Protein AF-A0A7W1JC29-F1 (afdb_monomer_lite)

Secondary structure (DSSP, 8-state):
--TTS----SS-GGG--HHHHTT----THHHHHHHHHHHHHHHHSS-S---SSHHHHHHHHHHSPPPPGGGT-TT--HHHHHHHHHHT-SSGGGS-SSHHHHHHHHHHHHTT--HHHHHHH----PPP----PPPHHHHHHHHHHHHHHHHHHHHTT-----------------------PPP-----THHHHHHHHHHTS-SSHHHHHHHHHHHHH-GGG-SHHHHHHHHHHHHHHHHHHHHHHHHHHHHHHHHHHHHHHTT-HHHHHHHHHHHHHH-GGGTTSHHHHHHHHHHHHHHHHHHHHHHHHHHH--SHHHHHHHHHHHHHTT--HHHHHHHHHHHHHHHHHHHHHHHHHHHHHTHHHHHHHHHHHHHHHHTT-GGGHHHHHHHHHTT--SHHHHHHHHHHHHHHHHHHHHHHHHHHHHHHH--EEEEEETTEEEEEEEEEE-SSEEEEEEB-SS-B---EEEEGGGEE--HHHHHHHHTTTS-HHHHHHHHHHHHHHTT-TTHHHHHHHTTTSHHHHHHHHHHHHHTTS---SSEEEEETTEEEEEEEGGG--GGGGGGEESTTEEE-SSSEEEEE----SSPPPTTTPPPP-GGGS-EEEESS-BPSSEEEEEEEEE-TTEEEEEEEEEETTEEEEEEEEEBTTB--EEEEEE-TTSS-EEEEE--------SSSPEEEEEEE-TT-BEEEEETTB-----TTTSBPPTTS-BEEEEEEE-SSSPPEEEEEEEEEEEEE--

Sequence (750 aa):
KDADGKNRVMGTPMYMSPEQARAQAVDHRSDQYSLGATLYHMLTGEAPFKGTDAKALMRAHVFDPIPDPRAIRPDVPEAWRQLAMKLLAKMPDDRFATAADMRAAVEGAATGISLQSLSKRVRTPMAKRPSGGVPTWAVLLVLVLVIAGSAAFLAMRGGKQKGSAEEATAGGTAGAVRTTPDPADVPSDDSAVVRAAIIALPKDDGQAIASLGRMANEASWSSPMAKAAIAKELKRRQDGLAAAQSNGMKAELALIDQHVADKDLVAARDGLTAFIGKHPDLGQSDVVKATNNRIEAALATMAKDFIDRAVAAPSGKELDGLAREAKAAALNPEALKVIDQQIAQRRAQLEKDASAQARAADRKVWDELAVALDEKRRALKFVEFRSVVDACLARMTADESKRLVEALGELGDLVSVGETAIKDYVARQQPIYDARLNEVPTKVKLIKFGLGTVSYIVMDKDSFSGTKSIERLKMSLPWRELIAASIVGQKADEAQRIKAACLWGWHAPEAREAIEVIAAQSIGKALKVLEVCLNAGLDLAGTVGRKGELVTVAYDYSTKDAHLISDWQGDGLSMGEHGLSWTTRKTCGPQPSRAGGGKRTEADLPEFVWKEALLPPFNAHAKVWLHPGTHLAMIGVAAGNRRVRLAMSNDRGNNHLGMVASTPDGASFEFSEADTHPFFSQTEALDIDLAVDPDGKVALMFNQVEPKMAMDLARLPPGIPVTLLIQAYQFDGSQTTFEIQSMELSGKGK

pLDDT: mean 78.41, std 17.91, range [24.92, 97.56]

Radius of gyration: 47.4 Å; chains: 1; bounding box: 115×64×146 Å

Structure (mmCIF, N/CA/C/O backbone):
data_AF-A0A7W1JC29-F1
#
_entry.id   AF-A0A7W1JC29-F1
#
loop_
_atom_site.group_PDB
_atom_site.id
_atom_site.type_symbol
_atom_site.label_atom_id
_atom_site.label_alt_id
_atom_site.label_comp_id
_atom_site.label_asym_id
_atom_site.label_entity_id
_atom_site.label_seq_id
_atom_site.pdbx_PDB_ins_code
_atom_site.Cartn_x
_atom_site.Cartn_y
_atom_site.Cartn_z
_atom_site.occupancy
_atom_site.B_iso_or_equiv
_atom_site.auth_seq_id
_atom_site.auth_comp_id
_atom_site.auth_asym_id
_atom_site.auth_atom_id
_atom_site.pdbx_PDB_model_num
ATOM 1 N N . LYS A 1 1 ? -16.670 -0.573 18.751 1.00 35.88 1 LYS A N 1
ATOM 2 C CA . LYS A 1 1 ? -18.089 -0.924 18.515 1.00 35.88 1 LYS A CA 1
ATOM 3 C C . LYS A 1 1 ? -18.533 -0.332 17.181 1.00 35.88 1 LYS A C 1
ATOM 5 O O . LYS A 1 1 ? -17.957 0.686 16.822 1.00 35.88 1 LYS A O 1
ATOM 10 N N . ASP A 1 2 ? -19.469 -0.942 16.455 1.00 38.00 2 ASP A N 1
ATOM 11 C CA . ASP A 1 2 ? -20.134 -0.310 15.300 1.00 38.00 2 ASP A CA 1
ATOM 12 C C . ASP A 1 2 ? -21.437 0.403 15.712 1.00 38.00 2 ASP A C 1
ATOM 14 O O . ASP A 1 2 ? -21.747 0.474 16.905 1.00 38.00 2 ASP A O 1
ATOM 18 N N . ALA A 1 3 ? -22.140 0.980 14.729 1.00 36.12 3 ALA A N 1
ATOM 19 C CA . ALA A 1 3 ? -23.286 1.882 14.896 1.00 36.12 3 ALA A CA 1
ATOM 20 C C . ALA A 1 3 ? -24.460 1.295 15.711 1.00 36.12 3 ALA A C 1
ATOM 22 O O . ALA A 1 3 ? -25.244 2.061 16.259 1.00 36.12 3 ALA A O 1
ATOM 23 N N . ASP A 1 4 ? -24.514 -0.031 15.886 1.00 43.06 4 ASP A N 1
ATOM 24 C CA . ASP A 1 4 ? -25.525 -0.738 16.689 1.00 43.06 4 ASP A CA 1
ATOM 25 C C . ASP A 1 4 ? -25.020 -1.147 18.092 1.00 43.06 4 ASP A C 1
ATOM 27 O O . ASP A 1 4 ? -25.633 -1.959 18.788 1.00 43.06 4 ASP A O 1
ATOM 31 N N . GLY A 1 5 ? -23.856 -0.654 18.527 1.00 37.38 5 GLY A N 1
ATOM 32 C CA . GLY A 1 5 ? -23.322 -0.909 19.869 1.00 37.38 5 GLY A CA 1
ATOM 33 C C . GLY A 1 5 ? -22.636 -2.271 20.066 1.00 37.38 5 GLY A C 1
ATOM 34 O O . GLY A 1 5 ? -22.272 -2.609 21.201 1.00 37.38 5 GLY A O 1
ATOM 35 N N . LYS A 1 6 ? -22.375 -3.048 19.002 1.00 35.12 6 LYS A N 1
ATOM 36 C CA . LYS A 1 6 ? -21.665 -4.341 19.091 1.00 35.12 6 LYS A CA 1
ATOM 37 C C . LYS A 1 6 ? -20.149 -4.161 19.062 1.00 35.12 6 LYS A C 1
ATOM 39 O O . LYS A 1 6 ? -19.603 -3.408 18.262 1.00 35.12 6 LYS A O 1
ATOM 44 N N . ASN A 1 7 ? -19.428 -4.868 19.937 1.00 38.44 7 ASN A N 1
ATOM 45 C CA . ASN A 1 7 ? -17.963 -4.822 20.017 1.00 38.44 7 ASN A CA 1
ATOM 46 C C . ASN A 1 7 ? -17.336 -5.583 18.834 1.00 38.44 7 ASN A C 1
ATOM 48 O O . ASN A 1 7 ? -17.048 -6.772 18.937 1.00 38.44 7 ASN A O 1
ATOM 52 N N . ARG A 1 8 ? -17.133 -4.911 17.696 1.00 39.22 8 ARG A N 1
ATOM 53 C CA . ARG A 1 8 ? -16.296 -5.456 16.622 1.00 39.22 8 ARG A CA 1
ATOM 54 C C . ARG A 1 8 ? -14.825 -5.306 16.998 1.00 39.22 8 ARG A C 1
ATOM 56 O O . ARG A 1 8 ? -14.311 -4.196 17.109 1.00 39.22 8 ARG A O 1
ATOM 63 N N . VAL A 1 9 ? -14.195 -6.452 17.231 1.00 42.53 9 VAL A N 1
ATOM 64 C CA . VAL A 1 9 ? -12.745 -6.642 17.278 1.00 42.53 9 VAL A CA 1
ATOM 65 C C . VAL A 1 9 ? -12.188 -6.206 15.921 1.00 42.53 9 VAL A C 1
ATOM 67 O O . VAL A 1 9 ? -12.663 -6.673 14.887 1.00 42.53 9 VAL A O 1
ATOM 70 N N . MET A 1 10 ? -11.251 -5.259 15.903 1.00 40.38 10 MET A N 1
ATOM 71 C CA . MET A 1 10 ? -10.598 -4.834 14.664 1.00 40.38 10 MET A CA 1
ATOM 72 C C . MET A 1 10 ? -9.466 -5.828 14.374 1.00 40.38 10 MET A C 1
ATOM 74 O O . MET A 1 10 ? -8.464 -5.858 15.081 1.00 40.38 10 MET A O 1
ATOM 78 N N . GLY A 1 11 ? -9.712 -6.700 13.396 1.00 50.97 11 GLY A N 1
ATOM 79 C CA . GLY A 1 11 ? -8.941 -7.903 13.073 1.00 50.97 11 GLY A CA 1
ATOM 80 C C . GLY A 1 11 ? -9.883 -9.105 12.977 1.00 50.97 11 GLY A C 1
ATOM 81 O O . GLY A 1 11 ? -10.860 -9.179 13.718 1.00 50.97 11 GLY A O 1
ATOM 82 N N . THR A 1 12 ? -9.637 -10.039 12.060 1.00 65.12 12 THR A N 1
ATOM 83 C CA . THR A 1 12 ? -10.396 -11.297 12.010 1.00 65.12 12 THR A CA 1
ATOM 84 C C . THR A 1 12 ? -10.021 -12.107 13.259 1.00 65.12 12 THR A C 1
ATOM 86 O O . THR A 1 12 ? -8.883 -12.574 13.322 1.00 65.12 12 THR A O 1
ATOM 89 N N . PRO A 1 13 ? -10.911 -12.289 14.264 1.00 80.69 13 PRO A N 1
ATOM 90 C CA . PRO A 1 13 ? -10.537 -12.831 15.581 1.00 80.69 13 PRO A CA 1
ATOM 91 C C . PRO A 1 13 ? -9.902 -14.223 15.536 1.00 80.69 13 PRO A C 1
ATOM 93 O O . PRO A 1 13 ? -9.278 -14.622 16.506 1.00 80.69 13 PRO A O 1
ATOM 96 N N . MET A 1 14 ? -10.052 -14.928 14.411 1.00 86.62 14 MET A N 1
ATOM 97 C CA . MET A 1 14 ? -9.466 -16.239 14.118 1.00 86.62 14 MET A CA 1
ATOM 98 C C . MET A 1 14 ? -7.931 -16.246 14.004 1.00 86.62 14 MET A C 1
ATOM 100 O O . 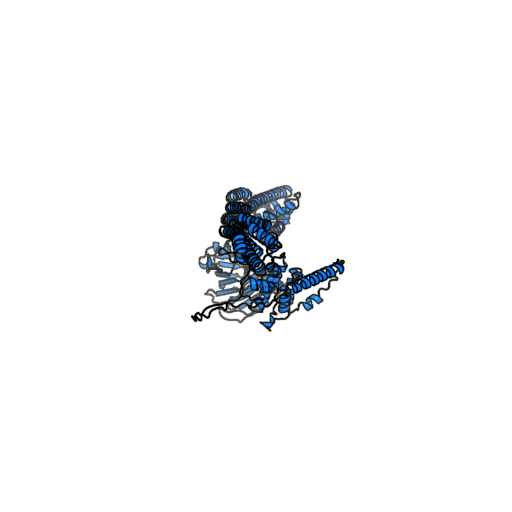MET A 1 14 ? -7.334 -17.319 14.029 1.00 86.62 14 MET A O 1
ATOM 104 N N . TYR A 1 15 ? -7.295 -15.080 13.839 1.00 93.50 15 TYR A N 1
ATOM 105 C CA . TYR A 1 15 ? -5.838 -14.963 13.665 1.00 93.50 15 TYR A CA 1
ATOM 106 C C . TYR A 1 15 ? -5.193 -14.002 14.669 1.00 93.50 15 TYR A C 1
ATOM 108 O O . TYR A 1 15 ? -4.023 -13.666 14.535 1.00 93.50 15 TYR A O 1
ATOM 116 N N . MET A 1 16 ? -5.952 -13.534 15.661 1.00 91.06 16 MET A N 1
ATOM 117 C CA . MET A 1 16 ? -5.487 -12.536 16.624 1.00 91.06 16 MET A CA 1
ATOM 118 C C . MET A 1 16 ? -4.454 -13.127 17.590 1.00 91.06 16 MET A C 1
ATOM 120 O O . MET A 1 16 ? -4.637 -14.231 18.103 1.00 91.06 16 MET A O 1
ATOM 124 N N . SER A 1 17 ? -3.397 -12.369 17.894 1.00 95.81 17 SER A N 1
ATOM 125 C CA . SER A 1 17 ? -2.397 -12.798 18.874 1.00 95.81 17 SER A CA 1
ATOM 126 C C . SER A 1 17 ? -2.908 -12.716 20.325 1.00 95.81 17 SER A C 1
ATOM 128 O O . SER A 1 17 ? -3.797 -11.915 20.635 1.00 95.81 17 SER A O 1
ATOM 130 N N . PRO A 1 18 ? -2.364 -13.520 21.259 1.00 95.69 18 PRO A N 1
ATOM 131 C CA . PRO A 1 18 ? -2.740 -13.483 22.674 1.00 95.69 18 PRO A CA 1
ATOM 132 C C . PRO A 1 18 ? -2.543 -12.103 23.311 1.00 95.69 18 PRO A C 1
ATOM 134 O O . PRO A 1 18 ? -3.371 -11.663 24.107 1.00 95.69 18 PRO A O 1
ATOM 137 N N . GLU A 1 19 ? -1.459 -11.413 22.964 1.00 94.19 19 GLU A N 1
ATOM 138 C CA . GLU A 1 19 ? -1.145 -10.068 23.441 1.00 94.19 19 GLU A CA 1
ATOM 139 C C . GLU A 1 19 ? -2.132 -9.019 22.906 1.00 94.19 19 GLU A C 1
ATOM 141 O O . GLU A 1 19 ? -2.592 -8.179 23.681 1.00 94.19 19 GLU A O 1
ATOM 146 N N . GLN A 1 20 ? -2.565 -9.122 21.641 1.00 91.94 20 GLN A N 1
ATOM 147 C CA . GLN A 1 20 ? -3.649 -8.295 21.097 1.00 91.94 20 GLN A CA 1
ATOM 148 C C . GLN A 1 20 ? -4.980 -8.584 21.805 1.00 91.94 20 GLN A C 1
ATOM 150 O O . GLN A 1 20 ? -5.689 -7.656 22.197 1.00 91.94 20 GLN A O 1
ATOM 155 N N . ALA A 1 21 ? -5.301 -9.860 22.037 1.00 89.12 21 ALA A N 1
ATOM 156 C CA . ALA A 1 21 ? -6.526 -10.270 22.720 1.00 89.12 21 ALA A CA 1
ATOM 157 C C . ALA A 1 21 ? -6.574 -9.833 24.199 1.00 89.12 21 ALA A C 1
ATOM 159 O O . ALA A 1 21 ? -7.658 -9.598 24.734 1.00 89.12 21 ALA A O 1
ATOM 160 N N . ARG A 1 22 ? -5.412 -9.691 24.853 1.00 88.06 22 ARG A N 1
ATOM 161 C CA . ARG A 1 22 ? -5.266 -9.149 26.217 1.00 88.06 22 ARG A CA 1
ATOM 162 C C . ARG A 1 22 ? -5.107 -7.624 26.268 1.00 88.06 22 ARG A C 1
ATOM 164 O O . ARG A 1 22 ? -5.009 -7.089 27.369 1.00 88.06 22 ARG A O 1
ATOM 171 N N . ALA A 1 23 ? -5.050 -6.941 25.122 1.00 84.00 23 ALA A N 1
ATOM 172 C CA . ALA A 1 23 ? -4.698 -5.522 25.023 1.00 84.00 23 ALA A CA 1
ATOM 173 C C . ALA A 1 23 ? -3.359 -5.171 25.718 1.00 84.00 23 ALA A C 1
ATOM 175 O O . ALA A 1 23 ? -3.234 -4.142 26.382 1.00 84.00 23 ALA A O 1
ATOM 176 N N . GLN A 1 24 ? -2.362 -6.050 25.588 1.00 85.38 24 GLN A N 1
ATOM 177 C CA . GLN A 1 24 ? -0.987 -5.832 26.050 1.00 85.38 24 GLN A CA 1
ATOM 178 C C . GLN A 1 24 ? -0.165 -5.072 24.995 1.00 85.38 24 GLN A C 1
ATOM 180 O O . GLN A 1 24 ? -0.639 -4.819 23.888 1.00 85.38 24 GLN A O 1
ATOM 185 N N . ALA A 1 25 ? 1.074 -4.697 25.333 1.00 80.06 25 ALA A N 1
ATOM 186 C CA . ALA A 1 25 ? 1.999 -4.114 24.365 1.00 80.06 25 ALA A CA 1
ATOM 187 C C . ALA A 1 25 ? 2.235 -5.090 23.199 1.00 80.06 25 ALA A C 1
ATOM 189 O O . ALA A 1 25 ? 2.543 -6.261 23.415 1.00 80.06 25 ALA A O 1
ATOM 190 N N . VAL A 1 26 ? 2.066 -4.592 21.975 1.00 90.94 26 VAL A N 1
ATOM 191 C CA . VAL A 1 26 ? 2.190 -5.361 20.734 1.00 90.94 26 VAL A CA 1
ATOM 192 C C . VAL A 1 26 ? 3.497 -4.969 20.054 1.00 90.94 26 VAL A C 1
ATOM 194 O O . VAL A 1 26 ? 3.741 -3.783 19.836 1.00 90.94 26 VAL A O 1
ATOM 197 N N . ASP A 1 27 ? 4.320 -5.955 19.707 1.00 90.88 27 ASP A N 1
ATOM 198 C CA . ASP A 1 27 ? 5.522 -5.783 18.890 1.00 90.88 27 ASP A CA 1
ATOM 199 C C . ASP A 1 27 ? 5.436 -6.619 17.596 1.00 90.88 27 ASP A C 1
ATOM 201 O O . ASP A 1 27 ? 4.403 -7.222 17.281 1.00 90.88 27 ASP A O 1
ATOM 205 N N . HIS A 1 28 ? 6.530 -6.672 16.832 1.00 92.62 28 HIS A N 1
ATOM 206 C CA . HIS A 1 28 ? 6.622 -7.412 15.566 1.00 92.62 28 HIS A CA 1
ATOM 207 C C . HIS A 1 28 ? 6.360 -8.919 15.704 1.00 92.62 28 HIS A C 1
ATOM 209 O O . HIS A 1 28 ? 6.091 -9.594 14.710 1.00 92.62 28 HIS A O 1
ATOM 215 N N . ARG A 1 29 ? 6.432 -9.491 16.911 1.00 96.00 29 ARG A N 1
ATOM 216 C CA . ARG A 1 29 ? 6.165 -10.917 17.135 1.00 96.00 29 ARG A CA 1
ATOM 217 C C . ARG A 1 29 ? 4.674 -11.231 17.125 1.00 96.00 29 ARG A C 1
ATOM 219 O O . ARG A 1 29 ? 4.321 -12.401 16.965 1.00 96.00 29 ARG A O 1
ATOM 226 N N . SER A 1 30 ? 3.802 -10.230 17.228 1.00 95.75 30 SER A N 1
ATOM 227 C CA . SER A 1 30 ? 2.362 -10.406 17.012 1.00 95.75 30 SER A CA 1
ATOM 228 C C . SER A 1 30 ? 2.052 -10.801 15.568 1.00 95.75 30 SER A C 1
ATOM 230 O O . SER A 1 30 ? 1.191 -11.650 15.335 1.00 95.75 30 SER A O 1
ATOM 232 N N . ASP A 1 31 ? 2.797 -10.267 14.597 1.00 94.69 31 ASP A N 1
ATOM 233 C CA . ASP A 1 31 ? 2.660 -10.664 13.192 1.00 94.69 31 ASP A CA 1
ATOM 234 C C . ASP A 1 31 ? 3.125 -12.109 12.968 1.00 94.69 31 ASP A C 1
ATOM 236 O O . ASP A 1 31 ? 2.512 -12.839 12.190 1.00 94.69 31 ASP A O 1
ATOM 240 N N . GLN A 1 32 ? 4.139 -12.571 13.715 1.00 97.06 32 GLN A N 1
ATOM 241 C CA . GLN A 1 32 ? 4.559 -13.979 13.687 1.00 97.06 32 GLN A CA 1
ATOM 242 C C . GLN A 1 32 ? 3.436 -14.914 14.152 1.00 97.06 32 GLN A C 1
ATOM 244 O O . GLN A 1 32 ? 3.237 -15.967 13.553 1.00 97.06 32 GLN A O 1
ATOM 249 N N . TYR A 1 33 ? 2.679 -14.529 15.185 1.00 97.44 33 TYR A N 1
ATOM 250 C CA . TYR A 1 33 ? 1.544 -15.325 15.654 1.00 97.44 33 TYR A CA 1
ATOM 251 C C . TYR A 1 33 ? 0.426 -15.387 14.620 1.00 97.44 33 TYR A C 1
ATOM 253 O O . TYR A 1 33 ? -0.058 -16.475 14.305 1.00 97.44 33 TYR A O 1
ATOM 261 N N . SER A 1 34 ? 0.041 -14.233 14.067 1.00 96.06 34 SER A N 1
ATOM 262 C CA . SER A 1 34 ? -0.984 -14.151 13.024 1.00 96.06 34 SER A CA 1
ATOM 263 C C . SER A 1 34 ? -0.599 -15.003 11.814 1.00 96.06 34 SER A C 1
ATOM 265 O O . SER A 1 34 ? -1.421 -15.756 11.294 1.00 96.06 34 SER A O 1
ATOM 267 N N . LEU A 1 35 ? 0.677 -14.969 11.417 1.00 95.44 35 LEU A N 1
ATOM 268 C CA . LEU A 1 35 ? 1.211 -15.829 10.366 1.00 95.44 35 LEU A CA 1
ATOM 269 C C . LEU A 1 35 ? 1.184 -17.313 10.758 1.00 95.44 35 LEU A C 1
ATOM 271 O O . LEU A 1 35 ? 0.860 -18.149 9.922 1.00 95.44 35 LEU A O 1
ATOM 275 N N . GLY A 1 36 ? 1.469 -17.653 12.017 1.00 96.88 36 GLY A N 1
ATOM 276 C CA . GLY A 1 36 ? 1.332 -19.012 12.546 1.00 96.88 36 GLY A CA 1
ATOM 277 C C . GLY A 1 36 ? -0.101 -19.540 12.478 1.00 96.88 36 GLY A C 1
ATOM 278 O O . GLY A 1 36 ? -0.314 -20.684 12.081 1.00 96.88 36 GLY A O 1
ATOM 279 N N . ALA A 1 37 ? -1.086 -18.701 12.803 1.00 96.69 37 ALA A N 1
ATOM 280 C CA . ALA A 1 37 ? -2.503 -19.037 12.687 1.00 96.69 37 ALA A CA 1
ATOM 281 C C . ALA A 1 37 ? -2.926 -19.221 11.222 1.00 96.69 37 ALA A C 1
ATOM 283 O O . ALA A 1 37 ? -3.639 -20.173 10.905 1.00 96.69 37 ALA A O 1
ATOM 284 N N . THR A 1 38 ? -2.435 -18.369 10.319 1.00 96.06 38 THR A N 1
ATOM 285 C CA . THR A 1 38 ? -2.634 -18.518 8.870 1.00 96.06 38 THR A CA 1
ATOM 286 C C . THR A 1 38 ? -1.984 -19.796 8.344 1.00 96.06 38 THR A C 1
ATOM 288 O O . THR A 1 38 ? -2.624 -20.544 7.613 1.00 96.06 38 THR A O 1
ATOM 291 N N . LEU A 1 39 ? -0.748 -20.101 8.751 1.00 96.00 39 LEU A N 1
ATOM 292 C CA . LEU A 1 39 ? -0.050 -21.331 8.375 1.00 96.00 39 LEU A CA 1
ATOM 293 C C . LEU A 1 39 ? -0.808 -22.569 8.860 1.00 96.00 39 LEU A C 1
ATOM 295 O O . LEU A 1 39 ? -1.012 -23.495 8.082 1.00 96.00 39 LEU A O 1
ATOM 299 N N . TYR A 1 40 ? -1.278 -22.576 10.109 1.00 97.12 40 TYR A N 1
ATOM 300 C CA . TYR A 1 40 ? -2.123 -23.652 10.625 1.00 97.12 40 TYR A CA 1
ATOM 301 C C . TYR A 1 40 ? -3.381 -23.844 9.766 1.00 97.12 40 TYR A C 1
ATOM 303 O O . TYR A 1 40 ? -3.729 -24.974 9.421 1.00 97.12 40 TYR A O 1
ATOM 311 N N . HIS A 1 41 ? -4.028 -22.745 9.370 1.00 95.81 41 HIS A N 1
ATOM 312 C CA . HIS A 1 41 ? -5.210 -22.785 8.512 1.00 95.81 41 HIS A CA 1
ATOM 313 C C . HIS A 1 41 ? -4.887 -23.337 7.123 1.00 95.81 41 HIS A C 1
ATOM 315 O O . HIS A 1 41 ? -5.586 -24.221 6.645 1.00 95.81 41 HIS A O 1
ATOM 321 N N . MET A 1 42 ? -3.790 -22.912 6.499 1.00 95.12 42 MET A N 1
ATOM 322 C CA . MET A 1 42 ? -3.366 -23.463 5.208 1.00 95.12 42 MET A CA 1
ATOM 323 C C . MET A 1 42 ? -3.049 -24.963 5.289 1.00 95.12 42 MET A C 1
ATOM 325 O O . MET A 1 42 ? -3.348 -25.705 4.357 1.00 95.12 42 MET A O 1
ATOM 329 N N . LEU A 1 43 ? -2.466 -25.422 6.401 1.00 94.25 43 LEU A N 1
ATOM 330 C CA . LEU A 1 43 ? -2.130 -26.833 6.600 1.00 94.25 43 LEU A CA 1
ATOM 331 C C . LEU A 1 43 ? -3.367 -27.702 6.841 1.00 94.25 43 LEU A C 1
ATOM 333 O O . LEU A 1 43 ? -3.429 -28.820 6.338 1.00 94.25 43 LEU A O 1
ATOM 337 N N . THR A 1 44 ? -4.335 -27.217 7.617 1.00 95.06 44 THR A N 1
ATOM 338 C CA . THR A 1 44 ? -5.462 -28.036 8.097 1.00 95.06 44 THR A CA 1
ATOM 339 C C . THR A 1 44 ? -6.788 -27.762 7.391 1.00 95.06 44 THR A C 1
ATOM 341 O O . THR A 1 44 ? -7.713 -28.558 7.518 1.00 95.06 44 THR A O 1
ATOM 344 N N . GLY A 1 45 ? -6.893 -26.658 6.649 1.00 93.44 45 GLY A N 1
ATOM 345 C CA . GLY A 1 45 ? -8.143 -26.159 6.075 1.00 93.44 45 GLY A CA 1
ATOM 346 C C . GLY A 1 45 ? -9.039 -25.418 7.074 1.00 93.44 45 GLY A C 1
ATOM 347 O O . GLY A 1 45 ? -10.101 -24.944 6.682 1.00 93.44 45 GLY A O 1
ATOM 348 N N . GLU A 1 46 ? -8.631 -25.290 8.342 1.00 93.44 46 GLU A N 1
ATOM 349 C CA . GLU A 1 46 ? -9.415 -24.629 9.388 1.00 93.44 46 GLU A CA 1
ATOM 350 C C . GLU A 1 46 ? -8.536 -23.779 10.322 1.00 93.44 46 GLU A C 1
ATOM 352 O O . GLU A 1 46 ? -7.383 -24.103 10.594 1.00 93.44 46 GLU A O 1
ATOM 357 N N . ALA A 1 47 ? -9.073 -22.684 10.867 1.00 93.44 47 ALA A N 1
ATOM 358 C CA . ALA A 1 47 ? -8.354 -21.861 11.844 1.00 93.44 47 ALA A CA 1
ATOM 359 C C . ALA A 1 47 ? -7.997 -22.657 13.123 1.00 93.44 47 ALA A C 1
ATOM 361 O O . ALA A 1 47 ? -8.747 -23.558 13.513 1.00 93.44 47 ALA A O 1
ATOM 362 N N . PRO A 1 48 ? -6.904 -22.303 13.833 1.00 94.56 48 PRO A N 1
ATOM 363 C CA . PRO A 1 48 ? -6.451 -23.052 15.009 1.00 94.56 48 PRO A CA 1
ATOM 364 C C . PRO A 1 48 ? -7.461 -23.058 16.155 1.00 94.56 48 PRO A C 1
ATOM 366 O O . PRO A 1 48 ? -7.472 -23.990 16.946 1.00 94.56 48 PRO A O 1
ATOM 369 N N . PHE A 1 49 ? -8.323 -22.047 16.261 1.00 94.50 49 PHE A N 1
ATOM 370 C CA . PHE A 1 49 ? -9.380 -22.016 17.264 1.00 94.50 49 PHE A CA 1
ATOM 371 C C . PHE A 1 49 ? -10.724 -21.744 16.604 1.00 94.50 49 PHE A C 1
ATOM 373 O O . PHE A 1 49 ? -10.837 -20.923 15.693 1.00 94.50 49 PHE A O 1
ATOM 380 N N . LYS A 1 50 ? -11.755 -22.423 17.107 1.00 85.25 50 LYS A N 1
ATOM 381 C CA . LYS A 1 50 ? -13.154 -22.204 16.741 1.00 85.25 50 LYS A CA 1
ATOM 382 C C . LYS A 1 50 ? -13.882 -21.616 17.944 1.00 85.25 50 LYS A C 1
ATOM 384 O O . LYS A 1 50 ? -13.613 -21.989 19.083 1.00 85.25 50 LYS A O 1
ATOM 389 N N . GLY A 1 51 ? -14.813 -20.705 17.698 1.00 78.31 51 GLY A N 1
ATOM 390 C CA . GLY A 1 51 ? -15.627 -20.099 18.744 1.00 78.31 51 GLY A CA 1
ATOM 391 C C . GLY A 1 51 ? -16.952 -19.615 18.182 1.00 78.31 51 GLY A C 1
ATOM 392 O O . GLY A 1 51 ? -17.039 -19.238 17.017 1.00 78.31 51 GLY A O 1
ATOM 393 N N . THR A 1 52 ? -17.987 -19.642 19.017 1.00 73.00 52 THR A N 1
ATOM 394 C CA . THR A 1 52 ? -19.344 -19.201 18.660 1.00 73.00 52 THR A CA 1
ATOM 395 C C . THR A 1 52 ? -19.449 -17.685 18.511 1.00 73.00 52 THR A C 1
ATOM 397 O O . THR A 1 52 ? -20.368 -17.191 17.867 1.00 73.00 52 THR A O 1
ATOM 400 N N . ASP A 1 53 ? -18.509 -16.941 19.099 1.00 79.88 53 ASP A N 1
ATOM 401 C CA . ASP A 1 53 ? -18.384 -15.496 18.959 1.00 79.88 53 ASP A CA 1
ATOM 402 C C . ASP A 1 53 ? -16.918 -15.034 19.085 1.00 79.88 53 ASP A C 1
ATOM 404 O O . ASP A 1 53 ? -16.005 -15.802 19.410 1.00 79.88 53 ASP A O 1
ATOM 408 N N . ALA A 1 54 ? -16.684 -13.745 18.826 1.00 79.12 54 ALA A N 1
ATOM 409 C CA . ALA A 1 54 ? -15.351 -13.151 18.867 1.00 79.12 54 ALA A CA 1
ATOM 410 C C . ALA A 1 54 ? -14.693 -13.218 20.259 1.00 79.12 54 ALA A C 1
ATOM 412 O O . ALA A 1 54 ? -13.476 -13.360 20.341 1.00 79.12 54 ALA A O 1
ATOM 413 N N . LYS A 1 55 ? -15.466 -13.149 21.354 1.00 81.44 55 LYS A N 1
ATOM 414 C CA . LYS A 1 55 ? -14.913 -13.222 22.718 1.00 81.44 55 LYS A CA 1
ATOM 415 C C . LYS A 1 55 ? -14.434 -14.636 23.033 1.00 81.44 55 LYS A C 1
ATOM 417 O O . LYS A 1 55 ? -13.375 -14.792 23.638 1.00 81.44 55 LYS A O 1
ATOM 422 N N . ALA A 1 56 ? -15.182 -15.650 22.601 1.00 83.75 56 ALA A N 1
ATOM 423 C CA . ALA A 1 56 ? -14.792 -17.048 22.724 1.00 83.75 56 ALA A CA 1
ATOM 424 C C . ALA A 1 56 ? -13.484 -17.327 21.965 1.00 83.75 56 ALA A C 1
ATOM 426 O O . ALA A 1 56 ? -12.582 -17.947 22.527 1.00 83.75 56 ALA A O 1
ATOM 427 N N . LEU A 1 57 ? -13.340 -16.795 20.744 1.00 89.94 57 LEU A N 1
ATOM 428 C CA . LEU A 1 57 ? -12.099 -16.890 19.962 1.00 89.94 57 LEU A CA 1
ATOM 429 C C . LEU A 1 57 ? -10.922 -16.179 20.640 1.00 89.94 57 LEU A C 1
ATOM 431 O O . LEU A 1 57 ? -9.855 -16.769 20.784 1.00 89.94 57 LEU A O 1
ATOM 435 N N . MET A 1 58 ? -11.117 -14.949 21.128 1.00 90.12 58 MET A N 1
ATOM 436 C CA . MET A 1 58 ? -10.081 -14.227 21.876 1.00 90.12 58 MET A CA 1
ATOM 437 C C . MET A 1 58 ? -9.634 -15.017 23.113 1.00 90.12 58 MET A C 1
ATOM 439 O O . MET A 1 58 ? -8.439 -15.188 23.338 1.00 90.12 58 MET A O 1
ATOM 443 N N . ARG A 1 59 ? -10.578 -15.567 23.891 1.00 92.38 59 ARG A N 1
ATOM 444 C CA . ARG A 1 59 ? -10.273 -16.436 25.039 1.00 92.38 59 ARG A CA 1
ATOM 445 C C . ARG A 1 59 ? -9.458 -17.660 24.610 1.00 92.38 59 ARG A C 1
ATOM 447 O O . ARG A 1 59 ? -8.490 -17.998 25.286 1.00 92.38 59 ARG A O 1
ATOM 454 N N . ALA A 1 60 ? -9.819 -18.299 23.499 1.00 92.19 60 ALA A N 1
ATOM 455 C CA . ALA A 1 60 ? -9.129 -19.483 22.995 1.00 92.19 60 ALA A CA 1
ATOM 456 C C . ALA A 1 60 ? -7.683 -19.175 22.569 1.00 92.19 60 ALA A C 1
ATOM 458 O O . ALA A 1 60 ? -6.741 -19.848 22.997 1.00 92.19 60 ALA A O 1
ATOM 459 N N . HIS A 1 61 ? -7.472 -18.076 21.840 1.00 94.56 61 HIS A N 1
ATOM 460 C CA . HIS A 1 61 ? -6.128 -17.596 21.515 1.00 94.56 61 HIS A CA 1
ATOM 461 C C . HIS A 1 61 ? -5.288 -17.341 22.769 1.00 94.56 61 HIS A C 1
ATOM 463 O O . HIS A 1 61 ? -4.096 -17.641 22.775 1.00 94.56 61 HIS A O 1
ATOM 469 N N . VAL A 1 62 ? -5.902 -16.894 23.862 1.00 94.88 62 VAL A N 1
ATOM 470 C CA . VAL A 1 62 ? -5.214 -16.559 25.111 1.00 94.88 62 VAL A CA 1
ATOM 471 C C . VAL A 1 62 ? -4.922 -17.772 26.006 1.00 94.88 62 VAL A C 1
ATOM 473 O O . VAL A 1 62 ? -3.844 -17.825 26.603 1.00 94.88 62 VAL A O 1
ATOM 476 N N . PHE A 1 63 ? -5.854 -18.722 26.118 1.00 90.38 63 PHE A N 1
ATOM 477 C CA . PHE A 1 63 ? -5.826 -19.757 27.161 1.00 90.38 63 PHE A CA 1
ATOM 478 C C . PHE A 1 63 ? -5.857 -21.194 26.645 1.00 90.38 63 PHE A C 1
ATOM 480 O O . PHE A 1 63 ? -5.318 -22.073 27.314 1.00 90.38 63 PHE A O 1
ATOM 487 N N . ASP A 1 64 ? -6.465 -21.451 25.487 1.00 92.25 64 ASP A N 1
ATOM 488 C CA . ASP A 1 64 ? -6.625 -22.824 25.012 1.00 92.25 64 ASP A CA 1
ATOM 489 C C . ASP A 1 64 ? -5.298 -23.347 24.439 1.00 92.25 64 ASP A C 1
ATOM 491 O O . ASP A 1 64 ? -4.535 -22.575 23.835 1.00 92.25 64 ASP A O 1
ATOM 495 N N . PRO A 1 65 ? -4.986 -24.642 24.626 1.00 91.38 65 PRO A N 1
ATOM 496 C CA . PRO A 1 65 ? -3.774 -25.238 24.078 1.00 91.38 65 PRO A CA 1
ATOM 497 C C . PRO A 1 65 ? -3.774 -25.129 22.553 1.00 91.38 65 PRO A C 1
ATOM 499 O O . PRO A 1 65 ? -4.822 -25.230 21.923 1.00 91.38 65 PRO A O 1
ATOM 502 N N . ILE A 1 66 ? -2.599 -24.921 21.958 1.00 94.19 66 ILE A N 1
ATOM 503 C CA . ILE A 1 66 ? -2.447 -24.870 20.499 1.00 94.19 66 ILE A CA 1
ATOM 504 C C . ILE A 1 66 ? -2.769 -26.266 19.949 1.00 94.19 66 ILE A C 1
ATOM 506 O O . ILE A 1 66 ? -2.078 -27.214 20.337 1.00 94.19 66 ILE A O 1
ATOM 510 N N . PRO A 1 67 ? -3.786 -26.426 19.086 1.00 92.88 67 PRO A N 1
ATOM 511 C CA . PRO A 1 67 ? -4.071 -27.729 18.503 1.00 92.88 67 PRO A CA 1
ATOM 512 C C . PRO A 1 67 ? -2.925 -28.177 17.599 1.00 92.88 67 PRO A C 1
ATOM 514 O O . PRO A 1 67 ? -2.258 -27.355 16.974 1.00 92.88 67 PRO A O 1
ATOM 517 N N . ASP A 1 68 ? -2.678 -29.483 17.540 1.00 95.06 68 ASP A N 1
ATOM 518 C CA . ASP A 1 68 ? -1.687 -30.034 16.617 1.00 95.06 68 ASP A CA 1
ATOM 519 C C . ASP A 1 68 ? -2.317 -30.149 15.219 1.00 95.06 68 ASP A C 1
ATOM 521 O O . ASP A 1 68 ? -3.346 -30.820 15.088 1.00 95.06 68 ASP A O 1
ATOM 525 N N . PRO A 1 69 ? -1.728 -29.565 14.155 1.00 94.44 69 PRO A N 1
ATOM 526 C CA . PRO A 1 69 ? -2.303 -29.658 12.816 1.00 94.44 69 PRO A CA 1
ATOM 527 C C . PRO A 1 69 ? -2.412 -31.106 12.313 1.00 94.44 69 PRO A C 1
ATOM 529 O O . PRO A 1 69 ? -3.294 -31.406 11.509 1.00 94.44 69 PRO A O 1
ATOM 532 N N . ARG A 1 70 ? -1.594 -32.037 12.830 1.00 95.31 70 ARG A N 1
ATOM 533 C CA . ARG A 1 70 ? -1.700 -33.469 12.508 1.00 95.31 70 ARG A CA 1
ATOM 534 C C . ARG A 1 70 ? -2.923 -34.161 13.092 1.00 95.31 70 ARG A C 1
ATOM 536 O O . ARG A 1 70 ? -3.264 -35.242 12.623 1.00 95.31 70 ARG A O 1
ATOM 543 N N . ALA A 1 71 ? -3.585 -33.559 14.079 1.00 93.50 71 ALA A N 1
ATOM 544 C CA . ALA A 1 71 ? -4.856 -34.072 14.577 1.00 93.50 71 ALA A CA 1
ATOM 545 C C . ALA A 1 71 ? -5.978 -33.927 13.532 1.00 93.50 71 ALA A C 1
ATOM 547 O O . ALA A 1 71 ? -6.914 -34.719 13.540 1.00 93.50 71 ALA A O 1
ATOM 548 N N . ILE A 1 72 ? -5.869 -32.940 12.631 1.00 92.69 72 ILE A N 1
ATOM 549 C CA . ILE A 1 72 ? -6.816 -32.712 11.527 1.00 92.69 72 ILE A CA 1
ATOM 550 C C . ILE A 1 72 ? -6.290 -33.344 10.236 1.00 92.69 72 ILE A C 1
ATOM 552 O O . ILE A 1 72 ? -7.032 -34.013 9.521 1.00 92.69 72 ILE A O 1
ATOM 556 N N . ARG A 1 73 ? -4.999 -33.150 9.946 1.00 92.56 73 ARG A N 1
ATOM 557 C CA . ARG A 1 73 ? -4.359 -33.595 8.708 1.00 92.56 73 ARG A CA 1
ATOM 558 C C . ARG A 1 73 ? -3.071 -34.392 8.999 1.00 92.56 73 ARG A C 1
ATOM 560 O O . ARG A 1 73 ? -1.993 -33.801 9.103 1.00 92.56 73 ARG A O 1
ATOM 567 N N . PRO A 1 74 ? -3.151 -35.731 9.149 1.00 92.44 74 PRO A N 1
ATOM 568 C CA . PRO A 1 74 ? -2.016 -36.560 9.574 1.00 92.44 74 PRO A CA 1
ATOM 569 C C . PRO A 1 74 ? -0.786 -36.525 8.649 1.00 92.44 74 PRO A C 1
ATOM 571 O O . PRO A 1 74 ? 0.327 -36.751 9.122 1.00 92.44 74 PRO A O 1
ATOM 574 N N . ASP A 1 75 ? -0.959 -36.219 7.358 1.00 91.25 75 ASP A N 1
ATOM 575 C CA . ASP A 1 75 ? 0.107 -36.138 6.346 1.00 91.25 75 ASP A CA 1
ATOM 576 C C . ASP A 1 75 ? 0.933 -34.838 6.402 1.00 91.25 75 ASP A C 1
ATOM 578 O O . ASP A 1 75 ? 1.903 -34.704 5.656 1.00 91.25 75 ASP A O 1
ATOM 582 N N . VAL A 1 76 ? 0.619 -33.891 7.300 1.00 93.44 76 VAL A N 1
ATOM 583 C CA . VAL A 1 76 ? 1.418 -32.664 7.473 1.00 93.44 76 VAL A CA 1
ATOM 584 C C . VAL A 1 76 ? 2.878 -33.014 7.824 1.00 93.44 76 VAL A C 1
ATOM 586 O O . VAL A 1 76 ? 3.132 -33.671 8.846 1.00 93.44 76 VAL A O 1
ATOM 589 N N . PRO A 1 77 ? 3.879 -32.556 7.041 1.00 92.69 77 PRO A N 1
ATOM 590 C CA . PRO A 1 77 ? 5.282 -32.834 7.335 1.00 92.69 77 PRO A CA 1
ATOM 591 C C . PRO A 1 77 ? 5.733 -32.244 8.678 1.00 92.69 77 PRO A C 1
ATOM 593 O O . PRO A 1 77 ? 5.293 -31.171 9.094 1.00 92.69 77 PRO A O 1
ATOM 596 N N . GLU A 1 78 ? 6.652 -32.932 9.363 1.00 91.25 78 GLU A N 1
ATOM 597 C CA . GLU A 1 78 ? 7.025 -32.605 10.752 1.00 91.25 78 GLU A CA 1
ATOM 598 C C . GLU A 1 78 ? 7.625 -31.202 10.877 1.00 91.25 78 GLU A C 1
ATOM 600 O O . GLU A 1 78 ? 7.373 -30.503 11.856 1.00 91.25 78 GLU A O 1
ATOM 605 N N . ALA A 1 79 ? 8.386 -30.766 9.871 1.00 91.88 79 ALA A N 1
ATOM 606 C CA . ALA A 1 79 ? 8.992 -29.442 9.869 1.00 91.88 79 ALA A CA 1
ATOM 607 C C . ALA A 1 79 ? 7.934 -28.321 9.823 1.00 91.88 79 ALA A C 1
ATOM 609 O O . ALA A 1 79 ? 8.036 -27.355 10.579 1.00 91.88 79 ALA A O 1
ATOM 610 N N . TRP A 1 80 ? 6.874 -28.491 9.025 1.00 94.25 80 TRP A N 1
ATOM 611 C CA . TRP A 1 80 ? 5.755 -27.546 8.948 1.00 94.25 80 TRP A CA 1
ATOM 612 C C . TRP A 1 80 ? 4.909 -27.542 10.224 1.00 94.25 80 TRP A C 1
ATOM 614 O O . TRP A 1 80 ? 4.542 -26.470 10.707 1.00 94.25 80 TRP A O 1
ATOM 624 N N . ARG A 1 81 ? 4.680 -28.717 10.831 1.00 94.81 81 ARG A N 1
ATOM 625 C CA . ARG A 1 81 ? 4.034 -28.835 12.150 1.00 94.81 81 ARG A CA 1
ATOM 626 C C . ARG A 1 81 ? 4.799 -28.042 13.211 1.00 94.81 81 ARG A C 1
ATOM 628 O O . ARG A 1 81 ? 4.217 -27.217 13.908 1.00 94.81 81 ARG A O 1
ATOM 635 N N . GLN A 1 82 ? 6.110 -28.260 13.320 1.00 94.56 82 GLN A N 1
ATOM 636 C CA . GLN A 1 82 ? 6.952 -27.582 14.311 1.00 94.56 82 GLN A CA 1
ATOM 637 C C . GLN A 1 82 ? 6.997 -26.066 14.102 1.00 94.56 82 GLN A C 1
ATOM 639 O O . GLN A 1 82 ? 6.964 -25.315 15.078 1.00 94.56 82 GLN A O 1
ATOM 644 N N . LEU A 1 83 ? 7.048 -25.617 12.846 1.00 95.25 83 LEU A N 1
ATOM 645 C CA . LEU A 1 83 ? 7.014 -24.198 12.510 1.00 95.25 83 LEU A CA 1
ATOM 646 C C . LEU A 1 83 ? 5.696 -23.545 12.944 1.00 95.25 83 LEU A C 1
ATOM 648 O O . LEU A 1 83 ? 5.732 -22.532 13.642 1.00 95.25 83 LEU A O 1
ATOM 652 N N . ALA A 1 84 ? 4.550 -24.147 12.605 1.00 96.19 84 ALA A N 1
ATOM 653 C CA . ALA A 1 84 ? 3.236 -23.642 13.006 1.00 96.19 84 ALA A CA 1
ATOM 654 C C . ALA A 1 84 ? 3.098 -23.572 14.535 1.00 96.19 84 ALA A C 1
ATOM 656 O O . ALA A 1 84 ? 2.708 -22.537 15.074 1.00 96.19 84 ALA A O 1
ATOM 657 N N . MET A 1 85 ? 3.506 -24.632 15.241 1.00 96.06 85 MET A N 1
ATOM 658 C CA . MET A 1 85 ? 3.467 -24.683 16.707 1.00 96.06 85 MET A CA 1
ATOM 659 C C . MET A 1 85 ? 4.348 -23.608 17.357 1.00 96.06 85 MET A C 1
ATOM 661 O O . MET A 1 85 ? 3.945 -23.013 18.355 1.00 96.06 85 MET A O 1
ATOM 665 N N . LYS A 1 86 ? 5.532 -23.326 16.794 1.00 96.88 86 LYS A N 1
ATOM 666 C CA . LYS A 1 86 ? 6.434 -22.290 17.316 1.00 96.88 86 LYS A CA 1
ATOM 667 C C . LYS A 1 86 ? 5.898 -20.877 17.082 1.00 96.88 86 LYS A C 1
ATOM 669 O O . LYS A 1 86 ? 5.971 -20.045 17.980 1.00 96.88 86 LYS A O 1
ATOM 674 N N . LEU A 1 87 ? 5.344 -20.602 15.903 1.00 97.12 87 LEU A N 1
ATOM 675 C CA . LEU A 1 87 ? 4.734 -19.304 15.600 1.00 97.12 87 LEU A CA 1
ATOM 676 C C . LEU A 1 87 ? 3.495 -19.038 16.468 1.00 97.12 87 LEU A C 1
ATOM 678 O O . LEU A 1 87 ? 3.301 -17.921 16.939 1.00 97.12 87 LEU A O 1
ATOM 682 N N . LEU A 1 88 ? 2.706 -20.078 16.755 1.00 97.56 88 LEU A N 1
ATOM 683 C CA . LEU A 1 88 ? 1.515 -20.012 17.608 1.00 97.56 88 LEU A CA 1
ATOM 684 C C . LEU A 1 88 ? 1.808 -20.006 19.117 1.00 97.56 88 LEU A C 1
ATOM 686 O O . LEU A 1 88 ? 0.868 -20.071 19.918 1.00 97.56 88 LEU A O 1
ATOM 690 N N . ALA A 1 89 ? 3.074 -19.917 19.537 1.00 97.25 89 ALA A N 1
ATOM 691 C CA . ALA A 1 89 ? 3.420 -19.885 20.953 1.00 97.25 89 ALA A CA 1
ATOM 692 C C . ALA A 1 89 ? 2.724 -18.716 21.676 1.00 97.25 89 ALA A C 1
ATOM 694 O O . ALA A 1 89 ? 2.618 -17.594 21.164 1.00 97.25 89 ALA A O 1
ATOM 695 N N . LYS A 1 90 ? 2.207 -18.991 22.880 1.00 95.25 90 LYS A N 1
ATOM 696 C CA . LYS A 1 90 ? 1.351 -18.045 23.613 1.00 95.25 90 LYS A CA 1
ATOM 697 C C . LYS A 1 90 ? 2.130 -16.852 24.165 1.00 95.25 90 LYS A C 1
ATOM 699 O O . LYS A 1 90 ? 1.576 -15.759 24.235 1.00 95.25 90 LYS A O 1
ATOM 704 N N . MET A 1 91 ? 3.390 -17.065 24.537 1.00 95.19 91 MET A N 1
ATOM 705 C CA . MET A 1 91 ? 4.305 -16.006 24.952 1.00 95.19 91 MET A CA 1
ATOM 706 C C . MET A 1 91 ? 5.109 -15.532 23.732 1.00 95.19 91 MET A C 1
ATOM 708 O O . MET A 1 91 ? 5.658 -16.375 23.020 1.00 95.19 91 MET A O 1
ATOM 712 N N . PRO A 1 92 ? 5.226 -14.215 23.481 1.00 92.81 92 PRO A N 1
ATOM 713 C CA . PRO A 1 92 ? 6.030 -13.699 22.373 1.00 92.81 92 PRO A CA 1
ATOM 714 C C . PRO A 1 92 ? 7.496 -14.159 22.408 1.00 92.81 92 PRO A C 1
ATOM 716 O O . PRO A 1 92 ? 8.079 -14.401 21.357 1.00 92.81 92 PRO A O 1
ATOM 719 N N . ASP A 1 93 ? 8.089 -14.322 23.595 1.00 91.88 93 ASP A N 1
ATOM 720 C CA . ASP A 1 93 ? 9.484 -14.769 23.768 1.00 91.88 93 ASP A CA 1
ATOM 721 C C . ASP A 1 93 ? 9.752 -16.213 23.329 1.00 91.88 93 ASP A C 1
ATOM 723 O O . ASP A 1 93 ? 10.889 -16.549 23.002 1.00 91.88 93 ASP A O 1
ATOM 727 N N . ASP A 1 94 ? 8.714 -17.045 23.238 1.00 93.69 94 ASP A N 1
ATOM 728 C CA . ASP A 1 94 ? 8.835 -18.433 22.781 1.00 93.69 94 ASP A CA 1
ATOM 729 C C . ASP A 1 94 ? 8.826 -18.552 21.241 1.00 93.69 94 ASP A C 1
ATOM 731 O O . ASP A 1 94 ? 9.068 -19.632 20.683 1.00 93.69 94 ASP A O 1
ATOM 735 N N . ARG A 1 95 ? 8.561 -17.441 20.536 1.00 96.62 95 ARG A N 1
ATOM 736 C CA . ARG A 1 95 ? 8.551 -17.354 19.066 1.00 96.62 95 ARG A CA 1
ATOM 737 C C . ARG A 1 95 ? 9.962 -17.063 18.532 1.00 96.62 95 ARG A C 1
ATOM 739 O O . ARG A 1 95 ? 10.969 -17.383 19.166 1.00 96.62 95 ARG A O 1
ATOM 746 N N . PHE A 1 96 ? 10.077 -16.527 17.319 1.00 94.31 96 PHE A N 1
ATOM 747 C CA . PHE A 1 96 ? 11.372 -16.131 16.769 1.00 94.31 96 PHE A CA 1
ATOM 748 C C . PHE A 1 96 ? 11.738 -14.725 17.239 1.00 94.31 96 PHE A C 1
ATOM 750 O O . PHE A 1 96 ? 10.912 -13.810 17.229 1.00 94.31 96 PHE A O 1
ATOM 757 N N . ALA A 1 97 ? 12.999 -14.527 17.626 1.00 91.00 97 ALA A N 1
ATOM 758 C CA . ALA A 1 97 ? 13.462 -13.221 18.076 1.00 91.00 97 ALA A CA 1
ATOM 759 C C . ALA A 1 97 ? 13.322 -12.171 16.961 1.00 91.00 97 ALA A C 1
ATOM 761 O O . ALA A 1 97 ? 12.835 -11.064 17.217 1.00 91.00 97 ALA A O 1
ATOM 762 N N . THR A 1 98 ? 13.677 -12.547 15.727 1.00 90.25 98 THR A N 1
ATOM 763 C CA . THR A 1 98 ? 13.624 -11.688 14.539 1.00 90.25 98 THR A CA 1
ATOM 764 C C . THR A 1 98 ? 12.906 -12.356 13.361 1.00 90.25 98 THR A C 1
ATOM 766 O O . THR A 1 98 ? 12.784 -13.580 13.288 1.00 90.25 98 THR A O 1
ATOM 769 N N . ALA A 1 99 ? 12.460 -11.548 12.393 1.00 86.50 99 ALA A N 1
ATOM 770 C CA . ALA A 1 99 ? 11.892 -12.054 11.141 1.00 86.50 99 ALA A CA 1
ATOM 771 C C . ALA A 1 99 ? 12.920 -12.827 10.289 1.00 86.50 99 ALA A C 1
ATOM 773 O O . ALA A 1 99 ? 12.543 -13.741 9.558 1.00 86.50 99 ALA A O 1
ATOM 774 N N . ALA A 1 100 ? 14.214 -12.506 10.408 1.00 85.25 100 ALA A N 1
ATOM 775 C CA . ALA A 1 100 ? 15.286 -13.235 9.731 1.00 85.25 100 ALA A CA 1
ATOM 776 C C . ALA A 1 100 ? 15.416 -14.674 10.263 1.00 85.25 100 ALA A C 1
ATOM 778 O O . ALA A 1 100 ? 15.504 -15.612 9.470 1.00 85.25 100 ALA A O 1
ATOM 779 N N . ASP A 1 101 ? 15.330 -14.863 11.586 1.00 89.00 101 ASP A N 1
ATOM 780 C CA . ASP A 1 101 ? 15.352 -16.199 12.204 1.00 89.00 101 ASP A CA 1
ATOM 781 C C . ASP A 1 101 ? 14.141 -17.037 11.770 1.00 89.00 101 ASP A C 1
ATOM 783 O O . ASP A 1 101 ? 14.262 -18.231 11.490 1.00 89.00 101 ASP A O 1
ATOM 787 N N . MET A 1 102 ? 12.969 -16.398 11.680 1.00 94.31 102 MET A N 1
ATOM 788 C CA . MET A 1 102 ? 11.750 -17.028 11.174 1.00 94.31 102 MET A CA 1
ATOM 789 C C . MET A 1 102 ? 11.898 -17.442 9.705 1.00 94.31 102 MET A C 1
ATOM 791 O O . MET A 1 102 ? 11.528 -18.557 9.346 1.00 94.31 102 MET A O 1
ATOM 795 N N . ARG A 1 103 ? 12.463 -16.579 8.853 1.00 90.56 103 ARG A N 1
ATOM 796 C CA . ARG A 1 103 ? 12.689 -16.882 7.434 1.00 90.56 103 ARG A CA 1
ATOM 797 C C . ARG A 1 103 ? 13.602 -18.096 7.251 1.00 90.56 103 ARG A C 1
ATOM 799 O O . ARG A 1 103 ? 13.246 -19.001 6.504 1.00 90.56 103 ARG A O 1
ATOM 806 N N . ALA A 1 104 ? 14.718 -18.159 7.976 1.00 85.94 104 ALA A N 1
ATOM 807 C CA . ALA A 1 104 ? 15.622 -19.311 7.924 1.00 85.94 104 ALA A CA 1
ATOM 808 C C . ALA A 1 104 ? 14.919 -20.618 8.345 1.00 85.94 104 ALA A C 1
ATOM 810 O O . ALA A 1 104 ? 15.149 -21.680 7.768 1.00 85.94 104 ALA A O 1
ATOM 811 N N . ALA A 1 105 ? 14.019 -20.543 9.330 1.00 88.00 105 ALA A N 1
ATOM 812 C CA . ALA A 1 105 ? 13.190 -21.669 9.746 1.00 88.00 105 ALA A CA 1
ATOM 813 C C . ALA A 1 105 ? 12.162 -22.101 8.678 1.00 88.00 105 ALA A C 1
ATOM 815 O O . ALA A 1 105 ? 11.938 -23.301 8.520 1.00 88.00 105 ALA A O 1
ATOM 816 N N . VAL A 1 106 ? 11.572 -21.161 7.930 1.00 91.00 106 VAL A N 1
ATOM 817 C CA . VAL A 1 106 ? 10.666 -21.444 6.797 1.00 91.00 106 VAL A CA 1
ATOM 818 C C . VAL A 1 106 ? 11.417 -22.126 5.650 1.00 91.00 106 VAL A C 1
ATOM 820 O O . VAL A 1 106 ? 10.969 -23.155 5.152 1.00 91.00 106 VAL A O 1
ATOM 823 N N . GLU A 1 107 ? 12.582 -21.600 5.264 1.00 87.75 107 GLU A N 1
ATOM 824 C CA . GLU A 1 107 ? 13.440 -22.183 4.219 1.00 87.75 107 GLU A CA 1
ATOM 825 C C . GLU A 1 107 ? 13.909 -23.602 4.607 1.00 87.75 107 GLU A C 1
ATOM 827 O O . GLU A 1 107 ? 13.902 -24.526 3.788 1.00 87.75 107 GLU A O 1
ATOM 832 N N . GLY A 1 108 ? 14.230 -23.813 5.889 1.00 81.62 108 GLY A N 1
ATOM 833 C CA . GLY A 1 108 ? 14.501 -25.143 6.437 1.00 81.62 108 GLY A CA 1
ATOM 834 C C . GLY A 1 108 ? 13.293 -26.081 6.341 1.00 81.62 108 GLY A C 1
ATOM 835 O O . GLY A 1 108 ? 13.426 -27.213 5.878 1.00 81.62 108 GLY A O 1
ATOM 836 N N . ALA A 1 109 ? 12.096 -25.614 6.701 1.00 85.25 109 ALA A N 1
ATOM 837 C CA . ALA A 1 109 ? 10.886 -26.427 6.605 1.00 85.25 109 ALA A CA 1
ATOM 838 C C . ALA A 1 109 ? 10.541 -26.818 5.156 1.00 85.25 109 ALA A C 1
ATOM 840 O O . ALA A 1 109 ? 10.166 -27.967 4.915 1.00 85.25 109 ALA A O 1
ATOM 841 N N . ALA A 1 110 ? 10.746 -25.913 4.192 1.00 83.75 110 ALA A N 1
ATOM 842 C CA . ALA A 1 110 ? 10.534 -26.168 2.764 1.00 83.75 110 ALA A CA 1
ATOM 843 C C . ALA A 1 110 ? 11.482 -27.235 2.188 1.00 83.75 110 ALA A C 1
ATOM 845 O O . ALA A 1 110 ? 11.110 -27.965 1.275 1.00 83.75 110 ALA A O 1
ATOM 846 N N . THR A 1 111 ? 12.682 -27.370 2.756 1.00 84.06 111 THR A N 1
ATOM 847 C CA . THR A 1 111 ? 13.678 -28.385 2.368 1.00 84.06 111 THR A CA 1
ATOM 848 C C . THR A 1 111 ? 13.590 -29.675 3.198 1.00 84.06 111 THR A C 1
ATOM 850 O O . THR A 1 111 ? 14.433 -30.560 3.063 1.00 84.06 111 THR A O 1
ATOM 853 N N . GLY A 1 112 ? 12.570 -29.814 4.058 1.00 74.50 112 GLY A N 1
ATOM 854 C CA . GLY A 1 112 ? 12.357 -30.996 4.907 1.00 74.50 112 GLY A CA 1
ATOM 855 C C . GLY A 1 112 ? 13.224 -31.043 6.173 1.00 74.50 112 GLY A C 1
ATOM 856 O O . GLY A 1 112 ? 13.247 -32.052 6.880 1.00 74.50 112 GLY A O 1
ATOM 857 N N . ILE A 1 113 ? 13.925 -29.956 6.494 1.00 72.12 113 ILE A N 1
ATOM 858 C CA . ILE A 1 113 ? 14.830 -29.838 7.638 1.00 72.12 113 ILE A CA 1
ATOM 859 C C . ILE A 1 113 ? 14.027 -29.401 8.879 1.00 72.12 113 ILE A C 1
ATOM 861 O O . ILE A 1 113 ? 13.506 -28.291 8.953 1.00 72.12 113 ILE A O 1
ATOM 865 N N . SER A 1 114 ? 13.925 -30.270 9.893 1.00 70.88 114 SER A N 1
ATOM 866 C CA . SER A 1 114 ? 13.227 -29.966 11.160 1.00 70.88 114 SER A CA 1
ATOM 867 C C . SER A 1 114 ? 13.951 -28.883 11.979 1.00 70.88 114 SER A C 1
ATOM 869 O O . SER A 1 114 ? 15.184 -28.844 12.023 1.00 70.88 114 SER A O 1
ATOM 871 N N . LEU A 1 115 ? 13.201 -28.060 12.727 1.00 62.03 115 LEU A N 1
ATOM 872 C CA . LEU A 1 115 ? 13.742 -27.000 13.596 1.00 62.03 115 LEU A CA 1
ATOM 873 C C . LEU A 1 115 ? 14.755 -27.512 14.636 1.00 62.03 115 LEU A C 1
ATOM 875 O O . LEU A 1 115 ? 15.673 -26.785 15.018 1.00 62.03 115 LEU A O 1
ATOM 879 N N . GLN A 1 116 ? 14.640 -28.774 15.063 1.00 58.47 116 GLN A N 1
ATOM 880 C CA . GLN A 1 116 ? 15.599 -29.401 15.984 1.00 58.47 116 GLN A CA 1
ATOM 881 C C . GLN A 1 116 ? 16.991 -29.601 15.361 1.00 58.47 116 GLN A C 1
ATOM 883 O O . GLN A 1 116 ? 17.991 -29.692 16.073 1.00 58.47 116 GLN A O 1
ATOM 888 N N . SER A 1 117 ? 17.076 -29.670 14.032 1.00 50.97 117 SER A N 1
ATOM 889 C CA . SER A 1 117 ? 18.344 -29.806 13.312 1.00 50.97 117 SER A CA 1
ATOM 890 C C . SER A 1 117 ? 19.011 -28.452 13.030 1.00 50.97 117 SER A C 1
ATOM 892 O O . SER A 1 117 ? 20.241 -28.369 13.021 1.00 50.97 117 SER A O 1
ATOM 894 N N . LEU A 1 118 ? 18.224 -27.371 12.928 1.00 50.62 118 LEU A N 1
ATOM 895 C CA . LEU A 1 118 ? 18.719 -25.993 12.817 1.00 50.62 118 LEU A CA 1
ATOM 896 C C . LEU A 1 118 ? 19.324 -25.490 14.140 1.00 50.62 118 LEU A C 1
ATOM 898 O O . LEU A 1 118 ? 20.388 -24.869 14.132 1.00 50.62 118 LEU A O 1
ATOM 902 N N . SER A 1 119 ? 18.729 -25.844 15.287 1.00 47.16 119 SER A N 1
ATOM 903 C CA . SER A 1 119 ? 19.266 -25.485 16.613 1.00 47.16 119 SER A CA 1
ATOM 904 C C . SER A 1 119 ? 20.603 -26.166 16.948 1.00 47.16 119 SER A C 1
ATOM 906 O O . SER A 1 119 ? 21.369 -25.654 17.763 1.00 47.16 119 SER A O 1
ATOM 908 N N . LYS A 1 120 ? 20.933 -27.291 16.293 1.00 39.59 120 LYS A N 1
ATOM 909 C CA . LYS A 1 120 ? 22.250 -27.944 16.405 1.00 39.59 120 LYS A CA 1
ATOM 910 C C . LYS A 1 120 ? 23.342 -27.265 15.573 1.00 39.59 120 LYS A C 1
ATOM 912 O O . LYS A 1 120 ? 24.508 -27.377 15.939 1.00 39.59 120 LYS A O 1
ATOM 917 N N . ARG A 1 121 ? 22.989 -26.579 14.479 1.00 39.78 121 ARG A N 1
ATOM 918 C CA . ARG A 1 121 ? 23.951 -25.908 13.582 1.00 39.78 121 ARG A CA 1
ATOM 919 C C . ARG A 1 121 ? 24.308 -24.492 14.023 1.00 39.78 121 ARG A C 1
ATOM 921 O O . ARG A 1 121 ? 25.405 -24.035 13.724 1.00 39.78 121 ARG A O 1
ATOM 928 N N . VAL A 1 122 ? 23.436 -23.832 14.782 1.00 38.34 122 VAL A N 1
ATOM 929 C CA . VAL A 1 122 ? 23.671 -22.483 15.314 1.00 38.34 122 VAL A CA 1
ATOM 930 C C . VAL A 1 122 ? 23.998 -22.566 16.808 1.00 38.34 122 VAL A C 1
ATOM 932 O O . VAL A 1 122 ? 23.208 -22.196 17.669 1.00 38.34 122 VAL A O 1
ATOM 935 N N . ARG A 1 123 ? 25.183 -23.089 17.135 1.00 31.08 123 ARG A N 1
ATOM 936 C CA . ARG A 1 123 ? 25.833 -22.820 18.427 1.00 31.08 123 ARG A CA 1
ATOM 937 C C . ARG A 1 123 ? 26.986 -21.854 18.194 1.00 31.08 123 ARG A C 1
ATOM 939 O O . ARG A 1 123 ? 28.139 -22.259 18.101 1.00 31.08 123 ARG A O 1
ATOM 946 N N . THR A 1 124 ? 26.674 -20.569 18.112 1.00 36.25 124 THR A N 1
ATOM 947 C CA . THR A 1 124 ? 27.648 -19.518 18.419 1.00 36.25 124 THR A CA 1
ATOM 948 C C . THR A 1 124 ? 27.831 -19.454 19.942 1.00 36.25 124 THR A C 1
ATOM 950 O O . THR A 1 124 ? 26.850 -19.576 20.682 1.00 36.25 124 THR A O 1
ATOM 953 N N . PRO A 1 125 ? 29.065 -19.304 20.456 1.00 32.81 125 PRO A N 1
ATOM 954 C CA . PRO A 1 125 ? 29.304 -19.234 21.890 1.00 32.81 125 PRO A CA 1
ATOM 955 C C . PRO A 1 125 ? 28.761 -17.904 22.422 1.00 32.81 125 PRO A C 1
ATOM 957 O O . PRO A 1 125 ? 29.303 -16.835 22.154 1.00 32.81 125 PRO A O 1
ATOM 960 N N . MET A 1 126 ? 27.654 -17.966 23.159 1.00 34.50 126 MET A N 1
ATOM 961 C CA . MET A 1 126 ? 27.034 -16.794 23.767 1.00 34.50 126 MET A CA 1
ATOM 962 C C . MET A 1 126 ? 27.867 -16.342 24.975 1.00 34.50 126 MET A C 1
ATOM 964 O O . MET A 1 126 ? 28.064 -17.096 25.931 1.00 34.50 126 MET A O 1
ATOM 968 N N . ALA A 1 127 ? 28.370 -15.108 24.924 1.00 35.28 127 ALA A N 1
ATOM 969 C CA . ALA A 1 127 ? 29.063 -14.463 26.031 1.00 35.28 127 ALA A CA 1
ATOM 970 C C . ALA A 1 127 ? 28.124 -14.325 27.245 1.00 35.28 127 ALA A C 1
ATOM 972 O O . ALA A 1 127 ? 27.008 -13.816 27.133 1.00 35.28 127 ALA A O 1
ATOM 973 N N . LYS A 1 128 ? 28.586 -14.778 28.417 1.00 37.19 128 LYS A N 1
ATOM 974 C CA . LYS A 1 128 ? 27.879 -14.639 29.699 1.00 37.19 128 LYS A CA 1
ATOM 975 C C . LYS A 1 128 ? 27.677 -13.157 30.037 1.00 37.19 128 LYS A C 1
ATOM 977 O O . LYS A 1 128 ? 28.649 -12.422 30.186 1.00 37.19 128 LYS A O 1
ATOM 982 N N . ARG A 1 129 ? 26.426 -12.746 30.258 1.00 31.27 129 ARG A N 1
ATOM 983 C CA . ARG A 1 129 ? 26.073 -11.557 31.053 1.00 31.27 129 ARG A CA 1
ATOM 984 C C . ARG A 1 129 ? 25.334 -11.992 32.328 1.00 31.27 129 ARG A C 1
ATOM 986 O O . ARG A 1 129 ? 24.686 -13.038 32.308 1.00 31.27 129 ARG A O 1
ATOM 993 N N . PRO A 1 130 ? 25.486 -11.253 33.442 1.00 38.88 130 PRO A N 1
ATOM 994 C CA . PRO A 1 130 ? 25.114 -11.725 34.771 1.00 38.88 130 PRO A CA 1
ATOM 995 C C . PRO A 1 130 ? 23.599 -11.660 34.996 1.00 38.88 130 PRO A C 1
ATOM 997 O O . PRO A 1 130 ? 22.933 -10.703 34.606 1.00 38.88 130 PRO A O 1
ATOM 1000 N N . SER A 1 131 ? 23.065 -12.693 35.644 1.00 36.25 131 SER A N 1
ATOM 1001 C CA . SER A 1 131 ? 21.664 -12.839 36.031 1.00 36.25 131 SER A CA 1
ATOM 1002 C C . SER A 1 131 ? 21.332 -11.985 37.261 1.00 36.25 131 SER A C 1
ATOM 1004 O O . SER A 1 131 ? 21.738 -12.319 38.374 1.00 36.25 131 SER A O 1
ATOM 1006 N N . GLY A 1 132 ? 20.555 -10.918 37.077 1.00 39.25 132 GLY A N 1
ATOM 1007 C CA . GLY A 1 132 ? 19.830 -10.251 38.161 1.00 39.25 132 GLY A CA 1
ATOM 1008 C C . GLY A 1 132 ? 18.533 -11.003 38.458 1.00 39.25 132 GLY A C 1
ATOM 1009 O O . GLY A 1 132 ? 17.490 -10.671 37.905 1.00 39.25 132 GLY A O 1
ATOM 1010 N N . GLY A 1 133 ? 18.610 -12.055 39.273 1.00 37.81 133 GLY A N 1
ATOM 1011 C CA . GLY A 1 133 ? 17.437 -12.771 39.774 1.00 37.81 133 GLY A CA 1
ATOM 1012 C C . GLY A 1 133 ? 16.848 -12.068 40.996 1.00 37.81 133 GLY A C 1
ATOM 1013 O O . GLY A 1 133 ? 17.580 -11.701 41.914 1.00 37.81 133 GLY A O 1
ATOM 1014 N N . VAL A 1 134 ? 15.526 -11.891 41.010 1.00 42.50 134 VAL A N 1
ATOM 1015 C CA . VAL A 1 134 ? 14.770 -11.435 42.185 1.00 42.50 134 VAL A CA 1
ATOM 1016 C C . VAL A 1 134 ? 15.022 -12.420 43.339 1.00 42.50 134 VAL A C 1
ATOM 1018 O O . VAL A 1 134 ? 14.900 -13.630 43.133 1.00 42.50 134 VAL A O 1
ATOM 1021 N N . PRO A 1 135 ? 15.402 -11.952 44.541 1.00 47.38 135 PRO A N 1
ATOM 1022 C CA . PRO A 1 135 ? 15.796 -12.834 45.630 1.00 47.38 135 PRO A CA 1
ATOM 1023 C C . PRO A 1 135 ? 14.612 -13.673 46.134 1.00 47.38 135 PRO A C 1
ATOM 1025 O O . PRO A 1 135 ? 13.483 -13.198 46.254 1.00 47.38 135 PRO A O 1
ATOM 1028 N N . THR A 1 136 ? 14.889 -14.935 46.460 1.00 46.59 136 THR A N 1
ATOM 1029 C CA . THR A 1 136 ? 13.928 -15.987 46.846 1.00 46.59 136 THR A CA 1
ATOM 1030 C C . THR A 1 136 ? 12.990 -15.615 48.000 1.00 46.59 136 THR A C 1
ATOM 1032 O O . THR A 1 136 ? 11.886 -16.154 48.082 1.00 46.59 136 THR A O 1
ATOM 1035 N N . TRP A 1 137 ? 13.361 -14.653 48.852 1.00 55.50 137 TRP A N 1
ATOM 1036 C CA . TRP A 1 137 ? 12.485 -14.149 49.916 1.00 55.50 137 TRP A CA 1
ATOM 1037 C C . TRP A 1 137 ? 11.261 -13.386 49.378 1.00 55.50 137 TRP A C 1
ATOM 1039 O O . TRP A 1 137 ? 10.196 -13.450 49.989 1.00 55.50 137 TRP A O 1
ATOM 1049 N N . ALA A 1 138 ? 11.363 -12.739 48.210 1.00 48.81 138 ALA A N 1
ATOM 1050 C CA . ALA A 1 138 ? 10.248 -12.020 47.589 1.00 48.81 138 ALA A CA 1
ATOM 1051 C C . ALA A 1 138 ? 9.186 -12.976 47.011 1.00 48.81 138 ALA A C 1
ATOM 1053 O O . ALA A 1 138 ? 7.995 -12.679 47.050 1.00 48.81 138 ALA A O 1
ATOM 1054 N N . VAL A 1 139 ? 9.603 -14.160 46.544 1.00 57.75 139 VAL A N 1
ATOM 1055 C CA . VAL A 1 139 ? 8.693 -15.218 46.067 1.00 57.75 139 VAL A CA 1
ATOM 1056 C C . VAL A 1 139 ? 7.943 -15.864 47.239 1.00 57.75 139 VAL A C 1
ATOM 1058 O O . VAL A 1 139 ? 6.749 -16.138 47.136 1.00 57.75 139 VAL A O 1
ATOM 1061 N N . LEU A 1 140 ? 8.610 -16.042 48.384 1.00 61.28 140 LEU A N 1
ATOM 1062 C CA . LEU A 1 140 ? 7.990 -16.588 49.597 1.00 61.28 140 LEU A CA 1
ATOM 1063 C C . LEU A 1 140 ? 6.945 -15.638 50.206 1.00 61.28 140 LEU A C 1
ATOM 1065 O O . LEU A 1 140 ? 5.905 -16.099 50.671 1.00 61.28 140 LEU A O 1
ATOM 1069 N N . LEU A 1 141 ? 7.168 -14.322 50.143 1.00 57.97 141 LEU A N 1
ATOM 1070 C CA . LEU A 1 141 ? 6.234 -13.312 50.661 1.00 57.97 141 LEU A CA 1
ATOM 1071 C C . LEU A 1 141 ? 4.910 -13.286 49.875 1.00 57.97 141 LEU A C 1
ATOM 1073 O O . LEU A 1 141 ? 3.834 -13.209 50.468 1.00 57.97 141 LEU A O 1
ATOM 1077 N N . VAL A 1 142 ? 4.978 -13.440 48.548 1.00 62.91 142 VAL A N 1
ATOM 1078 C CA . VAL A 1 142 ? 3.789 -13.554 47.686 1.00 62.91 142 VAL A CA 1
ATOM 1079 C C . VAL A 1 142 ? 3.024 -14.849 47.975 1.00 62.91 142 VAL A C 1
ATOM 1081 O O . VAL A 1 142 ? 1.797 -14.830 48.047 1.00 62.91 142 VAL A O 1
ATOM 1084 N N . LEU A 1 143 ? 3.723 -15.963 48.219 1.00 64.31 143 LEU A N 1
ATOM 1085 C CA . LEU A 1 143 ? 3.078 -17.243 48.525 1.00 64.31 143 LEU A CA 1
ATOM 1086 C C . LEU A 1 143 ? 2.328 -17.211 49.869 1.00 64.31 143 LEU A C 1
ATOM 1088 O O . LEU A 1 143 ? 1.212 -17.721 49.965 1.00 64.31 143 LEU A O 1
ATOM 1092 N N . VAL A 1 144 ? 2.903 -16.566 50.890 1.00 70.12 144 VAL A N 1
ATOM 1093 C CA . VAL A 1 144 ? 2.269 -16.405 52.212 1.00 70.12 144 VAL A CA 1
ATOM 1094 C C . VAL A 1 144 ? 1.020 -15.522 52.128 1.00 70.12 144 VAL A C 1
ATOM 1096 O O . VAL A 1 144 ? 0.002 -15.855 52.733 1.00 70.12 144 VAL A O 1
ATOM 1099 N N . LEU A 1 145 ? 1.050 -14.448 51.331 1.00 63.44 145 LEU A N 1
ATOM 1100 C CA . LEU A 1 145 ? -0.111 -13.573 51.126 1.00 63.44 145 LEU A CA 1
ATOM 1101 C C . LEU A 1 145 ? -1.253 -14.275 50.370 1.00 63.44 145 LEU A C 1
ATOM 1103 O O . LEU A 1 145 ? -2.421 -14.064 50.694 1.00 63.44 145 LEU A O 1
ATOM 1107 N N . VAL A 1 146 ? -0.933 -15.161 49.420 1.00 67.00 146 VAL A N 1
ATOM 1108 C CA . VAL A 1 146 ? -1.933 -15.968 48.696 1.00 67.00 146 VAL A CA 1
ATOM 1109 C C . VAL A 1 146 ? -2.564 -17.026 49.609 1.00 67.00 146 VAL A C 1
ATOM 1111 O O . VAL A 1 146 ? -3.784 -17.199 49.597 1.00 67.00 146 VAL A O 1
ATOM 1114 N N . ILE A 1 147 ? -1.770 -17.685 50.459 1.00 68.69 147 ILE A N 1
ATOM 1115 C CA . ILE A 1 147 ? -2.279 -18.680 51.416 1.00 68.69 147 ILE A CA 1
ATOM 1116 C C . ILE A 1 147 ? -3.152 -18.001 52.486 1.00 68.69 147 ILE A C 1
ATOM 1118 O O . ILE A 1 147 ? -4.265 -18.464 52.743 1.00 68.69 147 ILE A O 1
ATOM 1122 N N . ALA A 1 148 ? -2.724 -16.856 53.027 1.00 53.78 148 ALA A N 1
ATOM 1123 C CA . ALA A 1 148 ? -3.507 -16.078 53.991 1.00 53.78 148 ALA A CA 1
ATOM 1124 C C . ALA A 1 148 ? -4.829 -15.553 53.392 1.00 53.78 148 ALA A C 1
ATOM 1126 O O . ALA A 1 148 ? -5.872 -15.617 54.046 1.00 53.78 148 ALA A O 1
ATOM 1127 N N . GLY A 1 149 ? -4.819 -15.116 52.126 1.00 45.59 149 GLY A N 1
ATOM 1128 C CA . GLY A 1 149 ? -6.026 -14.698 51.405 1.00 45.59 149 GLY A CA 1
ATOM 1129 C C . GLY A 1 149 ? -7.002 -15.849 51.127 1.00 45.59 149 GLY A C 1
ATOM 1130 O O . GLY A 1 149 ? -8.215 -15.677 51.243 1.00 45.59 149 GLY A O 1
ATOM 1131 N N . SER A 1 150 ? -6.491 -17.048 50.830 1.00 45.75 150 SER A N 1
ATOM 1132 C CA . SER A 1 150 ? -7.324 -18.234 50.581 1.00 45.75 150 SER A CA 1
ATOM 1133 C C . SER A 1 150 ? -7.982 -18.802 51.850 1.00 45.75 150 SER A C 1
ATOM 1135 O O . SER A 1 150 ? -9.129 -19.249 51.795 1.00 45.75 150 SER A O 1
ATOM 1137 N N . ALA A 1 151 ? -7.323 -18.693 53.011 1.00 44.22 151 ALA A N 1
ATOM 1138 C CA . ALA A 1 151 ? -7.899 -19.069 54.303 1.00 44.22 151 ALA A CA 1
ATOM 1139 C C . ALA A 1 151 ? -9.017 -18.104 54.750 1.00 44.22 151 ALA A C 1
ATOM 1141 O O . ALA A 1 151 ? -10.050 -18.548 55.254 1.00 44.22 151 ALA A O 1
ATOM 1142 N N . ALA A 1 152 ? -8.864 -16.799 54.491 1.00 46.16 152 ALA A N 1
ATOM 1143 C CA . ALA A 1 152 ? -9.901 -15.799 54.766 1.00 46.16 152 ALA A CA 1
ATOM 1144 C C . ALA A 1 152 ? -11.139 -15.966 53.860 1.00 46.16 152 ALA A C 1
ATOM 1146 O O . ALA A 1 152 ? -12.269 -15.773 54.308 1.00 46.16 152 ALA A O 1
ATOM 1147 N N . PHE A 1 153 ? -10.946 -16.394 52.607 1.00 42.41 153 PHE A N 1
ATOM 1148 C CA . PHE A 1 153 ? -12.035 -16.614 51.649 1.00 42.41 153 PHE A CA 1
ATOM 1149 C C . PHE A 1 153 ? -12.853 -17.889 51.932 1.00 42.41 153 PHE A C 1
ATOM 1151 O O . PHE A 1 153 ? -14.064 -17.901 51.707 1.00 42.41 153 PHE A O 1
ATOM 1158 N N . LEU A 1 154 ? -12.236 -18.949 52.475 1.00 47.22 154 LEU A N 1
ATOM 1159 C CA . LEU A 1 154 ? -12.966 -20.161 52.880 1.00 47.22 154 LEU A CA 1
ATOM 1160 C C . LEU A 1 154 ? -13.696 -20.012 54.226 1.00 47.22 154 LEU A C 1
ATOM 1162 O O . LEU A 1 154 ? -14.745 -20.629 54.413 1.00 47.22 154 LEU A O 1
ATOM 1166 N N . ALA A 1 155 ? -13.202 -19.166 55.137 1.00 44.62 155 ALA A N 1
ATOM 1167 C CA . ALA A 1 155 ? -13.858 -18.900 56.421 1.00 44.62 155 ALA A CA 1
ATOM 1168 C C . ALA A 1 155 ? -15.159 -18.080 56.282 1.00 44.62 155 ALA A C 1
ATOM 1170 O O . ALA A 1 155 ? -16.041 -18.174 57.132 1.00 44.62 155 ALA A O 1
ATOM 1171 N N . MET A 1 156 ? -15.328 -17.329 55.187 1.00 45.25 156 MET A N 1
ATOM 1172 C CA . MET A 1 156 ? -16.511 -16.488 54.944 1.00 45.25 156 MET A CA 1
ATOM 1173 C C . MET A 1 156 ? -17.675 -17.205 54.234 1.00 45.25 156 MET A C 1
ATOM 1175 O O . MET A 1 156 ? -18.673 -16.566 53.905 1.00 45.25 156 MET A O 1
ATOM 1179 N N . ARG A 1 157 ? -17.597 -18.527 53.997 1.00 39.09 157 ARG A N 1
ATOM 1180 C CA . ARG A 1 157 ? -18.622 -19.267 53.225 1.00 39.09 157 ARG A CA 1
ATOM 1181 C C . ARG A 1 157 ? -19.333 -20.414 53.955 1.00 39.09 157 ARG A C 1
ATOM 1183 O O . ARG A 1 157 ? -20.075 -21.162 53.321 1.00 39.09 157 ARG A O 1
ATOM 1190 N N . GLY A 1 158 ? -19.169 -20.536 55.273 1.00 36.31 158 GLY A N 1
ATOM 1191 C CA . GLY A 1 158 ? -19.797 -21.584 56.087 1.00 36.31 158 GLY A CA 1
ATOM 1192 C C . GLY A 1 158 ? -20.768 -21.044 57.137 1.00 36.31 158 GLY A C 1
ATOM 1193 O O . GLY A 1 158 ? -20.414 -20.966 58.305 1.00 36.31 158 GLY A O 1
ATOM 1194 N N . GLY A 1 159 ? -21.998 -20.706 56.743 1.00 28.73 159 GLY A N 1
ATOM 1195 C CA . GLY A 1 159 ? -23.048 -20.275 57.674 1.00 28.73 159 GLY A CA 1
ATOM 1196 C C . GLY A 1 159 ? -24.451 -20.515 57.119 1.00 28.73 159 GLY A C 1
ATOM 1197 O O . GLY A 1 159 ? -25.115 -19.583 56.687 1.00 28.73 159 GLY A O 1
ATOM 1198 N N . LYS A 1 160 ? -24.895 -21.779 57.093 1.00 27.80 160 LYS A N 1
ATOM 1199 C CA . LYS A 1 160 ? -26.280 -22.175 56.782 1.00 27.80 160 LYS A CA 1
ATOM 1200 C C . LYS A 1 160 ? -27.010 -22.476 58.097 1.00 27.80 160 LYS A C 1
ATOM 1202 O O . LYS A 1 160 ? -26.844 -23.558 58.654 1.00 27.80 160 LYS A O 1
ATOM 1207 N N . GLN A 1 161 ? -27.822 -21.534 58.575 1.00 25.94 161 GLN A N 1
ATOM 1208 C CA . GLN A 1 161 ? -28.898 -21.804 59.533 1.00 25.94 161 GLN A CA 1
ATOM 1209 C C . GLN A 1 161 ? -30.127 -22.313 58.768 1.00 25.94 161 GLN A C 1
ATOM 1211 O O . GLN A 1 161 ? -30.567 -21.705 57.794 1.00 25.94 161 GLN A O 1
ATOM 1216 N N . LYS A 1 162 ? -30.663 -23.453 59.212 1.00 25.75 162 LYS A N 1
ATOM 1217 C CA . LYS A 1 162 ? -31.982 -23.976 58.843 1.00 25.75 162 LYS A CA 1
ATOM 1218 C C . LYS A 1 162 ? -33.007 -23.309 59.763 1.00 25.75 162 LYS A C 1
ATOM 1220 O O . LYS A 1 162 ? -32.966 -23.533 60.967 1.00 25.75 162 LYS A O 1
ATOM 1225 N N . GLY A 1 163 ? -33.917 -22.531 59.190 1.00 24.92 163 GLY A N 1
ATOM 1226 C CA . GLY A 1 163 ? -35.121 -22.028 59.842 1.00 24.92 163 GLY A CA 1
ATOM 1227 C C . GLY A 1 163 ? -36.281 -22.177 58.871 1.00 24.92 163 GLY A C 1
ATOM 1228 O O . GLY A 1 163 ? -36.288 -21.554 57.817 1.00 24.92 163 GLY A O 1
ATOM 1229 N N . SER A 1 164 ? -37.183 -23.090 59.216 1.00 24.98 164 SER A N 1
ATOM 1230 C CA . SER A 1 164 ? -38.438 -23.406 58.543 1.00 24.98 164 SER A CA 1
ATOM 1231 C C . SER A 1 164 ? -39.338 -22.177 58.415 1.00 24.98 164 SER A C 1
ATOM 1233 O O . SER A 1 164 ? -39.478 -21.425 59.377 1.00 24.98 164 SER A O 1
ATOM 1235 N N . ALA A 1 165 ? -40.016 -22.042 57.280 1.00 26.42 165 ALA A N 1
ATOM 1236 C CA . ALA A 1 165 ? -41.242 -21.269 57.157 1.00 26.42 165 ALA A CA 1
ATOM 1237 C C . ALA A 1 165 ? -42.169 -21.996 56.182 1.00 26.42 165 ALA A C 1
ATOM 1239 O O . ALA A 1 165 ? -41.751 -22.308 55.071 1.00 26.42 165 ALA A O 1
ATOM 1240 N N . GLU A 1 166 ? -43.410 -22.230 56.601 1.00 25.70 166 GLU A N 1
ATOM 1241 C CA . GLU A 1 166 ? -44.542 -22.197 55.680 1.00 25.70 166 GLU A CA 1
ATOM 1242 C C . GLU A 1 166 ? -45.801 -21.725 56.429 1.00 25.70 166 GLU A C 1
ATOM 1244 O O . GLU A 1 166 ? -46.274 -22.341 57.386 1.00 25.70 166 GLU A O 1
ATOM 1249 N N . GLU A 1 167 ? -46.240 -20.536 56.012 1.00 25.20 167 GLU A N 1
ATOM 1250 C CA . GLU A 1 167 ? -47.613 -20.016 55.910 1.00 25.20 167 GLU A CA 1
ATOM 1251 C C . GLU A 1 167 ? -48.567 -21.057 55.261 1.00 25.20 167 GLU A C 1
ATOM 1253 O O . GLU A 1 167 ? -48.098 -21.996 54.639 1.00 25.20 167 GLU A O 1
ATOM 1258 N N . ALA A 1 168 ? -49.901 -21.009 55.242 1.00 26.27 168 ALA A N 1
ATOM 1259 C CA . ALA A 1 168 ? -50.953 -20.124 55.725 1.00 26.27 168 ALA A CA 1
ATOM 1260 C C . ALA A 1 168 ? -52.326 -20.817 55.471 1.00 26.27 168 ALA A C 1
ATOM 1262 O O . ALA A 1 168 ? -52.458 -21.651 54.584 1.00 26.27 168 ALA A O 1
ATOM 1263 N N . THR A 1 169 ? -53.323 -20.372 56.251 1.00 25.55 169 THR A N 1
ATOM 1264 C CA . THR A 1 169 ? -54.750 -20.096 55.927 1.00 25.55 169 THR A CA 1
ATOM 1265 C C . THR A 1 169 ? -55.847 -21.157 55.665 1.00 25.55 169 THR A C 1
ATOM 1267 O O . THR A 1 169 ? -55.743 -22.074 54.864 1.00 25.55 169 THR A O 1
ATOM 1270 N N . ALA A 1 170 ? -57.001 -20.788 56.261 1.00 25.83 170 ALA A N 1
ATOM 1271 C CA . ALA A 1 170 ? -58.419 -20.971 55.895 1.00 25.83 170 ALA A CA 1
ATOM 1272 C C . ALA A 1 170 ? -59.220 -22.185 56.426 1.00 25.83 170 ALA A C 1
ATOM 1274 O O . ALA A 1 170 ? -58.876 -23.338 56.208 1.00 25.83 170 ALA A O 1
ATOM 1275 N N . GLY A 1 171 ? -60.387 -21.880 57.024 1.00 25.19 171 GLY A N 1
ATOM 1276 C CA . GLY A 1 171 ? -61.509 -22.814 57.209 1.00 25.19 171 GLY A CA 1
ATOM 1277 C C . GLY A 1 171 ? -62.254 -22.654 58.539 1.00 25.19 171 GLY A C 1
ATOM 1278 O O . GLY A 1 171 ? -61.820 -23.183 59.553 1.00 25.19 171 GLY A O 1
ATOM 1279 N N . GLY A 1 172 ? -63.375 -21.923 58.551 1.00 25.36 172 GLY A N 1
ATOM 1280 C CA . GLY A 1 172 ? -64.226 -21.749 59.735 1.00 25.36 172 GLY A CA 1
ATOM 1281 C C . GLY A 1 172 ? -65.183 -22.917 60.006 1.00 25.36 172 GLY A C 1
ATOM 1282 O O . GLY A 1 172 ? -65.397 -23.762 59.145 1.00 25.36 172 GLY A O 1
ATOM 1283 N N . THR A 1 173 ? -65.802 -22.930 61.191 1.00 26.19 173 THR A N 1
ATOM 1284 C CA . THR A 1 173 ? -67.238 -23.201 61.432 1.00 26.19 173 THR A CA 1
ATOM 1285 C C . THR A 1 173 ? -67.568 -23.093 62.925 1.00 26.19 173 THR A C 1
ATOM 1287 O O . THR A 1 173 ? -66.706 -23.173 63.795 1.00 26.19 173 THR A O 1
ATOM 1290 N N . ALA A 1 174 ? -68.843 -22.812 63.180 1.00 26.73 174 ALA A N 1
ATOM 1291 C CA . ALA A 1 174 ? -69.462 -22.489 64.454 1.00 26.73 174 ALA A CA 1
ATOM 1292 C C . ALA A 1 174 ? -69.546 -23.665 65.447 1.00 26.73 174 ALA A C 1
ATOM 1294 O O . ALA A 1 174 ? -69.610 -24.825 65.055 1.00 26.73 174 ALA A O 1
ATOM 1295 N N . GLY A 1 175 ? -69.674 -23.335 66.736 1.00 26.97 175 GLY A N 1
ATOM 1296 C CA . GLY A 1 175 ? -70.030 -24.283 67.792 1.00 26.97 175 GLY A CA 1
ATOM 1297 C C . GLY A 1 175 ? -70.060 -23.615 69.163 1.00 26.97 175 GLY A C 1
ATOM 1298 O O . GLY A 1 175 ? -69.052 -23.555 69.855 1.00 26.97 175 GLY A O 1
ATOM 1299 N N . ALA A 1 176 ? -71.217 -23.074 69.536 1.00 28.70 176 ALA A N 1
ATOM 1300 C CA . ALA A 1 176 ? -71.483 -22.524 70.857 1.00 28.70 176 ALA A CA 1
ATOM 1301 C C . ALA A 1 176 ? -71.676 -23.639 71.896 1.00 28.70 176 ALA A C 1
ATOM 1303 O O . ALA A 1 176 ? -72.485 -24.529 71.662 1.00 28.70 176 ALA A O 1
ATOM 1304 N N . VAL A 1 177 ? -71.052 -23.518 73.074 1.00 28.02 177 VAL A N 1
ATOM 1305 C CA . VAL A 1 177 ? -71.569 -24.074 74.338 1.00 28.02 177 VAL A CA 1
ATOM 1306 C C . VAL A 1 177 ? -71.235 -23.105 75.477 1.00 28.02 177 VAL A C 1
ATOM 1308 O O . VAL A 1 177 ? -70.078 -22.776 75.725 1.00 28.02 177 VAL A O 1
ATOM 1311 N N . ARG A 1 178 ? -72.284 -22.631 76.155 1.00 28.61 178 ARG A N 1
ATOM 1312 C CA . ARG A 1 178 ? -72.241 -22.012 77.486 1.00 28.61 178 ARG A CA 1
ATOM 1313 C C . ARG A 1 178 ? -72.224 -23.126 78.533 1.00 28.61 178 ARG A C 1
ATOM 1315 O O . ARG A 1 178 ? -73.074 -23.998 78.423 1.00 28.61 178 ARG A O 1
ATOM 1322 N N . THR A 1 179 ? -71.447 -22.974 79.605 1.00 29.23 179 THR A N 1
ATOM 1323 C CA . THR A 1 179 ? -71.944 -23.178 80.980 1.00 29.23 179 THR A CA 1
ATOM 1324 C C . THR A 1 179 ? -71.157 -22.320 81.976 1.00 29.23 179 THR A C 1
ATOM 1326 O O . THR A 1 179 ? -69.932 -22.304 81.992 1.00 29.23 179 THR A O 1
ATOM 1329 N N . THR A 1 180 ? -71.959 -21.582 82.734 1.00 29.14 180 THR A N 1
ATOM 1330 C CA . THR A 1 180 ? -71.809 -20.811 83.979 1.00 29.14 180 THR A CA 1
ATOM 1331 C C . THR A 1 180 ? -70.624 -21.076 84.932 1.00 29.14 180 THR A C 1
ATOM 1333 O O . THR A 1 180 ? -70.214 -22.224 85.082 1.00 29.14 180 THR A O 1
ATOM 1336 N N . PRO A 1 181 ? -70.167 -20.033 85.663 1.00 29.67 181 PRO A N 1
ATOM 1337 C CA . PRO A 1 181 ? -69.200 -20.116 86.760 1.00 29.67 181 PRO A CA 1
ATOM 1338 C C . PRO A 1 181 ? -69.865 -20.343 88.134 1.00 29.67 181 PRO A C 1
ATOM 1340 O O . PRO A 1 181 ? -70.988 -19.893 88.365 1.00 29.67 181 PRO A O 1
ATOM 1343 N N . ASP A 1 182 ? -69.140 -20.998 89.040 1.00 28.53 182 ASP A N 1
ATOM 1344 C CA . ASP A 1 182 ? -69.464 -21.147 90.468 1.00 28.53 182 ASP A CA 1
ATOM 1345 C C . ASP A 1 182 ? -68.864 -19.962 91.267 1.00 28.53 182 ASP A C 1
ATOM 1347 O O . ASP A 1 182 ? -67.707 -19.609 91.004 1.00 28.53 182 ASP A O 1
ATOM 1351 N N . PRO A 1 183 ? -69.605 -19.292 92.177 1.00 41.75 183 PRO A N 1
ATOM 1352 C CA . PRO A 1 183 ? -69.121 -18.132 92.912 1.00 41.75 183 PRO A CA 1
ATOM 1353 C C . PRO A 1 183 ? -68.714 -18.490 94.347 1.00 41.75 183 PRO A C 1
ATOM 1355 O O . PRO A 1 183 ? -69.505 -19.043 95.105 1.00 41.75 183 PRO A O 1
ATOM 1358 N N . ALA A 1 184 ? -67.535 -18.045 94.772 1.00 30.48 184 ALA A N 1
ATOM 1359 C CA . ALA A 1 184 ? -67.271 -17.789 96.184 1.00 30.48 184 ALA A CA 1
ATOM 1360 C C . ALA A 1 184 ? -66.140 -16.767 96.352 1.00 30.48 184 ALA A C 1
ATOM 1362 O O . ALA A 1 184 ? -65.150 -16.792 95.625 1.00 30.48 184 ALA A O 1
ATOM 1363 N N . ASP A 1 185 ? -66.340 -15.908 97.349 1.00 29.19 185 ASP A N 1
ATOM 1364 C CA . ASP A 1 185 ? -65.391 -15.012 98.013 1.00 29.19 185 ASP A CA 1
ATOM 1365 C C . ASP A 1 185 ? -65.104 -13.633 97.387 1.00 29.19 185 ASP A C 1
ATOM 1367 O O . ASP A 1 185 ? -64.172 -13.397 96.623 1.00 29.19 185 ASP A O 1
ATOM 1371 N N . VAL A 1 186 ? -65.905 -12.664 97.844 1.00 33.22 186 VAL A N 1
ATOM 1372 C CA . VAL A 1 186 ? -65.508 -11.259 98.043 1.00 33.22 186 VAL A CA 1
ATOM 1373 C C . VAL A 1 186 ? -64.676 -11.222 99.335 1.00 33.22 186 VAL A C 1
ATOM 1375 O O . VAL A 1 186 ? -65.169 -11.725 100.348 1.00 33.22 186 VAL A O 1
ATOM 1378 N N . PRO A 1 187 ? -63.444 -10.664 99.346 1.00 39.69 187 PRO A N 1
ATOM 1379 C CA . PRO A 1 187 ? -63.313 -9.223 99.607 1.00 39.69 187 PRO A CA 1
ATOM 1380 C C . PRO A 1 187 ? -62.088 -8.515 98.981 1.00 39.69 187 PRO A C 1
ATOM 1382 O O . PRO A 1 187 ? -60.956 -8.923 99.197 1.00 39.69 187 PRO A O 1
ATOM 1385 N N . SER A 1 188 ? -62.322 -7.386 98.296 1.00 39.84 188 SER A N 1
ATOM 1386 C CA . SER A 1 188 ? -61.659 -6.070 98.486 1.00 39.84 188 SER A CA 1
ATOM 1387 C C . SER A 1 188 ? -61.763 -5.195 97.222 1.00 39.84 188 SER A C 1
ATOM 1389 O O . SER A 1 188 ? -61.818 -5.668 96.089 1.00 39.84 188 SER A O 1
ATOM 1391 N N . ASP A 1 189 ? -61.808 -3.884 97.435 1.00 53.25 189 ASP A N 1
ATOM 1392 C CA . ASP A 1 189 ? -62.097 -2.798 96.487 1.00 53.25 189 ASP A CA 1
ATOM 1393 C C . ASP A 1 189 ? -60.971 -2.511 95.452 1.00 53.25 189 ASP A C 1
ATOM 1395 O O . ASP A 1 189 ? -60.936 -1.471 94.797 1.00 53.25 189 ASP A O 1
ATOM 1399 N N . ASP A 1 190 ? -60.022 -3.433 95.253 1.00 53.38 190 ASP A N 1
ATOM 1400 C CA . ASP A 1 190 ? -58.796 -3.161 94.481 1.00 53.38 190 ASP A CA 1
ATOM 1401 C C . ASP A 1 190 ? -59.034 -3.089 92.958 1.00 53.38 190 ASP A C 1
ATOM 1403 O O . ASP A 1 190 ? -58.333 -2.375 92.236 1.00 53.38 190 ASP A O 1
ATOM 1407 N N . SER A 1 191 ? -60.040 -3.797 92.422 1.00 55.69 191 SER A N 1
ATOM 1408 C CA . SER A 1 191 ? -60.261 -3.857 90.962 1.00 55.69 191 SER A CA 1
ATOM 1409 C C . SER A 1 191 ? -60.811 -2.554 90.367 1.00 55.69 191 SER A C 1
ATOM 1411 O O . SER A 1 191 ? -60.608 -2.295 89.176 1.00 55.69 191 SER A O 1
ATOM 1413 N N . ALA A 1 192 ? -61.519 -1.750 91.168 1.00 60.97 192 ALA A N 1
ATOM 1414 C CA . ALA A 1 192 ? -62.045 -0.451 90.755 1.00 60.97 192 ALA A CA 1
ATOM 1415 C C . ALA A 1 192 ? -60.935 0.609 90.765 1.00 60.97 192 ALA A C 1
ATOM 1417 O O . ALA A 1 192 ? -60.790 1.360 89.799 1.00 60.97 192 ALA A O 1
ATOM 1418 N N . VAL A 1 193 ? -60.087 0.589 91.798 1.00 65.12 193 VAL A N 1
ATOM 1419 C CA . VAL A 1 193 ? -58.942 1.496 91.956 1.00 65.12 193 VAL A CA 1
ATOM 1420 C C . VAL A 1 193 ? -57.894 1.272 90.859 1.00 65.12 193 VAL A C 1
ATOM 1422 O O . VAL A 1 193 ? -57.451 2.234 90.232 1.00 65.12 193 VAL A O 1
ATOM 1425 N N . VAL A 1 194 ? -57.561 0.015 90.533 1.00 67.12 194 VAL A N 1
ATOM 1426 C CA . VAL A 1 194 ? -56.632 -0.316 89.429 1.00 67.12 194 VAL A CA 1
ATOM 1427 C C . VAL A 1 194 ? -57.179 0.147 88.075 1.00 67.12 194 VAL A C 1
ATOM 1429 O O . VAL A 1 194 ? -56.435 0.687 87.256 1.00 67.12 194 VAL A O 1
ATOM 1432 N N . ARG A 1 195 ? -58.486 -0.016 87.825 1.00 67.31 195 ARG A N 1
ATOM 1433 C CA . ARG A 1 195 ? -59.117 0.448 86.578 1.00 67.31 195 ARG A CA 1
ATOM 1434 C C . ARG A 1 195 ? -59.143 1.971 86.476 1.00 67.31 195 ARG A C 1
ATOM 1436 O O . ARG A 1 195 ? -58.812 2.495 85.417 1.00 67.31 195 ARG A O 1
ATOM 1443 N N . ALA A 1 196 ? -59.487 2.671 87.557 1.00 72.38 196 ALA A N 1
ATOM 1444 C CA . ALA A 1 196 ? -59.465 4.131 87.602 1.00 72.38 196 ALA A CA 1
ATOM 1445 C C . ALA A 1 196 ? -58.047 4.683 87.373 1.00 72.38 196 ALA A C 1
ATOM 1447 O O . ALA A 1 196 ? -57.873 5.620 86.595 1.00 72.38 196 ALA A O 1
ATOM 1448 N N . ALA A 1 197 ? -57.027 4.052 87.965 1.00 73.69 197 ALA A N 1
ATOM 1449 C CA . ALA A 1 197 ? -55.630 4.435 87.779 1.00 73.69 197 ALA A CA 1
ATOM 1450 C C . ALA A 1 197 ? -55.126 4.188 86.345 1.00 73.69 197 ALA A C 1
ATOM 1452 O O . ALA A 1 197 ? -54.437 5.042 85.794 1.00 73.69 197 ALA A O 1
ATOM 1453 N N . ILE A 1 198 ? -55.515 3.077 85.702 1.00 75.12 198 ILE A N 1
ATOM 1454 C CA . ILE A 1 198 ? -55.190 2.809 84.287 1.00 75.12 198 ILE A CA 1
ATOM 1455 C C . ILE A 1 198 ? -55.881 3.818 83.350 1.00 75.12 198 ILE A C 1
ATOM 1457 O O . ILE A 1 198 ? -55.279 4.255 82.370 1.00 75.12 198 ILE A O 1
ATOM 1461 N N . ILE A 1 199 ? -57.122 4.223 83.644 1.00 78.00 199 ILE A N 1
ATOM 1462 C CA . ILE A 1 199 ? -57.854 5.237 82.859 1.00 78.00 199 ILE A CA 1
ATOM 1463 C C . ILE A 1 199 ? -57.217 6.629 83.003 1.00 78.00 199 ILE A C 1
ATOM 1465 O O . ILE A 1 199 ? -57.195 7.389 82.037 1.00 78.00 199 ILE A O 1
ATOM 1469 N N . ALA A 1 200 ? -56.678 6.954 84.181 1.00 80.94 200 ALA A N 1
ATOM 1470 C CA . ALA A 1 200 ? -56.036 8.237 84.471 1.00 80.94 200 ALA A CA 1
ATOM 1471 C C . ALA A 1 200 ? -54.600 8.367 83.921 1.00 80.94 200 ALA A C 1
ATOM 1473 O O . ALA A 1 200 ? -53.962 9.403 84.125 1.00 80.94 200 ALA A O 1
ATOM 1474 N N . LEU A 1 201 ? -54.072 7.344 83.237 1.00 83.38 201 LEU A N 1
ATOM 1475 C CA . LEU A 1 201 ? -52.729 7.396 82.665 1.00 83.38 201 LEU A CA 1
ATOM 1476 C C . LEU A 1 201 ? -52.594 8.509 81.613 1.00 83.38 201 LEU A C 1
ATOM 1478 O O . LEU A 1 201 ? -53.541 8.783 80.866 1.00 83.38 201 LEU A O 1
ATOM 1482 N N . PRO A 1 202 ? -51.394 9.106 81.490 1.00 81.44 202 PRO A N 1
ATOM 1483 C CA . PRO A 1 202 ? -51.080 10.017 80.400 1.00 81.44 202 PRO A CA 1
ATOM 1484 C C . PRO A 1 202 ? -51.438 9.421 79.032 1.00 81.44 202 PRO A C 1
ATOM 1486 O O . PRO A 1 202 ? -51.299 8.221 78.794 1.00 81.44 202 PRO A O 1
ATOM 1489 N N . LYS A 1 203 ? -51.887 10.275 78.107 1.00 75.94 203 LYS A N 1
ATOM 1490 C CA . LYS A 1 203 ? -52.157 9.851 76.724 1.00 75.94 203 LYS A CA 1
ATOM 1491 C C . LYS A 1 203 ? -50.876 9.513 75.957 1.00 75.94 203 LYS A C 1
ATOM 1493 O O . LYS A 1 203 ? -50.938 8.683 75.059 1.00 75.94 203 LYS A O 1
ATOM 1498 N N . ASP A 1 204 ? -49.755 10.141 76.313 1.00 83.19 204 ASP A N 1
ATOM 1499 C CA . ASP A 1 204 ? -48.436 9.842 75.754 1.00 83.19 204 ASP A CA 1
ATOM 1500 C C . ASP A 1 204 ? -47.939 8.478 76.247 1.00 83.19 204 ASP A C 1
ATOM 1502 O O . ASP A 1 204 ? -47.825 8.253 77.454 1.00 83.19 204 ASP A O 1
ATOM 1506 N N . ASP A 1 205 ? -47.644 7.572 75.314 1.00 74.69 205 ASP A N 1
ATOM 1507 C CA . ASP A 1 205 ? -47.264 6.196 75.638 1.00 74.69 205 ASP A CA 1
ATOM 1508 C C . ASP A 1 205 ? -45.943 6.129 76.421 1.00 74.69 205 ASP A C 1
ATOM 1510 O O . ASP A 1 205 ? -45.821 5.297 77.316 1.00 74.69 205 ASP A O 1
ATOM 1514 N N . GLY A 1 206 ? -44.986 7.035 76.183 1.00 73.56 206 GLY A N 1
ATOM 1515 C CA . GLY A 1 206 ? -43.723 7.089 76.931 1.00 73.56 206 GLY A CA 1
ATOM 1516 C C . GLY A 1 206 ? -43.924 7.485 78.397 1.00 73.56 206 GLY A C 1
ATOM 1517 O O . GLY A 1 206 ? -43.422 6.824 79.311 1.00 73.56 206 GLY A O 1
ATOM 1518 N N . GLN A 1 207 ? -44.723 8.523 78.644 1.00 77.56 207 GLN A N 1
ATOM 1519 C CA . GLN A 1 207 ? -45.084 8.962 79.995 1.00 77.56 207 GLN A CA 1
ATOM 1520 C C . GLN A 1 207 ? -46.000 7.959 80.711 1.00 77.56 207 GLN A C 1
ATOM 1522 O O . GLN A 1 207 ? -45.876 7.765 81.926 1.00 77.56 207 GLN A O 1
ATOM 1527 N N . ALA A 1 208 ? -46.899 7.296 79.978 1.00 77.69 208 ALA A N 1
ATOM 1528 C CA . ALA A 1 208 ? -47.750 6.234 80.503 1.00 77.69 208 ALA A CA 1
ATOM 1529 C C . ALA A 1 208 ? -46.933 5.004 80.923 1.00 77.69 208 ALA A C 1
ATOM 1531 O O . ALA A 1 208 ? -47.131 4.506 82.028 1.00 77.69 208 ALA A O 1
ATOM 1532 N N . ILE A 1 209 ? -45.971 4.562 80.104 1.00 82.50 209 ILE A N 1
ATOM 1533 C CA . ILE A 1 209 ? -45.035 3.468 80.421 1.00 82.50 209 ILE A CA 1
ATOM 1534 C C . ILE A 1 209 ? -44.209 3.805 81.666 1.00 82.50 209 ILE A C 1
ATOM 1536 O O . ILE A 1 209 ? -44.101 2.978 82.570 1.00 82.50 209 ILE A O 1
ATOM 1540 N N . ALA A 1 210 ? -43.671 5.026 81.761 1.00 79.69 210 ALA A N 1
ATOM 1541 C CA . ALA A 1 210 ? -42.919 5.467 82.937 1.00 79.69 210 ALA A CA 1
ATOM 1542 C C . ALA A 1 210 ? -43.785 5.479 84.210 1.00 79.69 210 ALA A C 1
ATOM 1544 O O . ALA A 1 210 ? -43.326 5.099 85.288 1.00 79.69 210 ALA A O 1
ATOM 1545 N N . SER A 1 211 ? -45.052 5.885 84.090 1.00 80.38 211 SER A N 1
ATOM 1546 C CA . SER A 1 211 ? -45.999 5.922 85.211 1.00 80.38 211 SER A CA 1
ATOM 1547 C C . SER A 1 211 ? -46.429 4.517 85.641 1.00 80.38 211 SER A C 1
ATOM 1549 O O . SER A 1 211 ? -46.398 4.218 86.830 1.00 80.38 211 SER A O 1
ATOM 1551 N N . LEU A 1 212 ? -46.708 3.625 84.688 1.00 82.62 212 LEU A N 1
ATOM 1552 C CA . LEU A 1 212 ? -46.977 2.203 84.926 1.00 82.62 212 LEU A CA 1
ATOM 1553 C C . LEU A 1 212 ? -45.775 1.480 85.553 1.00 82.62 212 LEU A C 1
ATOM 1555 O O . LEU A 1 212 ? -45.957 0.648 86.437 1.00 82.62 212 LEU A O 1
ATOM 1559 N N . GLY A 1 213 ? -44.549 1.820 85.145 1.00 80.56 213 GLY A N 1
ATOM 1560 C CA . GLY A 1 213 ? -43.320 1.287 85.736 1.00 80.56 213 GLY A CA 1
ATOM 1561 C C . GLY A 1 213 ? -43.105 1.729 87.187 1.00 80.56 213 GLY A C 1
ATOM 1562 O O . GLY A 1 213 ? -42.654 0.932 88.006 1.00 80.56 213 GLY A O 1
ATOM 1563 N N . ARG A 1 214 ? -43.479 2.970 87.537 1.00 81.81 214 ARG A N 1
ATOM 1564 C CA . ARG A 1 214 ? -43.504 3.432 88.938 1.00 81.81 214 ARG A CA 1
ATOM 1565 C C . ARG A 1 214 ? -44.568 2.697 89.751 1.00 81.81 214 ARG A C 1
ATOM 1567 O O . ARG A 1 214 ? -44.240 2.144 90.794 1.00 81.81 214 ARG A O 1
ATOM 1574 N N . MET A 1 215 ? -45.794 2.602 89.228 1.00 78.81 215 MET A N 1
ATOM 1575 C CA . MET A 1 215 ? -46.897 1.880 89.878 1.00 78.81 215 MET A CA 1
ATOM 1576 C C . MET A 1 215 ? -46.563 0.403 90.124 1.00 78.81 215 MET A C 1
ATOM 1578 O O . MET A 1 215 ? -46.891 -0.135 91.175 1.00 78.81 215 MET A O 1
ATOM 1582 N N . ALA A 1 216 ? -45.859 -0.256 89.197 1.00 77.00 216 ALA A N 1
ATOM 1583 C CA . ALA A 1 216 ? -45.432 -1.647 89.357 1.00 77.00 216 ALA A CA 1
ATOM 1584 C C . ALA A 1 216 ? -44.475 -1.870 90.549 1.00 77.00 216 ALA A C 1
ATOM 1586 O O . ALA A 1 216 ? -44.400 -2.987 91.064 1.00 77.00 216 ALA A O 1
ATOM 1587 N N . ASN A 1 217 ? -43.767 -0.823 90.987 1.00 76.00 217 ASN A N 1
ATOM 1588 C CA . ASN A 1 217 ? -42.777 -0.866 92.065 1.00 76.00 217 ASN A CA 1
ATOM 1589 C C . ASN A 1 217 ? -43.297 -0.315 93.407 1.00 76.00 217 ASN A C 1
ATOM 1591 O O . ASN A 1 217 ? -42.607 -0.415 94.420 1.00 76.00 217 ASN A O 1
ATOM 1595 N N . GLU A 1 218 ? -44.497 0.263 93.440 1.00 77.75 218 GLU A N 1
ATOM 1596 C CA . GLU A 1 218 ? -45.111 0.801 94.655 1.00 77.75 218 GLU A CA 1
ATOM 1597 C C . GLU A 1 218 ? -45.792 -0.305 95.487 1.00 77.75 218 GLU A C 1
ATOM 1599 O O . GLU A 1 218 ? -46.528 -1.150 94.972 1.00 77.75 218 GLU A O 1
ATOM 1604 N N . ALA A 1 219 ? -45.587 -0.284 96.810 1.00 65.06 219 ALA A N 1
ATOM 1605 C CA . ALA A 1 219 ? -46.122 -1.297 97.732 1.00 65.06 219 ALA A CA 1
ATOM 1606 C C . ALA A 1 219 ? -47.664 -1.312 97.816 1.00 65.06 219 ALA A C 1
ATOM 1608 O O . ALA A 1 219 ? -48.256 -2.332 98.178 1.00 65.06 219 ALA A O 1
ATOM 1609 N N . SER A 1 220 ? -48.309 -0.201 97.448 1.00 68.12 220 SER A N 1
ATOM 1610 C CA . SER A 1 220 ? -49.766 -0.026 97.390 1.00 68.12 220 SER A CA 1
ATOM 1611 C C . SER A 1 220 ? -50.454 -0.926 96.355 1.00 68.12 220 SER A C 1
ATOM 1613 O O . SER A 1 220 ? -51.642 -1.191 96.494 1.00 68.12 220 SER A O 1
ATOM 1615 N N . TRP A 1 221 ? -49.726 -1.461 95.367 1.00 69.88 221 TRP A N 1
ATOM 1616 C CA . TRP A 1 221 ? -50.266 -2.323 94.303 1.00 69.88 221 TRP A CA 1
ATOM 1617 C C . TRP A 1 221 ? -49.876 -3.799 94.484 1.00 69.88 221 TRP A C 1
ATOM 1619 O O . TRP A 1 221 ? -49.575 -4.511 93.524 1.00 69.88 221 TRP A O 1
ATOM 1629 N N . SER A 1 222 ? -49.829 -4.278 95.730 1.00 61.75 222 SER A N 1
ATOM 1630 C CA . SER A 1 222 ? -49.284 -5.601 96.072 1.00 61.75 222 SER A CA 1
ATOM 1631 C C . SER A 1 222 ? -50.173 -6.794 95.687 1.00 61.75 222 SER A C 1
ATOM 1633 O O . SER A 1 222 ? -49.654 -7.909 95.579 1.00 61.75 222 SER A O 1
ATOM 1635 N N . SER A 1 223 ? -51.464 -6.568 95.413 1.00 77.06 223 SER A N 1
ATOM 1636 C CA . SER A 1 223 ? -52.412 -7.612 95.004 1.00 77.06 223 SER A CA 1
ATOM 1637 C C . SER A 1 223 ? -51.982 -8.304 93.695 1.00 77.06 223 SER A C 1
ATOM 1639 O O . SER A 1 223 ? -51.637 -7.619 92.722 1.00 77.06 223 SER A O 1
ATOM 1641 N N . PRO A 1 224 ? -52.041 -9.652 93.606 1.00 73.56 224 PRO A N 1
ATOM 1642 C CA . PRO A 1 224 ? -51.697 -10.396 92.390 1.00 73.56 224 PRO A CA 1
ATOM 1643 C C . PRO A 1 224 ? -52.458 -9.913 91.148 1.00 73.56 224 PRO A C 1
ATOM 1645 O O . PRO A 1 224 ? -51.902 -9.860 90.049 1.00 73.56 224 PRO A O 1
ATOM 1648 N N . MET A 1 225 ? -53.717 -9.506 91.327 1.00 71.44 225 MET A N 1
ATOM 1649 C CA . MET A 1 225 ? -54.578 -9.037 90.242 1.00 71.44 225 MET A CA 1
ATOM 1650 C C . MET A 1 225 ? -54.174 -7.640 89.746 1.00 71.44 225 MET A C 1
ATOM 1652 O O . MET A 1 225 ? -54.164 -7.393 88.538 1.00 71.44 225 MET A O 1
ATOM 1656 N N . ALA A 1 226 ? -53.780 -6.747 90.662 1.00 74.12 226 ALA A N 1
ATOM 1657 C CA . ALA A 1 226 ? -53.283 -5.410 90.338 1.00 74.12 226 ALA A CA 1
ATOM 1658 C C . ALA A 1 226 ? -51.961 -5.480 89.557 1.00 74.12 226 ALA A C 1
ATOM 1660 O O . ALA A 1 226 ? -51.834 -4.866 88.496 1.00 74.12 226 ALA A O 1
ATOM 1661 N N . LYS A 1 227 ? -51.015 -6.313 90.014 1.00 77.88 227 LYS A N 1
ATOM 1662 C CA . LYS A 1 227 ? -49.734 -6.540 89.324 1.00 77.88 227 LYS A CA 1
ATOM 1663 C C . LYS A 1 227 ? -49.920 -7.099 87.916 1.00 77.88 227 LYS A C 1
ATOM 1665 O O . LYS A 1 227 ? -49.271 -6.630 86.983 1.00 77.88 227 LYS A O 1
ATOM 1670 N N . ALA A 1 228 ? -50.828 -8.061 87.740 1.00 79.06 228 ALA A N 1
ATOM 1671 C CA . ALA A 1 228 ? -51.116 -8.644 86.431 1.00 79.06 228 ALA A CA 1
ATOM 1672 C C . ALA A 1 228 ? -51.727 -7.622 85.452 1.00 79.06 228 ALA A C 1
ATOM 1674 O O . ALA A 1 228 ? -51.351 -7.593 84.279 1.00 79.06 228 ALA A O 1
ATOM 1675 N N . ALA A 1 229 ? -52.637 -6.761 85.920 1.00 80.38 229 ALA A N 1
ATOM 1676 C CA . ALA A 1 229 ? -53.253 -5.721 85.095 1.00 80.38 229 ALA A CA 1
ATOM 1677 C C . ALA A 1 229 ? -52.249 -4.630 84.679 1.00 80.38 229 ALA A C 1
ATOM 1679 O O . ALA A 1 229 ? -52.199 -4.269 83.502 1.00 80.38 229 ALA A O 1
ATOM 1680 N N . ILE A 1 230 ? -51.411 -4.165 85.614 1.00 82.81 230 ILE A N 1
ATOM 1681 C CA . ILE A 1 230 ? -50.345 -3.185 85.349 1.00 82.81 230 ILE A CA 1
ATOM 1682 C C . ILE A 1 230 ? -49.326 -3.761 84.357 1.00 82.81 230 ILE A C 1
ATOM 1684 O O . ILE A 1 230 ? -49.002 -3.102 83.373 1.00 82.81 230 ILE A O 1
ATOM 1688 N N . ALA A 1 231 ? -48.876 -5.007 84.546 1.00 81.94 231 ALA A N 1
ATOM 1689 C CA . ALA A 1 231 ? -47.934 -5.660 83.635 1.00 81.94 231 ALA A CA 1
ATOM 1690 C C . ALA A 1 231 ? -48.514 -5.852 82.221 1.00 81.94 231 ALA A C 1
ATOM 1692 O O . ALA A 1 231 ? -47.811 -5.656 81.229 1.00 81.94 231 ALA A O 1
ATOM 1693 N N . LYS A 1 232 ? -49.804 -6.201 82.114 1.00 84.81 232 LYS A N 1
ATOM 1694 C CA . LYS A 1 232 ? -50.490 -6.360 80.824 1.00 84.81 232 LYS A CA 1
ATOM 1695 C C . LYS A 1 232 ? -50.611 -5.034 80.070 1.00 84.81 232 LYS A C 1
ATOM 1697 O O . LYS A 1 232 ? -50.342 -5.003 78.872 1.00 84.81 232 LYS A O 1
ATOM 1702 N N . GLU A 1 233 ? -50.999 -3.954 80.748 1.00 83.06 233 GLU A N 1
ATOM 1703 C CA . GLU A 1 233 ? -51.117 -2.630 80.123 1.00 83.06 233 GLU A CA 1
ATOM 1704 C C . GLU A 1 233 ? -49.743 -2.027 79.800 1.00 83.06 233 GLU A C 1
ATOM 1706 O O . GLU A 1 233 ? -49.569 -1.466 78.721 1.00 83.06 233 GLU A O 1
ATOM 1711 N N . LEU A 1 234 ? -48.743 -2.213 80.670 1.00 84.31 234 LEU A N 1
ATOM 1712 C CA . LEU A 1 234 ? -47.355 -1.818 80.411 1.00 84.31 234 LEU A CA 1
ATOM 1713 C C . LEU A 1 234 ? -46.831 -2.483 79.139 1.00 84.31 234 LEU A C 1
ATOM 1715 O O . LEU A 1 234 ? -46.330 -1.793 78.255 1.00 84.31 234 LEU A O 1
ATOM 1719 N N . LYS A 1 235 ? -47.029 -3.800 79.012 1.00 84.31 235 LYS A N 1
ATOM 1720 C CA . LYS A 1 235 ? -46.663 -4.542 77.806 1.00 84.31 235 LYS A CA 1
ATOM 1721 C C . LYS A 1 235 ? -47.420 -4.029 76.577 1.00 84.31 235 LYS A C 1
ATOM 1723 O O . LYS A 1 235 ? -46.797 -3.750 75.563 1.00 84.31 235 LYS A O 1
ATOM 1728 N N . ARG A 1 236 ? -48.737 -3.803 76.676 1.00 84.25 236 ARG A N 1
ATOM 1729 C CA . ARG A 1 236 ? -49.551 -3.260 75.570 1.00 84.25 236 ARG A CA 1
ATOM 1730 C C . ARG A 1 236 ? -49.041 -1.902 75.077 1.00 84.25 236 ARG A C 1
ATOM 1732 O O . ARG A 1 236 ? -49.017 -1.658 73.874 1.00 84.25 236 ARG A O 1
ATOM 1739 N N . ARG A 1 237 ? -48.658 -1.014 75.997 1.00 80.81 237 ARG A N 1
ATOM 1740 C CA . ARG A 1 237 ? -48.138 0.326 75.684 1.00 80.81 237 ARG A CA 1
ATOM 1741 C C . ARG A 1 237 ? -46.719 0.268 75.124 1.00 80.81 237 ARG A C 1
ATOM 1743 O O . ARG A 1 237 ? -46.431 0.975 74.167 1.00 80.81 237 ARG A O 1
ATOM 1750 N N . GLN A 1 238 ? -45.862 -0.601 75.663 1.00 79.50 238 GLN A N 1
ATOM 1751 C CA . GLN A 1 238 ? -44.525 -0.866 75.121 1.00 79.50 238 GLN A CA 1
ATOM 1752 C C . GLN A 1 238 ? -44.598 -1.417 73.690 1.00 79.50 238 GLN A C 1
ATOM 1754 O O . GLN A 1 238 ? -43.915 -0.903 72.807 1.00 79.50 238 GLN A O 1
ATOM 1759 N N . ASP A 1 239 ? -45.481 -2.388 73.444 1.00 75.69 239 ASP A N 1
ATOM 1760 C CA . ASP A 1 239 ? -45.723 -2.956 72.115 1.00 75.69 239 ASP A CA 1
ATOM 1761 C C . ASP A 1 239 ? -46.289 -1.892 71.149 1.00 75.69 239 ASP A C 1
ATOM 1763 O O . ASP A 1 239 ? -45.872 -1.808 69.993 1.00 75.69 239 ASP A O 1
ATOM 1767 N N . GLY A 1 240 ? -47.198 -1.030 71.628 1.00 72.38 240 GLY A N 1
ATOM 1768 C CA . GLY A 1 240 ? -47.759 0.089 70.861 1.00 72.38 240 GLY A CA 1
ATOM 1769 C C . GLY A 1 240 ? -46.722 1.148 70.469 1.00 72.38 240 GLY A C 1
ATOM 1770 O O . GLY A 1 240 ? -46.664 1.551 69.306 1.00 72.38 240 GLY A O 1
ATOM 1771 N N . LEU A 1 241 ? -45.856 1.545 71.406 1.00 76.44 241 LEU A N 1
ATOM 1772 C CA . LEU A 1 241 ? -44.773 2.501 71.160 1.00 76.44 241 LEU A CA 1
ATOM 1773 C C . LEU A 1 241 ? -43.726 1.928 70.191 1.00 76.44 241 LEU A C 1
ATOM 1775 O O . LEU A 1 241 ? -43.300 2.625 69.270 1.00 76.44 241 LEU A O 1
ATOM 1779 N N . ALA A 1 242 ? -43.366 0.649 70.340 1.00 74.19 242 ALA A N 1
ATOM 1780 C CA . ALA A 1 242 ? -42.464 -0.044 69.421 1.00 74.19 242 ALA A CA 1
ATOM 1781 C C . ALA A 1 242 ? -43.048 -0.131 67.996 1.00 74.19 242 ALA A C 1
ATOM 1783 O O . ALA A 1 242 ? -42.336 0.097 67.015 1.00 74.19 242 ALA A O 1
ATOM 1784 N N . ALA A 1 243 ? -44.353 -0.392 67.862 1.00 70.50 243 ALA A N 1
ATOM 1785 C CA . ALA A 1 243 ? -45.039 -0.390 66.570 1.00 70.50 243 ALA A CA 1
ATOM 1786 C C . ALA A 1 243 ? -45.089 1.013 65.932 1.00 70.50 243 ALA A C 1
ATOM 1788 O O . ALA A 1 243 ?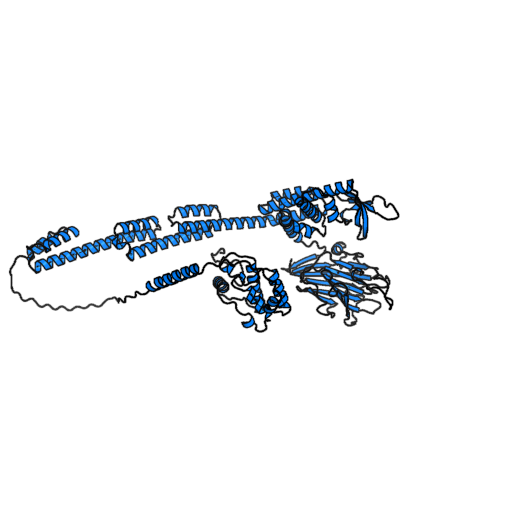 -44.861 1.149 64.729 1.00 70.50 243 ALA A O 1
ATOM 1789 N N . ALA A 1 244 ? -45.333 2.064 66.723 1.00 66.62 244 ALA A N 1
ATOM 1790 C CA . ALA A 1 244 ? -45.324 3.448 66.249 1.00 66.62 244 ALA A CA 1
ATOM 1791 C C . ALA A 1 244 ? -43.927 3.887 65.772 1.00 66.62 244 ALA A C 1
ATOM 1793 O O . ALA A 1 244 ? -43.800 4.462 64.690 1.00 66.62 244 ALA A O 1
ATOM 1794 N N . GLN A 1 245 ? -42.874 3.547 66.523 1.00 74.31 245 GLN A N 1
ATOM 1795 C CA . GLN A 1 245 ? -41.482 3.784 66.126 1.00 74.31 245 GLN A CA 1
ATOM 1796 C C . GLN A 1 245 ? -41.110 3.005 64.855 1.00 74.31 245 GLN A C 1
ATOM 1798 O O . GLN A 1 245 ? -40.506 3.569 63.944 1.00 74.31 245 GLN A O 1
ATOM 1803 N N . SER A 1 246 ? -41.528 1.738 64.743 1.00 75.94 246 SER A N 1
ATOM 1804 C CA . SER A 1 246 ? -41.336 0.924 63.533 1.00 75.94 246 SER A CA 1
ATOM 1805 C C . SER A 1 246 ? -42.016 1.537 62.304 1.00 75.94 246 SER A C 1
ATOM 1807 O O . SER A 1 246 ? -41.415 1.596 61.230 1.00 75.94 246 SER A O 1
ATOM 1809 N N . ASN A 1 247 ? -43.242 2.046 62.451 1.00 76.12 247 ASN A N 1
ATOM 1810 C CA . ASN A 1 247 ? -43.959 2.717 61.366 1.00 76.12 247 ASN A CA 1
ATOM 1811 C C . ASN A 1 247 ? -43.308 4.052 60.971 1.00 76.12 247 ASN A C 1
ATOM 1813 O O . ASN A 1 247 ? -43.222 4.345 59.780 1.00 76.12 247 ASN A O 1
ATOM 1817 N N . GLY A 1 248 ? -42.802 4.825 61.937 1.00 79.25 248 GLY A N 1
ATOM 1818 C CA . GLY A 1 248 ? -42.039 6.049 61.670 1.00 79.25 248 GLY A CA 1
ATOM 1819 C C . GLY A 1 248 ? -40.761 5.778 60.870 1.00 79.25 248 GLY A C 1
ATOM 1820 O O . GLY A 1 248 ? -40.530 6.416 59.846 1.00 79.25 248 GLY A O 1
ATOM 1821 N N . MET A 1 249 ? -39.984 4.763 61.263 1.00 82.19 249 MET A N 1
ATOM 1822 C CA . MET A 1 249 ? -38.775 4.353 60.533 1.00 82.19 249 MET A CA 1
ATOM 1823 C C . MET A 1 249 ? -39.082 3.868 59.107 1.00 82.19 249 MET A C 1
ATOM 1825 O O . MET A 1 249 ? -38.349 4.191 58.172 1.00 82.19 249 MET A O 1
ATOM 1829 N N . LYS A 1 250 ? -40.184 3.129 58.910 1.00 81.31 250 LYS A N 1
ATOM 1830 C CA . LYS A 1 250 ? -40.635 2.711 57.569 1.00 81.31 250 LYS A CA 1
ATOM 1831 C C . LYS A 1 250 ? -40.994 3.900 56.676 1.00 81.31 250 LYS A C 1
ATOM 1833 O O . LYS A 1 250 ? -40.706 3.851 55.486 1.00 81.31 250 LYS A O 1
ATOM 1838 N N . ALA A 1 251 ? -41.601 4.948 57.231 1.00 81.38 251 ALA A N 1
ATOM 1839 C CA . ALA A 1 251 ? -41.941 6.152 56.478 1.00 81.38 251 ALA A CA 1
ATOM 1840 C C . ALA A 1 251 ? -40.690 6.935 56.036 1.00 81.38 251 ALA A C 1
ATOM 1842 O O . ALA A 1 251 ? -40.634 7.382 54.892 1.00 81.38 251 ALA A O 1
ATOM 1843 N N . GLU A 1 252 ? -39.668 7.051 56.895 1.00 86.06 252 GLU A N 1
ATOM 1844 C CA . GLU A 1 252 ? -38.395 7.695 56.524 1.00 86.06 252 GLU A CA 1
ATOM 1845 C C . GLU A 1 252 ? -37.661 6.923 55.410 1.00 86.06 252 GLU A C 1
ATOM 1847 O O . GLU A 1 252 ? -37.199 7.526 54.443 1.00 86.06 252 GLU A O 1
ATOM 1852 N N . LEU A 1 253 ? -37.609 5.588 55.487 1.00 85.94 253 LEU A N 1
ATOM 1853 C CA . LEU A 1 253 ? -37.012 4.756 54.432 1.00 85.94 253 LEU A CA 1
ATOM 1854 C C . LEU A 1 253 ? -37.799 4.807 53.113 1.00 85.94 253 LEU A C 1
ATOM 1856 O O . LEU A 1 253 ? -37.193 4.823 52.044 1.00 85.94 253 LEU A O 1
ATOM 1860 N N . ALA A 1 254 ? -39.132 4.889 53.171 1.00 85.81 254 ALA A N 1
ATOM 1861 C CA . ALA A 1 254 ? -39.969 5.030 51.980 1.00 85.81 254 ALA A CA 1
ATOM 1862 C C . ALA A 1 254 ? -39.734 6.364 51.248 1.00 85.81 254 ALA A C 1
ATOM 1864 O O . ALA A 1 254 ? -39.741 6.392 50.020 1.00 85.81 254 ALA A O 1
ATOM 1865 N N . LEU A 1 255 ? -39.476 7.452 51.983 1.00 89.75 255 LEU A N 1
ATOM 1866 C CA . LEU A 1 255 ? -39.080 8.741 51.401 1.00 89.75 255 LEU A CA 1
ATOM 1867 C C . LEU A 1 255 ? -37.728 8.652 50.681 1.00 89.75 255 LEU A C 1
ATOM 1869 O O . LEU A 1 255 ? -37.576 9.188 49.586 1.00 89.75 255 LEU A O 1
ATOM 1873 N N . ILE A 1 256 ? -36.756 7.935 51.254 1.00 90.06 256 ILE A N 1
ATOM 1874 C CA . ILE A 1 256 ? -35.460 7.693 50.600 1.00 90.06 256 ILE A CA 1
ATOM 1875 C C . ILE A 1 256 ? -35.654 6.891 49.306 1.00 90.06 256 ILE A C 1
ATOM 1877 O O . ILE A 1 256 ? -35.108 7.260 48.268 1.00 90.06 256 ILE A O 1
ATOM 1881 N N . ASP A 1 257 ? -36.465 5.830 49.341 1.00 84.94 257 ASP A N 1
ATOM 1882 C CA . ASP A 1 257 ? -36.797 5.039 48.150 1.00 84.94 257 ASP A CA 1
ATOM 1883 C C . ASP A 1 257 ? -37.526 5.878 47.082 1.00 84.94 257 ASP A C 1
ATOM 1885 O O . ASP A 1 257 ? -37.292 5.695 45.886 1.00 84.94 257 ASP A O 1
ATOM 1889 N N . GLN A 1 258 ? -38.362 6.836 47.492 1.00 89.38 258 GLN A N 1
ATOM 1890 C CA . GLN A 1 258 ? -39.007 7.773 46.575 1.00 89.38 258 GLN A CA 1
ATOM 1891 C C . GLN A 1 258 ? -37.985 8.687 45.885 1.00 89.38 258 GLN A C 1
ATOM 1893 O O . GLN A 1 258 ? -38.032 8.828 44.667 1.00 89.38 258 GLN A O 1
ATOM 1898 N N . HIS A 1 259 ? -36.999 9.223 46.611 1.00 87.31 259 HIS A N 1
ATOM 1899 C CA . HIS A 1 259 ? -35.910 9.993 45.998 1.00 87.31 259 HIS A CA 1
ATOM 1900 C C . HIS A 1 259 ? -35.093 9.165 44.991 1.00 87.31 259 HIS A C 1
ATOM 1902 O O . HIS A 1 259 ? -34.711 9.678 43.937 1.00 87.31 259 HIS A O 1
ATOM 1908 N N . VAL A 1 260 ? -34.870 7.871 45.260 1.00 86.06 260 VAL A N 1
ATOM 1909 C CA . VAL A 1 260 ? -34.246 6.952 44.288 1.00 86.06 260 VAL A CA 1
ATOM 1910 C C . VAL A 1 260 ? -35.112 6.797 43.035 1.00 86.06 260 VAL A C 1
ATOM 1912 O O . VAL A 1 260 ? -34.581 6.825 41.923 1.00 86.06 260 VAL A O 1
ATOM 1915 N N . ALA A 1 261 ? -36.431 6.661 43.192 1.00 84.38 261 ALA A N 1
ATOM 1916 C CA . ALA A 1 261 ? -37.370 6.555 42.075 1.00 84.38 261 ALA A CA 1
ATOM 1917 C C . ALA A 1 261 ? -37.431 7.843 41.231 1.00 84.38 261 ALA A C 1
ATOM 1919 O O . ALA A 1 261 ? -37.434 7.772 40.000 1.00 84.38 261 ALA A O 1
ATOM 1920 N N . ASP A 1 262 ? -37.383 9.004 41.886 1.00 84.94 262 ASP A N 1
ATOM 1921 C CA . ASP A 1 262 ? -37.395 10.330 41.257 1.00 84.94 262 ASP A CA 1
ATOM 1922 C C . ASP A 1 262 ? -36.029 10.725 40.658 1.00 84.94 262 ASP A C 1
ATOM 1924 O O . ASP A 1 262 ? -35.898 11.778 40.034 1.00 84.94 262 ASP A O 1
ATOM 1928 N N . LYS A 1 263 ? -35.011 9.861 40.800 1.00 80.06 263 LYS A N 1
ATOM 1929 C CA . LYS A 1 263 ? -33.612 10.080 40.386 1.00 80.06 263 LYS A CA 1
ATOM 1930 C C . LYS A 1 263 ? -32.915 11.248 41.096 1.00 80.06 263 LYS A C 1
ATOM 1932 O O . LYS A 1 263 ? -31.851 11.682 40.652 1.00 80.06 263 LYS A O 1
ATOM 1937 N N . ASP A 1 264 ? -33.447 11.706 42.224 1.00 84.56 264 ASP A N 1
ATOM 1938 C CA . ASP A 1 264 ? -32.772 12.656 43.111 1.00 84.56 264 ASP A CA 1
ATOM 1939 C C . ASP A 1 264 ? -31.824 11.905 44.059 1.00 84.56 264 ASP A C 1
ATOM 1941 O O . ASP A 1 264 ? -32.077 11.689 45.247 1.00 84.56 264 ASP A O 1
ATOM 1945 N N . LEU A 1 265 ? -30.713 11.431 43.493 1.00 84.12 265 LEU A N 1
ATOM 1946 C CA . LEU A 1 265 ? -29.770 10.558 44.196 1.00 84.12 265 LEU A CA 1
ATOM 1947 C C . LEU A 1 265 ? -28.968 11.295 45.282 1.00 84.12 265 LEU A C 1
ATOM 1949 O O . LEU A 1 265 ? -28.454 10.650 46.198 1.00 84.12 265 LEU A O 1
ATOM 1953 N N . VAL A 1 266 ? -28.902 12.631 45.221 1.00 81.62 266 VAL A N 1
ATOM 1954 C CA . VAL A 1 266 ? -28.328 13.468 46.286 1.00 81.62 266 VAL A CA 1
ATOM 1955 C C . VAL A 1 266 ? -29.226 13.415 47.510 1.00 81.62 266 VAL A C 1
ATOM 1957 O O . VAL A 1 266 ? -28.766 13.022 48.583 1.00 81.62 266 VAL A O 1
ATOM 1960 N N . ALA A 1 267 ? -30.516 13.719 47.333 1.00 84.50 267 ALA A N 1
ATOM 1961 C CA . ALA A 1 267 ? -31.487 13.661 48.418 1.00 84.50 267 ALA A CA 1
ATOM 1962 C C . ALA A 1 267 ? -31.606 12.245 49.003 1.00 84.50 267 ALA A C 1
ATOM 1964 O O . ALA A 1 267 ? -31.694 12.091 50.220 1.00 84.50 267 ALA A O 1
ATOM 1965 N N . ALA A 1 268 ? -31.521 11.201 48.169 1.00 84.88 268 ALA A N 1
ATOM 1966 C CA . ALA A 1 268 ? -31.524 9.815 48.638 1.00 84.88 268 ALA A CA 1
ATOM 1967 C C . ALA A 1 268 ? -30.307 9.486 49.526 1.00 84.88 268 ALA A C 1
ATOM 1969 O O . ALA A 1 268 ? -30.459 8.878 50.590 1.00 84.88 268 ALA A O 1
ATOM 1970 N N . ARG A 1 269 ? -29.095 9.897 49.124 1.00 86.50 269 ARG A N 1
ATOM 1971 C CA . ARG A 1 269 ? -27.865 9.638 49.893 1.00 86.50 269 ARG A CA 1
ATOM 1972 C C . ARG A 1 269 ? -27.831 10.434 51.195 1.00 86.50 269 ARG A C 1
ATOM 1974 O O . ARG A 1 269 ? -27.484 9.888 52.247 1.00 86.50 269 ARG A O 1
ATOM 1981 N N . ASP A 1 270 ? -28.191 11.710 51.132 1.00 87.06 270 ASP A N 1
ATOM 1982 C CA . ASP A 1 270 ? -28.221 12.587 52.300 1.00 87.06 270 ASP A CA 1
ATOM 1983 C C . ASP A 1 270 ? -29.323 12.147 53.277 1.00 87.06 270 ASP A C 1
ATOM 1985 O O . ASP A 1 270 ? -29.085 12.086 54.485 1.00 87.06 270 ASP A O 1
ATOM 1989 N N . GLY A 1 271 ? -30.479 11.715 52.760 1.00 87.88 271 GLY A N 1
ATOM 1990 C CA . GLY A 1 271 ? -31.559 11.107 53.536 1.00 87.88 271 GLY A CA 1
ATOM 1991 C C . GLY A 1 271 ? -31.130 9.820 54.244 1.00 87.88 271 GLY A C 1
ATOM 1992 O O . GLY A 1 271 ? -31.360 9.681 55.446 1.00 87.88 271 GLY A O 1
ATOM 1993 N N . LEU A 1 272 ? -30.433 8.910 53.552 1.00 88.69 272 LEU A N 1
ATOM 1994 C CA . LEU A 1 272 ? -29.898 7.688 54.167 1.00 88.69 272 LEU A CA 1
ATOM 1995 C C . LEU A 1 272 ? -28.836 7.993 55.235 1.00 88.69 272 LEU A C 1
ATOM 1997 O O . LEU A 1 272 ? -28.822 7.367 56.295 1.00 88.69 272 LEU A O 1
ATOM 2001 N N . THR A 1 273 ? -27.979 8.987 54.993 1.00 88.62 273 THR A N 1
ATOM 2002 C CA . THR A 1 273 ? -26.972 9.443 55.967 1.00 88.62 273 THR A CA 1
ATOM 2003 C C . THR A 1 273 ? -27.639 10.009 57.223 1.00 88.62 273 THR A C 1
ATOM 2005 O O . THR A 1 273 ? -27.253 9.665 58.342 1.00 88.62 273 THR A O 1
ATOM 2008 N N . ALA A 1 274 ? -28.678 10.832 57.052 1.00 89.19 274 ALA A N 1
ATOM 2009 C CA . ALA A 1 274 ? -29.459 11.383 58.154 1.00 89.19 274 ALA A CA 1
ATOM 2010 C C . ALA A 1 274 ? -30.206 10.291 58.940 1.00 89.19 274 ALA A C 1
ATOM 2012 O O . ALA A 1 274 ? -30.226 10.338 60.170 1.00 89.19 274 ALA A O 1
ATOM 2013 N N . PHE A 1 275 ? -30.761 9.286 58.254 1.00 89.31 275 PHE A N 1
ATOM 2014 C CA . PHE A 1 275 ? -31.415 8.131 58.877 1.00 89.31 275 PHE A CA 1
ATOM 2015 C C . PHE A 1 275 ? -30.446 7.340 59.767 1.00 89.31 275 PHE A C 1
ATOM 2017 O O . PHE A 1 275 ? -30.752 7.077 60.928 1.00 89.31 275 PHE A O 1
ATOM 2024 N N . ILE A 1 276 ? -29.242 7.029 59.267 1.00 87.06 276 ILE A N 1
ATOM 2025 C CA . ILE A 1 276 ? -28.197 6.342 60.049 1.00 87.06 276 ILE A CA 1
ATOM 2026 C C . ILE A 1 276 ? -27.756 7.198 61.248 1.00 87.06 276 ILE A C 1
ATOM 2028 O O . ILE A 1 276 ? -27.525 6.666 62.330 1.00 87.06 276 ILE A O 1
ATOM 2032 N N . GLY A 1 277 ? -27.674 8.522 61.083 1.00 85.44 277 GLY A N 1
ATOM 2033 C CA . GLY A 1 277 ? -27.349 9.444 62.175 1.00 85.44 277 GLY A CA 1
ATOM 2034 C C . GLY A 1 277 ? -28.403 9.474 63.290 1.00 85.44 277 GLY A C 1
ATOM 2035 O O . GLY A 1 277 ? -28.044 9.543 64.464 1.00 85.44 277 GLY A O 1
ATOM 2036 N N . LYS A 1 278 ? -29.694 9.388 62.938 1.00 84.88 278 LYS A N 1
ATOM 2037 C CA . LYS A 1 278 ? -30.808 9.288 63.900 1.00 84.88 278 LYS A CA 1
ATOM 2038 C C . LYS A 1 278 ? -30.927 7.900 64.543 1.00 84.88 278 LYS A C 1
ATOM 2040 O O . LYS A 1 278 ? -31.377 7.812 65.683 1.00 84.88 278 LYS A O 1
ATOM 2045 N N . HIS A 1 279 ? -30.522 6.844 63.831 1.00 83.69 279 HIS A N 1
ATOM 2046 C CA . HIS A 1 279 ? -30.633 5.439 64.249 1.00 83.69 279 HIS A CA 1
ATOM 2047 C C . HIS A 1 279 ? -29.290 4.685 64.109 1.00 83.69 279 HIS A C 1
ATOM 2049 O O . HIS A 1 279 ? -29.129 3.854 63.206 1.00 83.69 279 HIS A O 1
ATOM 2055 N N . PRO A 1 280 ? -28.298 4.955 64.983 1.00 79.31 280 PRO A N 1
ATOM 2056 C CA . PRO A 1 280 ? -26.939 4.419 64.840 1.00 79.31 280 PRO A CA 1
ATOM 2057 C C . PRO A 1 280 ? -26.867 2.889 64.955 1.00 79.31 280 PRO A C 1
ATOM 2059 O O . PRO A 1 280 ? -26.030 2.243 64.326 1.00 79.31 280 PRO A O 1
ATOM 2062 N N . ASP A 1 281 ? -27.767 2.308 65.746 1.00 77.50 281 ASP A N 1
ATOM 2063 C CA . ASP A 1 281 ? -27.936 0.874 65.984 1.00 77.50 281 ASP A CA 1
ATOM 2064 C C . ASP A 1 281 ? -28.367 0.102 64.726 1.00 77.50 281 ASP A C 1
ATOM 2066 O O . ASP A 1 281 ? -28.042 -1.077 64.573 1.00 77.50 281 ASP A O 1
ATOM 2070 N N . LEU A 1 282 ? -29.024 0.777 63.780 1.00 75.88 282 LEU A N 1
ATOM 2071 C CA . LEU A 1 282 ? -29.476 0.198 62.515 1.00 75.88 282 LEU A CA 1
ATOM 2072 C C . LEU A 1 282 ? -28.480 0.367 61.364 1.00 75.88 282 LEU A C 1
ATOM 2074 O O . LEU A 1 282 ? -28.729 -0.161 60.276 1.00 75.88 282 LEU A O 1
ATOM 2078 N N . GLY A 1 283 ? -27.342 1.035 61.579 1.00 70.75 283 GLY A N 1
ATOM 2079 C CA . GLY A 1 283 ? -26.377 1.365 60.523 1.00 70.75 283 GLY A CA 1
ATOM 2080 C C . GLY A 1 283 ? -25.829 0.163 59.737 1.00 70.75 283 GLY A C 1
ATOM 2081 O O . GLY A 1 283 ? -25.449 0.312 58.579 1.00 70.75 283 GLY A O 1
ATOM 2082 N N . GLN A 1 284 ? -25.828 -1.042 60.321 1.00 75.12 284 GLN A N 1
ATOM 2083 C CA . GLN A 1 284 ? -25.434 -2.288 59.637 1.00 75.12 284 GLN A CA 1
ATOM 2084 C C . GLN A 1 284 ? -26.592 -3.260 59.365 1.00 75.12 284 GLN A C 1
ATOM 2086 O O . GLN A 1 284 ? -26.350 -4.397 58.941 1.00 75.12 284 GLN A O 1
ATOM 2091 N N . SER A 1 285 ? -27.834 -2.834 59.596 1.00 81.44 285 SER A N 1
ATOM 2092 C CA . SER A 1 285 ? -29.018 -3.657 59.353 1.00 81.44 285 SER A CA 1
ATOM 2093 C C . SER A 1 285 ? -29.169 -4.014 57.871 1.00 81.44 285 SER A C 1
ATOM 2095 O O . SER A 1 285 ? -28.745 -3.271 56.979 1.00 81.44 285 SER A O 1
ATOM 2097 N N . ASP A 1 286 ? -29.817 -5.146 57.595 1.00 79.25 286 ASP A N 1
ATOM 2098 C CA . ASP A 1 286 ? -30.067 -5.600 56.222 1.00 79.25 286 ASP A CA 1
ATOM 2099 C C . ASP A 1 286 ? -30.923 -4.605 55.426 1.00 79.25 286 ASP A C 1
ATOM 2101 O O . ASP A 1 286 ? -30.764 -4.476 54.214 1.00 79.25 286 ASP A O 1
ATOM 2105 N N . VAL A 1 287 ? -31.778 -3.838 56.109 1.00 80.31 287 VAL A N 1
ATOM 2106 C CA . VAL A 1 287 ? -32.646 -2.821 55.501 1.00 80.31 287 VAL A CA 1
ATOM 2107 C C . VAL A 1 287 ? -31.842 -1.610 55.016 1.00 80.31 287 VAL A C 1
ATOM 2109 O O . VAL A 1 287 ? -32.017 -1.164 53.879 1.00 80.31 287 VAL A O 1
ATOM 2112 N N . VAL A 1 288 ? -30.909 -1.108 55.833 1.00 82.62 288 VAL A N 1
ATOM 2113 C CA . VAL A 1 288 ? -30.007 -0.007 55.448 1.00 82.62 288 VAL A CA 1
ATOM 2114 C C . VAL A 1 288 ? -29.081 -0.446 54.313 1.00 82.62 288 VAL A C 1
ATOM 2116 O O . VAL A 1 288 ? -28.933 0.274 53.326 1.00 82.62 288 VAL A O 1
ATOM 2119 N N . LYS A 1 289 ? -28.530 -1.666 54.387 1.00 82.94 289 LYS A N 1
ATOM 2120 C CA . LYS A 1 289 ? -27.714 -2.245 53.306 1.00 82.94 289 LYS A CA 1
ATOM 2121 C C . LYS A 1 289 ? -28.495 -2.376 51.999 1.00 82.94 289 LYS A C 1
ATOM 2123 O O . LYS A 1 289 ? -27.978 -2.018 50.944 1.00 82.94 289 LYS A O 1
ATOM 2128 N N . ALA A 1 290 ? -29.736 -2.862 52.052 1.00 82.88 290 ALA A N 1
ATOM 2129 C CA . ALA A 1 290 ? -30.586 -2.994 50.871 1.00 82.88 290 ALA A CA 1
ATOM 2130 C C . ALA A 1 290 ? -30.886 -1.634 50.223 1.00 82.88 290 ALA A C 1
ATOM 2132 O O . ALA A 1 290 ? -30.805 -1.517 49.003 1.00 82.88 290 ALA A O 1
ATOM 2133 N N . THR A 1 291 ? -31.174 -0.609 51.028 1.00 84.81 291 THR A N 1
ATOM 2134 C CA . THR A 1 291 ? -31.436 0.759 50.547 1.00 84.81 291 THR A CA 1
ATOM 2135 C C . THR A 1 291 ? -30.183 1.367 49.912 1.00 84.81 291 THR A C 1
ATOM 2137 O O . THR A 1 291 ? -30.239 1.857 48.786 1.00 84.81 291 THR A O 1
ATOM 2140 N N . ASN A 1 292 ? -29.022 1.230 50.564 1.00 86.25 292 ASN A N 1
ATOM 2141 C CA . ASN A 1 292 ? -27.742 1.670 50.007 1.00 86.25 292 ASN A CA 1
ATOM 2142 C C . ASN A 1 292 ? -27.435 0.990 48.663 1.00 86.25 292 ASN A C 1
ATOM 2144 O O . ASN A 1 292 ? -27.063 1.652 47.700 1.00 86.25 292 ASN A O 1
ATOM 2148 N N . ASN A 1 293 ? -27.665 -0.323 48.558 1.00 86.38 293 ASN A N 1
ATOM 2149 C CA . ASN A 1 293 ? -27.460 -1.064 47.311 1.00 86.38 293 ASN A CA 1
ATOM 2150 C C . ASN A 1 293 ? -28.363 -0.570 46.167 1.00 86.38 293 ASN A C 1
ATOM 2152 O O . ASN A 1 293 ? -27.940 -0.594 45.013 1.00 86.38 293 ASN A O 1
ATOM 2156 N N . ARG A 1 294 ? -29.591 -0.116 46.455 1.00 87.75 294 ARG A N 1
ATOM 2157 C CA . ARG A 1 294 ? -30.480 0.480 45.439 1.00 87.75 294 ARG A CA 1
ATOM 2158 C C . ARG A 1 294 ? -29.964 1.837 44.967 1.00 87.75 294 ARG A C 1
ATOM 2160 O O . ARG A 1 294 ? -29.969 2.080 43.763 1.00 87.75 294 ARG A O 1
ATOM 2167 N N . ILE A 1 295 ? -29.486 2.680 45.888 1.00 85.94 295 ILE A N 1
ATOM 2168 C CA . ILE A 1 295 ? -28.872 3.975 45.552 1.00 85.94 295 ILE A CA 1
ATOM 2169 C C . ILE A 1 295 ? -27.637 3.758 44.666 1.00 85.94 295 ILE A C 1
ATOM 2171 O O . ILE A 1 295 ? -27.537 4.356 43.596 1.00 85.94 295 ILE A O 1
ATOM 2175 N N . GLU A 1 296 ? -26.747 2.840 45.048 1.00 84.62 296 GLU A N 1
ATOM 2176 C CA . GLU A 1 296 ? -25.561 2.487 44.255 1.00 84.62 296 GLU A CA 1
ATOM 2177 C C . GLU A 1 296 ? -25.931 1.918 42.873 1.00 84.62 296 GLU A C 1
ATOM 2179 O O . GLU A 1 296 ? -25.331 2.286 41.863 1.00 84.62 296 GLU A O 1
ATOM 2184 N N . ALA A 1 297 ? -26.965 1.074 42.782 1.00 86.25 297 ALA A N 1
ATOM 2185 C CA . ALA A 1 297 ? -27.451 0.561 41.501 1.00 86.25 297 ALA A CA 1
ATOM 2186 C C . ALA A 1 297 ? -28.020 1.671 40.595 1.00 86.25 297 ALA A C 1
ATOM 2188 O O . ALA A 1 297 ? -27.798 1.659 39.378 1.00 86.25 297 ALA A O 1
ATOM 2189 N N . ALA A 1 298 ? -28.725 2.649 41.168 1.00 86.00 298 ALA A N 1
ATOM 2190 C CA . ALA A 1 298 ? -29.245 3.798 40.434 1.00 86.00 298 ALA A CA 1
ATOM 2191 C C . ALA A 1 298 ? -28.114 4.727 39.953 1.00 86.00 298 ALA A C 1
ATOM 2193 O O . ALA A 1 298 ? -28.103 5.115 38.782 1.00 86.00 298 ALA A O 1
ATOM 2194 N N . LEU A 1 299 ? -27.112 4.997 40.799 1.00 85.12 299 LEU A N 1
ATOM 2195 C CA . LEU A 1 299 ? -25.903 5.746 40.431 1.00 85.12 299 LEU A CA 1
ATOM 2196 C C . LEU A 1 299 ? -25.124 5.049 39.309 1.00 85.12 299 LEU A C 1
ATOM 2198 O O . LEU A 1 299 ? -24.729 5.696 38.339 1.00 85.12 299 LEU A O 1
ATOM 2202 N N . ALA A 1 300 ? -24.955 3.726 39.388 1.00 85.94 300 ALA A N 1
ATOM 2203 C CA . ALA A 1 300 ? -24.311 2.941 38.336 1.00 85.94 300 ALA A CA 1
ATOM 2204 C C . ALA A 1 300 ? -25.091 2.998 37.012 1.00 85.94 300 ALA A C 1
ATOM 2206 O O . ALA A 1 300 ? -24.495 3.087 35.937 1.00 85.94 300 ALA A O 1
ATOM 2207 N N . THR A 1 301 ? -26.425 2.992 37.079 1.00 89.12 301 THR A N 1
ATOM 2208 C CA . THR A 1 301 ? -27.293 3.129 35.899 1.00 89.12 301 THR A CA 1
ATOM 2209 C C . THR A 1 301 ? -27.149 4.511 35.261 1.00 89.12 301 THR A C 1
ATOM 2211 O O . THR A 1 301 ? -27.017 4.610 34.043 1.00 89.12 301 THR A O 1
ATOM 2214 N N . MET A 1 302 ? -27.102 5.573 36.068 1.00 88.56 302 MET A N 1
ATOM 2215 C CA . MET A 1 302 ? -26.879 6.938 35.589 1.00 88.56 302 MET A CA 1
ATOM 2216 C C . MET A 1 302 ? -25.482 7.113 34.979 1.00 88.56 302 MET A C 1
ATOM 2218 O O . MET A 1 302 ? -25.345 7.680 33.899 1.00 88.56 302 MET A O 1
ATOM 2222 N N . ALA A 1 303 ? -24.440 6.571 35.617 1.00 88.81 303 ALA A N 1
ATOM 2223 C CA . ALA A 1 303 ? -23.087 6.582 35.064 1.00 88.81 303 ALA A CA 1
ATOM 2224 C C . ALA A 1 303 ? -23.022 5.860 33.709 1.00 88.81 303 ALA A C 1
ATOM 2226 O O . ALA A 1 303 ? -22.374 6.335 32.775 1.00 88.81 303 ALA A O 1
ATOM 2227 N N . LYS A 1 304 ? -23.727 4.730 33.580 1.00 91.25 304 LYS A N 1
ATOM 2228 C CA . LYS A 1 304 ? -23.836 3.996 32.319 1.00 91.25 304 LYS A CA 1
ATOM 2229 C C . LYS A 1 304 ? -24.520 4.824 31.225 1.00 91.25 304 LYS A C 1
ATOM 2231 O O . LYS A 1 304 ? -24.024 4.821 30.105 1.00 91.25 304 LYS A O 1
ATOM 2236 N N . ASP A 1 305 ? -25.591 5.553 31.540 1.00 93.19 305 ASP A N 1
ATOM 2237 C CA . ASP A 1 305 ? -26.255 6.449 30.579 1.00 93.19 305 ASP A CA 1
ATOM 2238 C C . ASP A 1 305 ? -25.292 7.517 30.036 1.00 93.19 305 ASP A C 1
ATOM 2240 O O . ASP A 1 305 ? -25.172 7.689 28.823 1.00 93.19 305 ASP A O 1
ATOM 2244 N N . PHE A 1 306 ? -24.510 8.159 30.912 1.00 94.75 306 PHE A N 1
ATOM 2245 C CA . PHE A 1 306 ? -23.471 9.104 30.487 1.00 94.75 306 PHE A CA 1
ATOM 2246 C C . PHE A 1 306 ? -22.426 8.461 29.572 1.00 94.75 306 PHE A C 1
ATOM 2248 O O . PHE A 1 306 ? -22.036 9.065 28.574 1.00 94.75 306 PHE A O 1
ATOM 2255 N N . ILE A 1 307 ? -21.982 7.242 29.886 1.00 92.81 307 ILE A N 1
ATOM 2256 C CA . ILE A 1 307 ? -21.031 6.489 29.056 1.00 92.81 307 ILE A CA 1
ATOM 2257 C C . ILE A 1 307 ? -21.636 6.186 27.681 1.00 92.81 307 ILE A C 1
ATOM 2259 O O . ILE A 1 307 ? -20.978 6.412 26.664 1.00 92.81 307 ILE A O 1
ATOM 2263 N N . ASP A 1 308 ? -22.877 5.705 27.632 1.00 94.06 308 ASP A N 1
ATOM 2264 C CA . ASP A 1 308 ? -23.555 5.353 26.383 1.00 94.06 308 ASP A CA 1
ATOM 2265 C C . ASP A 1 308 ? -23.783 6.604 25.510 1.00 94.06 308 ASP A C 1
ATOM 2267 O O . ASP A 1 308 ? -23.483 6.588 24.311 1.00 94.06 308 ASP A O 1
ATOM 2271 N N . ARG A 1 309 ? -24.183 7.733 26.111 1.00 96.00 309 ARG A N 1
ATOM 2272 C CA . ARG A 1 309 ? -24.308 9.033 25.428 1.00 96.00 309 ARG A CA 1
ATOM 2273 C C . ARG A 1 309 ? -22.958 9.583 24.963 1.00 96.00 309 ARG A C 1
ATOM 2275 O O . ARG A 1 309 ? -22.857 10.074 23.841 1.00 96.00 309 ARG A O 1
ATOM 2282 N N . ALA A 1 310 ? -21.901 9.456 25.768 1.00 93.88 310 ALA A N 1
ATOM 2283 C CA . ALA A 1 310 ? -20.546 9.844 25.375 1.00 93.88 310 ALA A CA 1
ATOM 2284 C C . ALA A 1 310 ? -20.038 9.013 24.187 1.00 93.88 310 ALA A C 1
ATOM 2286 O O . ALA A 1 310 ? -19.398 9.555 23.292 1.00 93.88 310 ALA A O 1
ATOM 2287 N N . VAL A 1 311 ? -20.352 7.715 24.132 1.00 92.31 311 VAL A N 1
ATOM 2288 C CA . VAL A 1 311 ? -20.028 6.852 22.984 1.00 92.31 311 VAL A CA 1
ATOM 2289 C C . VAL A 1 311 ? -20.803 7.266 21.731 1.00 92.31 311 VAL A C 1
ATOM 2291 O O . VAL A 1 311 ? -20.233 7.251 20.639 1.00 92.31 311 VAL A O 1
ATOM 2294 N N . ALA A 1 312 ? -22.075 7.637 21.880 1.00 92.75 312 ALA A N 1
ATOM 2295 C CA . ALA A 1 312 ? -22.953 8.012 20.773 1.00 92.75 312 ALA A CA 1
ATOM 2296 C C . ALA A 1 312 ? -22.755 9.454 20.271 1.00 92.75 312 ALA A C 1
ATOM 2298 O O . ALA A 1 312 ? -23.222 9.780 19.180 1.00 92.75 312 ALA A O 1
ATOM 2299 N N . ALA A 1 313 ? -22.051 10.310 21.019 1.00 93.12 313 ALA A N 1
ATOM 2300 C CA . ALA A 1 313 ? -21.894 11.722 20.682 1.00 93.12 313 ALA A CA 1
ATOM 2301 C C . ALA A 1 313 ? -21.305 11.918 19.260 1.00 93.12 313 ALA A C 1
ATOM 2303 O O . ALA A 1 313 ? -20.263 11.325 18.936 1.00 93.12 313 ALA A O 1
ATOM 2304 N N . PRO A 1 314 ? -21.930 12.747 18.404 1.00 90.31 314 PRO A N 1
ATOM 2305 C CA . PRO A 1 314 ? -21.507 13.015 17.035 1.00 90.31 314 PRO A CA 1
ATOM 2306 C C . PRO A 1 314 ? -20.486 14.160 16.932 1.00 90.31 314 PRO A C 1
ATOM 2308 O O . PRO A 1 314 ? -19.858 14.314 15.889 1.00 90.31 314 PRO A O 1
ATOM 2311 N N . SER A 1 315 ? -20.307 14.980 17.979 1.00 91.62 315 SER A N 1
ATOM 2312 C CA . SER A 1 315 ? -19.434 16.159 17.930 1.00 91.62 315 SER A CA 1
ATOM 2313 C C . SER A 1 315 ? -18.729 16.467 19.254 1.00 91.62 315 SER A C 1
ATOM 2315 O O . SER A 1 315 ? -19.191 16.106 20.337 1.00 91.62 315 SER A O 1
ATOM 2317 N N . GLY A 1 316 ? -17.618 17.208 19.171 1.00 88.69 316 GLY A N 1
ATOM 2318 C CA . GLY A 1 316 ? -16.893 17.701 20.348 1.00 88.69 316 GLY A CA 1
ATOM 2319 C C . GLY A 1 316 ? -17.727 18.634 21.234 1.00 88.69 316 GLY A C 1
ATOM 2320 O O . GLY A 1 316 ? -17.628 18.551 22.455 1.00 88.69 316 GLY A O 1
ATOM 2321 N N . LYS A 1 317 ? -18.614 19.449 20.639 1.00 90.75 317 LYS A N 1
ATOM 2322 C CA . LYS A 1 317 ? -19.511 20.348 21.386 1.00 90.75 317 LYS A CA 1
ATOM 2323 C C . LYS A 1 317 ? -20.501 19.583 22.264 1.00 90.75 317 LYS A C 1
ATOM 2325 O O . LYS A 1 317 ? -20.767 20.001 23.388 1.00 90.75 317 LYS A O 1
ATOM 2330 N N . GLU A 1 318 ? -21.033 18.467 21.769 1.00 92.06 318 GLU A N 1
ATOM 2331 C CA . GLU A 1 318 ? -21.923 17.611 22.560 1.00 92.06 318 GLU A CA 1
ATOM 2332 C C . GLU A 1 318 ? -21.174 16.913 23.694 1.00 92.06 318 GLU A C 1
ATOM 2334 O O . GLU A 1 318 ? -21.684 16.854 24.810 1.00 92.06 318 GLU A O 1
ATOM 2339 N N . LEU A 1 319 ? -19.930 16.484 23.454 1.00 93.75 319 LEU A N 1
ATOM 2340 C CA . LEU A 1 319 ? -19.055 15.954 24.502 1.00 93.75 319 LEU A CA 1
ATOM 2341 C C . LEU A 1 319 ? -18.760 16.991 25.603 1.00 93.75 319 LEU A C 1
ATOM 2343 O O . LEU A 1 319 ? -18.773 16.643 26.781 1.00 93.75 319 LEU A O 1
ATOM 2347 N N . ASP A 1 320 ? -18.546 18.263 25.250 1.00 91.94 320 ASP A N 1
ATOM 2348 C CA . ASP A 1 320 ? -18.368 19.354 26.226 1.00 91.94 320 ASP A CA 1
ATOM 2349 C C . ASP A 1 320 ? -19.647 19.646 27.030 1.00 91.94 320 ASP A C 1
ATOM 2351 O O . ASP A 1 320 ? -19.587 20.095 28.179 1.00 91.94 320 ASP A O 1
ATOM 2355 N N . GLY A 1 321 ? -20.820 19.438 26.424 1.00 92.75 321 GLY A N 1
ATOM 2356 C CA . GLY A 1 321 ? -22.110 19.483 27.115 1.00 92.75 321 GLY A CA 1
ATOM 2357 C C . GLY A 1 321 ? -22.248 18.337 28.116 1.00 92.75 321 GLY A C 1
ATOM 2358 O O . GLY A 1 321 ? -22.476 18.580 29.300 1.00 92.75 321 GLY A O 1
ATOM 2359 N N . LEU A 1 322 ? -22.003 17.108 27.657 1.00 93.69 322 LEU A N 1
ATOM 2360 C CA . LEU A 1 322 ? -22.040 15.881 28.459 1.00 93.69 322 LEU A CA 1
ATOM 2361 C C . LEU A 1 322 ? -21.078 15.919 29.651 1.00 93.69 322 LEU A C 1
ATOM 2363 O O . LEU A 1 322 ? -21.464 15.543 30.753 1.00 93.69 322 LEU A O 1
ATOM 2367 N N . ALA A 1 323 ? -19.853 16.420 29.469 1.00 91.56 323 ALA A N 1
ATOM 2368 C CA . ALA A 1 323 ? -18.884 16.551 30.559 1.00 91.56 323 ALA A CA 1
ATOM 2369 C C . ALA A 1 323 ? -19.369 17.506 31.665 1.00 91.56 323 ALA A C 1
ATOM 2371 O O . ALA A 1 323 ? -19.133 17.269 32.850 1.00 91.56 323 ALA A O 1
ATOM 2372 N N . ARG A 1 324 ? -20.052 18.597 31.289 1.00 92.44 324 ARG A N 1
ATOM 2373 C CA . ARG A 1 324 ? -20.635 19.547 32.250 1.00 92.44 324 ARG A CA 1
ATOM 2374 C C . ARG A 1 324 ? -21.819 18.937 32.990 1.00 92.44 324 ARG A C 1
ATOM 2376 O O . ARG A 1 324 ? -21.908 19.087 34.204 1.00 92.44 324 ARG A O 1
ATOM 2383 N N . GLU A 1 325 ? -22.683 18.232 32.271 1.00 91.69 325 GLU A N 1
ATOM 2384 C CA . GLU A 1 325 ? -23.844 17.545 32.838 1.00 91.69 325 GLU A CA 1
ATOM 2385 C C . GLU A 1 325 ? -23.423 16.432 33.812 1.00 91.69 325 GLU A C 1
ATOM 2387 O O . GLU A 1 325 ? -23.912 16.387 34.937 1.00 91.69 325 GLU A O 1
ATOM 2392 N N . ALA A 1 326 ? -22.436 15.606 33.445 1.00 89.56 326 ALA A N 1
ATOM 2393 C CA . ALA A 1 326 ? -21.913 14.545 34.305 1.00 89.56 326 ALA A CA 1
ATOM 2394 C C . ALA A 1 326 ? -21.340 15.093 35.621 1.00 89.56 326 ALA A C 1
ATOM 2396 O O . ALA A 1 326 ? -21.633 14.563 36.692 1.00 89.56 326 ALA A O 1
ATOM 2397 N N . LYS A 1 327 ? -20.581 16.198 35.563 1.00 88.44 327 LYS A N 1
ATOM 2398 C CA . LYS A 1 327 ? -20.042 16.870 36.759 1.00 88.44 327 LYS A CA 1
ATOM 2399 C C . LYS A 1 327 ? -21.130 17.422 37.683 1.00 88.44 327 LYS A C 1
ATOM 2401 O O . LYS A 1 327 ? -20.892 17.523 38.882 1.00 88.44 327 LYS A O 1
ATOM 2406 N N . ALA A 1 328 ? -22.299 17.768 37.147 1.00 86.81 328 ALA A N 1
ATOM 2407 C CA . ALA A 1 328 ? -23.431 18.254 37.931 1.00 86.81 328 ALA A CA 1
ATOM 2408 C C . ALA A 1 328 ? -24.274 17.121 38.557 1.00 86.81 328 ALA A C 1
ATOM 2410 O O . ALA A 1 328 ? -24.993 17.370 39.518 1.00 86.81 328 ALA A O 1
ATOM 2411 N N . ALA A 1 329 ? -24.171 15.881 38.064 1.00 80.69 329 ALA A N 1
ATOM 2412 C CA . ALA A 1 329 ? -25.065 14.768 38.408 1.00 80.69 329 ALA A CA 1
ATOM 2413 C C . ALA A 1 329 ? -24.760 14.045 39.743 1.00 80.69 329 ALA A C 1
ATOM 2415 O O . ALA A 1 329 ? -25.263 12.952 39.972 1.00 80.69 329 ALA A O 1
ATOM 2416 N N . ALA A 1 330 ? -23.928 14.613 40.623 1.00 71.25 330 ALA A N 1
ATOM 2417 C CA . ALA A 1 330 ? -23.561 14.029 41.926 1.00 71.25 330 ALA A CA 1
ATOM 2418 C C . ALA A 1 330 ? -23.046 12.571 41.889 1.00 71.25 330 ALA A C 1
ATOM 2420 O O . ALA A 1 330 ? -23.208 11.800 42.837 1.00 71.25 330 ALA A O 1
ATOM 2421 N N . LEU A 1 331 ? -22.392 12.195 40.791 1.00 80.38 331 LEU A N 1
ATOM 2422 C CA . LEU A 1 331 ? -21.712 10.912 40.650 1.00 80.38 331 LEU A CA 1
ATOM 2423 C C . LEU A 1 331 ? -20.490 10.828 41.569 1.00 80.38 331 LEU A C 1
ATOM 2425 O O . LEU A 1 331 ? -19.852 11.832 41.893 1.00 80.38 331 LEU A O 1
ATOM 2429 N N . ASN A 1 332 ? -20.124 9.605 41.954 1.00 80.75 332 ASN A N 1
ATOM 2430 C CA . ASN A 1 332 ? -18.891 9.388 42.698 1.00 80.75 332 ASN A CA 1
ATOM 2431 C C . ASN A 1 332 ? -17.646 9.707 41.824 1.00 80.75 332 ASN A C 1
ATOM 2433 O O . ASN A 1 332 ? -17.715 9.668 40.588 1.00 80.75 332 ASN A O 1
ATOM 2437 N N . PRO A 1 333 ? -16.488 10.028 42.436 1.00 82.44 333 PRO A N 1
ATOM 2438 C CA . PRO A 1 333 ? -15.289 10.423 41.691 1.00 82.44 333 PRO A CA 1
ATOM 2439 C C . PRO A 1 333 ? -14.768 9.351 40.723 1.00 82.44 333 PRO A C 1
ATOM 2441 O O . PRO A 1 333 ? -14.204 9.682 39.681 1.00 82.44 333 PRO A O 1
ATOM 2444 N N . GLU A 1 334 ? -14.957 8.068 41.045 1.00 79.69 334 GLU A N 1
ATOM 2445 C CA . GLU A 1 334 ? -14.538 6.966 40.175 1.00 79.69 334 GLU A CA 1
ATOM 2446 C C . GLU A 1 334 ? -15.379 6.891 38.896 1.00 79.69 334 GLU A C 1
ATOM 2448 O O . GLU A 1 334 ? -14.820 6.775 37.805 1.00 79.69 334 GLU A O 1
ATOM 2453 N N . ALA A 1 335 ? -16.702 7.031 38.997 1.00 83.31 335 ALA A N 1
ATOM 2454 C CA . ALA A 1 335 ? -17.603 7.062 37.849 1.00 83.31 335 ALA A CA 1
ATOM 2455 C C . ALA A 1 335 ? -17.325 8.275 36.953 1.00 83.31 335 ALA A C 1
ATOM 2457 O O . ALA A 1 335 ? -17.247 8.125 35.734 1.00 83.31 335 ALA A O 1
ATOM 2458 N N . LEU A 1 336 ? -17.094 9.453 37.546 1.00 89.50 336 LEU A N 1
ATOM 2459 C CA . LEU A 1 336 ? -16.688 10.650 36.801 1.00 89.50 336 LEU A CA 1
ATOM 2460 C C . LEU A 1 336 ? -15.393 10.418 36.019 1.00 89.50 336 LEU A C 1
ATOM 2462 O O . LEU A 1 336 ? -15.319 10.766 34.845 1.00 89.50 336 LEU A O 1
ATOM 2466 N N . LYS A 1 337 ? -14.402 9.758 36.628 1.00 90.06 337 LYS A N 1
ATOM 2467 C CA . LYS A 1 337 ? -13.141 9.425 35.955 1.00 90.06 337 LYS A CA 1
ATOM 2468 C C . LYS A 1 337 ? -13.351 8.503 34.751 1.00 90.06 337 LYS A C 1
ATOM 2470 O O . LYS A 1 337 ? -12.718 8.708 33.716 1.00 90.06 337 LYS A O 1
ATOM 2475 N N . VAL A 1 338 ? -14.229 7.504 34.867 1.00 91.19 338 VAL A N 1
ATOM 2476 C CA . VAL A 1 338 ? -14.571 6.606 33.749 1.00 91.19 338 VAL A CA 1
ATOM 2477 C C . VAL A 1 338 ? -15.284 7.370 32.630 1.00 91.19 338 VAL A C 1
ATOM 2479 O O . VAL A 1 338 ? -14.947 7.188 31.461 1.00 91.19 338 VAL A O 1
ATOM 2482 N N . ILE A 1 339 ? -16.225 8.256 32.969 1.00 92.12 339 ILE A N 1
ATOM 2483 C CA . ILE A 1 339 ? -16.935 9.097 31.994 1.00 92.12 339 ILE A CA 1
ATOM 2484 C C . ILE A 1 339 ? -15.960 10.039 31.281 1.00 92.12 339 ILE A C 1
ATOM 2486 O O . ILE A 1 339 ? -15.953 10.081 30.052 1.00 92.12 339 ILE A O 1
ATOM 2490 N N . ASP A 1 340 ? -15.090 10.734 32.017 1.00 93.06 340 ASP A N 1
ATOM 2491 C CA . ASP A 1 340 ? -14.068 11.622 31.452 1.00 93.06 340 ASP A CA 1
ATOM 2492 C C . ASP A 1 340 ? -13.117 10.855 30.518 1.00 93.06 340 ASP A C 1
ATOM 2494 O O . ASP A 1 340 ? -12.802 11.320 29.419 1.00 93.06 340 ASP A O 1
ATOM 2498 N N . GLN A 1 341 ? -12.704 9.642 30.907 1.00 94.19 341 GLN A N 1
ATOM 2499 C CA . GLN A 1 341 ? -11.899 8.768 30.055 1.00 94.19 341 GLN A CA 1
ATOM 2500 C C . GLN A 1 341 ? -12.650 8.391 28.769 1.00 94.19 341 GLN A C 1
ATOM 2502 O O . GLN A 1 341 ? -12.060 8.417 27.687 1.00 94.19 341 GLN A O 1
ATOM 2507 N N . GLN A 1 342 ? -13.944 8.080 28.860 1.00 94.75 342 GLN A N 1
ATOM 2508 C CA . GLN A 1 342 ? -14.758 7.733 27.698 1.00 94.75 342 GLN A CA 1
ATOM 2509 C C . GLN A 1 342 ? -14.969 8.926 26.757 1.00 94.75 342 GLN A C 1
ATOM 2511 O O . GLN A 1 342 ? -14.884 8.778 25.535 1.00 94.75 342 GLN A O 1
ATOM 2516 N N . ILE A 1 343 ? -15.187 10.117 27.315 1.00 94.88 343 ILE A N 1
ATOM 2517 C CA . ILE A 1 343 ? -15.295 11.374 26.571 1.00 94.88 343 ILE A CA 1
ATOM 2518 C C . ILE A 1 343 ? -13.987 11.669 25.829 1.00 94.88 343 ILE A C 1
ATOM 2520 O O . ILE A 1 343 ? -14.015 11.983 24.636 1.00 94.88 343 ILE A O 1
ATOM 2524 N N . ALA A 1 344 ? -12.839 11.512 26.493 1.00 92.75 344 ALA A N 1
ATOM 2525 C CA . ALA A 1 344 ? -11.529 11.689 25.870 1.00 92.75 344 ALA A CA 1
ATOM 2526 C C . ALA A 1 344 ? -11.298 10.690 24.722 1.00 92.75 344 ALA A C 1
ATOM 2528 O O . ALA A 1 344 ? -10.853 11.080 23.642 1.00 92.75 344 ALA A O 1
ATOM 2529 N N . GLN A 1 345 ? -11.663 9.417 24.916 1.00 93.25 345 GLN A N 1
ATOM 2530 C CA . GLN A 1 345 ? -11.584 8.399 23.865 1.00 93.25 345 GLN A CA 1
ATOM 2531 C C . GLN A 1 345 ? -12.468 8.739 22.661 1.00 93.25 345 GLN A C 1
ATOM 2533 O O . GLN A 1 345 ? -12.013 8.644 21.520 1.00 93.25 345 GLN A O 1
ATOM 2538 N N . ARG A 1 346 ? -13.721 9.161 22.888 1.00 95.44 346 ARG A N 1
ATOM 2539 C CA . ARG A 1 346 ? -14.619 9.546 21.792 1.00 95.44 346 ARG A CA 1
ATOM 2540 C C . ARG A 1 346 ? -14.097 10.766 21.041 1.00 95.44 346 ARG A C 1
ATOM 2542 O O . ARG A 1 346 ? -14.150 10.773 19.815 1.00 95.44 346 ARG A O 1
ATOM 2549 N N . ARG A 1 347 ? -13.564 11.766 21.749 1.00 93.38 347 ARG A N 1
ATOM 2550 C CA . ARG A 1 347 ? -12.956 12.955 21.135 1.00 93.38 347 ARG A CA 1
ATOM 2551 C C . ARG A 1 347 ? -11.809 12.577 20.200 1.00 93.38 347 ARG A C 1
ATOM 2553 O O . AR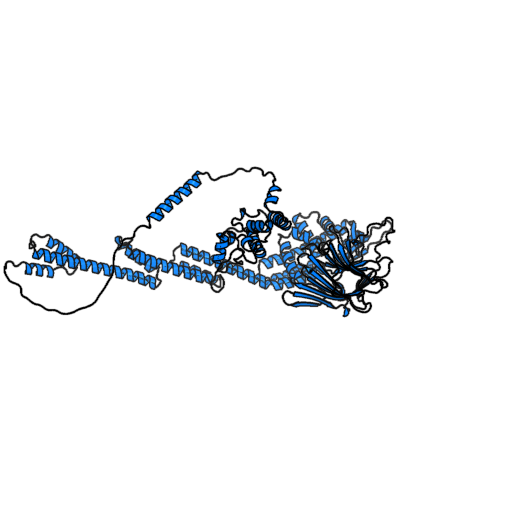G A 1 347 ? -11.832 12.970 19.040 1.00 93.38 347 ARG A O 1
ATOM 2560 N N . ALA A 1 348 ? -10.884 11.741 20.670 1.00 90.19 348 ALA A N 1
ATOM 2561 C CA . ALA A 1 348 ? -9.780 11.248 19.849 1.00 90.19 348 ALA A CA 1
ATOM 2562 C C . ALA A 1 348 ? -10.272 10.473 18.610 1.00 90.19 348 ALA A C 1
ATOM 2564 O O . ALA A 1 348 ? -9.690 10.582 17.531 1.00 90.19 348 ALA A O 1
ATOM 2565 N N . GLN A 1 349 ? -11.367 9.714 18.736 1.00 89.88 349 GLN A N 1
ATOM 2566 C CA . GLN A 1 349 ? -11.972 9.020 17.598 1.00 89.88 349 GLN A CA 1
ATOM 2567 C C . GLN A 1 349 ? -12.561 9.998 16.570 1.00 89.88 349 GLN A C 1
ATOM 2569 O O . GLN A 1 349 ? -12.293 9.846 15.382 1.00 89.88 349 GLN A O 1
ATOM 2574 N N . LEU A 1 350 ? -13.309 11.016 17.010 1.00 89.56 350 LEU A N 1
ATOM 2575 C CA . LEU A 1 350 ? -13.877 12.038 16.120 1.00 89.56 350 LEU A CA 1
ATOM 2576 C C . LEU A 1 350 ? -12.784 12.815 15.370 1.00 89.56 350 LEU A C 1
ATOM 2578 O O . LEU A 1 350 ? -12.916 13.062 14.174 1.00 89.56 350 LEU A O 1
ATOM 2582 N N . GLU A 1 351 ? -11.681 13.152 16.043 1.00 86.94 351 GLU A N 1
ATOM 2583 C CA . GLU A 1 351 ? -10.515 13.789 15.414 1.00 86.94 351 GLU A CA 1
ATOM 2584 C C . GLU A 1 351 ? -9.858 12.879 14.362 1.00 86.94 351 GLU A C 1
ATOM 2586 O O . GLU A 1 351 ? -9.488 13.333 13.272 1.00 86.94 351 GLU A O 1
ATOM 2591 N N . LYS A 1 352 ? -9.745 11.578 14.655 1.00 83.25 352 LYS A N 1
ATOM 2592 C CA . LYS A 1 352 ? -9.203 10.581 13.724 1.00 83.25 352 LYS A CA 1
ATOM 2593 C C . LYS A 1 352 ? -10.089 10.410 12.489 1.00 83.25 352 LYS A C 1
ATOM 2595 O O . LYS A 1 352 ? -9.562 10.347 11.378 1.00 83.25 352 LYS A O 1
ATOM 2600 N N . ASP A 1 353 ? -11.405 10.363 12.677 1.00 82.75 353 ASP A N 1
ATOM 2601 C CA . ASP A 1 353 ? -12.382 10.228 11.595 1.00 82.75 353 ASP A CA 1
ATOM 2602 C C . ASP A 1 353 ? -12.380 11.476 10.699 1.00 82.75 353 ASP A C 1
ATOM 2604 O O . ASP A 1 353 ? -12.296 11.352 9.476 1.00 82.75 353 ASP A O 1
ATOM 2608 N N . ALA A 1 354 ? -12.353 12.675 11.293 1.00 79.62 354 ALA A N 1
ATOM 2609 C CA . ALA A 1 354 ? -12.221 13.933 10.558 1.00 79.62 354 ALA A CA 1
ATOM 2610 C C . ALA A 1 354 ? -10.913 13.991 9.749 1.00 79.62 354 ALA A C 1
ATOM 2612 O O . ALA A 1 354 ? -10.918 14.356 8.573 1.00 79.62 354 ALA A O 1
ATOM 2613 N N . SER A 1 355 ? -9.797 13.549 10.339 1.00 75.19 355 SER A N 1
ATOM 2614 C CA . SER A 1 355 ? -8.505 13.467 9.642 1.00 75.19 355 SER A CA 1
ATOM 2615 C C . SER A 1 355 ? -8.532 12.472 8.476 1.00 75.19 355 SER A C 1
ATOM 2617 O O . SER A 1 355 ? -7.936 12.725 7.432 1.00 75.19 355 SER A O 1
ATOM 2619 N N . ALA A 1 356 ? -9.212 11.330 8.625 1.00 73.81 356 ALA A N 1
ATOM 2620 C CA . ALA A 1 356 ? -9.362 10.345 7.553 1.00 73.81 356 ALA A CA 1
ATOM 2621 C C . ALA A 1 356 ? -10.230 10.878 6.402 1.00 73.81 356 ALA A C 1
ATOM 2623 O O . ALA A 1 356 ? -9.875 10.696 5.238 1.00 73.81 356 ALA A O 1
ATOM 2624 N N . GLN A 1 357 ? -11.322 11.578 6.719 1.00 77.06 357 GLN A N 1
ATOM 2625 C CA . GLN A 1 357 ? -12.173 12.236 5.726 1.00 77.06 357 GLN A CA 1
ATOM 2626 C C . GLN A 1 357 ? -11.419 13.331 4.964 1.00 77.06 357 GLN A C 1
ATOM 2628 O O . GLN A 1 357 ? -11.505 13.373 3.739 1.00 77.06 357 GLN A O 1
ATOM 2633 N N . ALA A 1 358 ? -10.628 14.154 5.657 1.00 77.69 358 ALA A N 1
ATOM 2634 C CA . ALA A 1 358 ? -9.778 15.164 5.027 1.00 77.69 358 ALA A CA 1
ATOM 2635 C C . ALA A 1 358 ? -8.768 14.529 4.051 1.00 77.69 358 ALA A C 1
ATOM 2637 O O . ALA A 1 358 ? -8.682 14.930 2.893 1.00 77.69 358 ALA A O 1
ATOM 2638 N N . ARG A 1 359 ? -8.079 13.449 4.458 1.00 78.94 359 ARG A N 1
ATOM 2639 C CA . ARG A 1 359 ? -7.171 12.703 3.561 1.00 78.94 359 ARG A CA 1
ATOM 2640 C C . ARG A 1 359 ? -7.890 12.113 2.342 1.00 78.94 359 ARG A C 1
ATOM 2642 O O . ARG A 1 359 ? -7.324 12.092 1.254 1.00 78.94 359 ARG A O 1
ATOM 2649 N N . ALA A 1 360 ? -9.118 11.620 2.511 1.00 76.19 360 ALA A N 1
ATOM 2650 C CA . ALA A 1 360 ? -9.910 11.087 1.404 1.00 76.19 360 ALA A CA 1
ATOM 2651 C C . ALA A 1 360 ? -10.342 12.189 0.421 1.00 76.19 360 ALA A C 1
ATOM 2653 O O . ALA A 1 360 ? -10.278 11.982 -0.789 1.00 76.19 360 ALA A O 1
ATOM 2654 N N . ALA A 1 361 ? -10.729 13.364 0.927 1.00 81.50 361 ALA A N 1
ATOM 2655 C CA . ALA A 1 361 ? -11.081 14.523 0.108 1.00 81.50 361 ALA A CA 1
ATOM 2656 C C . ALA A 1 361 ? -9.878 15.052 -0.693 1.00 81.50 361 ALA A C 1
ATOM 2658 O O . ALA A 1 361 ? -10.015 15.401 -1.867 1.00 81.50 361 ALA A O 1
ATOM 2659 N N . ASP A 1 362 ? -8.688 15.030 -0.089 1.00 91.38 362 ASP A N 1
ATOM 2660 C CA . ASP A 1 362 ? -7.441 15.462 -0.725 1.00 91.38 362 ASP A CA 1
ATOM 2661 C C . ASP A 1 362 ? -6.991 14.533 -1.867 1.00 91.38 362 ASP A C 1
ATOM 2663 O O . ASP A 1 362 ? -6.156 14.930 -2.679 1.00 91.38 362 ASP A O 1
ATOM 2667 N N . ARG A 1 363 ? -7.535 13.308 -1.980 1.00 86.56 363 ARG A N 1
ATOM 2668 C CA . ARG A 1 363 ? -7.076 12.311 -2.965 1.00 86.56 363 ARG A CA 1
ATOM 2669 C C . ARG A 1 363 ? -7.118 12.832 -4.399 1.00 86.56 363 ARG A C 1
ATOM 2671 O O . ARG A 1 363 ? -6.150 12.670 -5.131 1.00 86.56 363 ARG A O 1
ATOM 2678 N N . LYS A 1 364 ? -8.208 13.501 -4.777 1.00 85.19 364 LYS A N 1
ATOM 2679 C CA . LYS A 1 364 ? -8.356 14.070 -6.122 1.00 85.19 364 LYS A CA 1
ATOM 2680 C C . LYS A 1 364 ? -7.316 15.162 -6.395 1.00 85.19 364 LYS A C 1
ATOM 2682 O O . LYS A 1 364 ? -6.776 15.236 -7.491 1.00 85.19 364 LYS A O 1
ATOM 2687 N N . VAL A 1 365 ? -7.022 15.992 -5.392 1.00 91.50 365 VAL A N 1
ATOM 2688 C CA . VAL A 1 365 ? -6.008 17.053 -5.500 1.00 91.50 365 VAL A CA 1
ATOM 2689 C C . VAL A 1 365 ? -4.614 16.440 -5.653 1.00 91.50 365 VAL A C 1
ATOM 2691 O O . VAL A 1 365 ? -3.816 16.939 -6.439 1.00 91.50 365 VAL A O 1
ATOM 2694 N N . TRP A 1 366 ? -4.334 15.335 -4.956 1.00 90.50 366 TRP A N 1
ATOM 2695 C CA . TRP A 1 366 ? -3.097 14.570 -5.117 1.00 90.50 366 TRP A CA 1
ATOM 2696 C C . TRP A 1 366 ? -2.934 13.981 -6.520 1.00 90.50 366 TRP A C 1
ATOM 2698 O O . TRP A 1 366 ? -1.847 14.080 -7.083 1.00 90.50 366 TRP A O 1
ATOM 2708 N N . ASP A 1 367 ? -3.992 13.403 -7.091 1.00 82.81 367 ASP A N 1
ATOM 2709 C CA . ASP A 1 367 ? -3.944 12.828 -8.439 1.00 82.81 367 ASP A CA 1
ATOM 2710 C C . ASP A 1 367 ? -3.710 13.928 -9.505 1.00 82.81 367 ASP A C 1
ATOM 2712 O O . ASP A 1 367 ? -2.869 13.767 -10.388 1.00 82.81 367 ASP A O 1
ATOM 2716 N N . GLU A 1 368 ? -4.367 15.090 -9.382 1.00 87.25 368 GLU A N 1
ATOM 2717 C CA . GLU A 1 368 ? -4.131 16.259 -10.252 1.00 87.25 368 GLU A CA 1
ATOM 2718 C C . GLU A 1 368 ? -2.702 16.815 -10.115 1.00 87.25 368 GLU A C 1
ATOM 2720 O O . GLU A 1 368 ? -2.041 17.100 -11.116 1.00 87.25 368 GLU A O 1
ATOM 2725 N N . LEU A 1 369 ? -2.210 16.943 -8.876 1.00 90.69 369 LEU A N 1
ATOM 2726 C CA . LEU A 1 369 ? -0.847 17.391 -8.586 1.00 90.69 369 LEU A CA 1
ATOM 2727 C C . LEU A 1 369 ? 0.187 16.443 -9.201 1.00 90.69 369 LEU A C 1
ATOM 2729 O O . LEU A 1 369 ? 1.167 16.902 -9.782 1.00 90.69 369 LEU A O 1
ATOM 2733 N N . ALA A 1 370 ? -0.034 15.132 -9.086 1.00 84.19 370 ALA A N 1
ATOM 2734 C CA . ALA A 1 370 ? 0.861 14.116 -9.618 1.00 84.19 370 ALA A CA 1
ATOM 2735 C C . ALA A 1 370 ? 1.056 14.266 -11.127 1.00 84.19 370 ALA A C 1
ATOM 2737 O O . ALA A 1 370 ? 2.191 14.418 -11.580 1.00 84.19 370 ALA A O 1
ATOM 2738 N N . VAL A 1 371 ? -0.043 14.313 -11.884 1.00 80.81 371 VAL A N 1
ATOM 2739 C CA . VAL A 1 371 ? -0.009 14.485 -13.343 1.00 80.81 371 VAL A CA 1
ATOM 2740 C C . VAL A 1 371 ? 0.699 15.785 -13.729 1.00 80.81 371 VAL A C 1
ATOM 2742 O O . VAL A 1 371 ? 1.592 15.774 -14.575 1.00 80.81 371 VAL A O 1
ATOM 2745 N N . ALA A 1 372 ? 0.355 16.897 -13.071 1.00 87.31 372 ALA A N 1
ATOM 2746 C CA . ALA A 1 372 ? 0.951 18.193 -13.373 1.00 87.31 372 ALA A CA 1
ATOM 2747 C C . ALA A 1 372 ? 2.466 18.216 -13.102 1.00 87.31 372 ALA A C 1
ATOM 2749 O O . ALA A 1 372 ? 3.231 18.732 -13.918 1.00 87.31 372 ALA A O 1
ATOM 2750 N N . LEU A 1 373 ? 2.926 17.642 -11.984 1.00 87.19 373 LEU A N 1
ATOM 2751 C CA . LEU A 1 373 ? 4.355 17.578 -11.673 1.00 87.19 373 LEU A CA 1
ATOM 2752 C C . LEU A 1 373 ? 5.120 16.650 -12.622 1.00 87.19 373 LEU A C 1
ATOM 2754 O O . LEU A 1 373 ? 6.242 16.992 -12.997 1.00 87.19 373 LEU A O 1
ATOM 2758 N N . ASP A 1 374 ? 4.545 15.521 -13.049 1.00 82.56 374 ASP A N 1
ATOM 2759 C CA . ASP A 1 374 ? 5.202 14.632 -14.019 1.00 82.56 374 ASP A CA 1
ATOM 2760 C C . ASP A 1 374 ? 5.313 15.279 -15.407 1.00 82.56 374 ASP A C 1
ATOM 2762 O O . ASP A 1 374 ? 6.364 15.197 -16.042 1.00 82.56 374 ASP A O 1
ATOM 2766 N N . GLU A 1 375 ? 4.301 16.038 -15.842 1.00 82.44 375 GLU A N 1
ATOM 2767 C CA . GLU A 1 375 ? 4.378 16.837 -17.072 1.00 82.44 375 GLU A CA 1
ATOM 2768 C C . GLU A 1 375 ? 5.544 17.840 -17.009 1.00 82.44 375 GLU A C 1
ATOM 2770 O O . GLU A 1 375 ? 6.385 17.904 -17.915 1.00 82.44 375 GLU A O 1
ATOM 2775 N N . LYS A 1 376 ? 5.653 18.596 -15.905 1.00 86.25 376 LYS A N 1
ATOM 2776 C CA . LYS A 1 376 ? 6.763 19.541 -15.701 1.00 86.25 376 LYS A CA 1
ATOM 2777 C C . LYS A 1 376 ? 8.111 18.833 -15.622 1.00 86.25 376 LYS A C 1
ATOM 2779 O O . LYS A 1 376 ? 9.090 19.341 -16.170 1.00 86.25 376 LYS A O 1
ATOM 2784 N N . ARG A 1 377 ? 8.165 17.667 -14.978 1.00 84.69 377 ARG A N 1
ATOM 2785 C CA . ARG A 1 377 ? 9.364 16.829 -14.863 1.00 84.69 377 ARG A CA 1
ATOM 2786 C C . ARG A 1 377 ? 9.853 16.371 -16.234 1.00 84.69 377 ARG A C 1
ATOM 2788 O O . ARG A 1 377 ? 11.016 16.605 -16.551 1.00 84.69 377 ARG A O 1
ATOM 2795 N N . ARG A 1 378 ? 8.978 15.802 -17.074 1.00 77.12 378 ARG A N 1
ATOM 2796 C CA . ARG A 1 378 ? 9.308 15.352 -18.443 1.00 77.12 378 ARG A CA 1
ATOM 2797 C C . ARG A 1 378 ? 9.768 16.502 -19.333 1.00 77.12 378 ARG A C 1
ATOM 2799 O O . ARG A 1 378 ? 10.697 16.343 -20.121 1.00 77.12 378 ARG A O 1
ATOM 2806 N N . ALA A 1 379 ? 9.166 17.677 -19.162 1.00 81.12 379 ALA A N 1
ATOM 2807 C CA . ALA A 1 379 ? 9.571 18.897 -19.854 1.00 81.12 379 ALA A CA 1
ATOM 2808 C C . ALA A 1 379 ? 10.838 19.559 -19.272 1.00 81.12 379 ALA A C 1
ATOM 2810 O O . ALA A 1 379 ? 11.287 20.571 -19.811 1.00 81.12 379 ALA A O 1
ATOM 2811 N N . LEU A 1 380 ? 11.412 19.018 -18.187 1.00 82.75 380 LEU A N 1
ATOM 2812 C CA . LEU A 1 380 ? 12.568 19.562 -17.466 1.00 82.75 380 LEU A CA 1
ATOM 2813 C C . LEU A 1 380 ? 12.343 20.995 -16.929 1.00 82.75 380 LEU A C 1
ATOM 2815 O O . LEU A 1 380 ? 13.272 21.795 -16.835 1.00 82.75 380 LEU A O 1
ATOM 2819 N N . LYS A 1 381 ? 11.100 21.327 -16.561 1.00 86.38 381 LYS A N 1
ATOM 2820 C CA . LYS A 1 381 ? 10.651 22.655 -16.103 1.00 86.38 381 LYS A CA 1
ATOM 2821 C C . LYS A 1 381 ? 10.511 22.729 -14.578 1.00 86.38 381 LYS A C 1
ATOM 2823 O O . LYS A 1 381 ? 9.447 23.045 -14.051 1.00 86.38 381 LYS A O 1
ATOM 2828 N N . PHE A 1 382 ? 11.589 22.450 -13.850 1.00 87.88 382 PHE A N 1
ATOM 2829 C CA . PHE A 1 382 ? 11.553 22.349 -12.380 1.00 87.88 382 PHE A CA 1
ATOM 2830 C C . PHE A 1 382 ? 11.270 23.674 -11.661 1.00 87.88 382 PHE A C 1
ATOM 2832 O O . PHE A 1 382 ? 10.669 23.666 -10.594 1.00 87.88 382 PHE A O 1
ATOM 2839 N N . VAL A 1 383 ? 11.594 24.818 -12.271 1.00 86.62 383 VAL A N 1
ATOM 2840 C CA . VAL A 1 383 ? 11.247 26.151 -11.735 1.00 86.62 383 VAL A CA 1
ATOM 2841 C C . VAL A 1 383 ? 9.725 26.366 -11.673 1.00 86.62 383 VAL A C 1
ATOM 2843 O O . VAL A 1 383 ? 9.237 27.140 -10.855 1.00 86.62 383 VAL A O 1
ATOM 2846 N N . GLU A 1 384 ? 8.953 25.654 -12.503 1.00 89.94 384 GLU A N 1
ATOM 2847 C CA . GLU A 1 384 ? 7.486 25.717 -12.505 1.00 89.94 384 GLU A CA 1
ATOM 2848 C C . GLU A 1 384 ? 6.847 24.798 -11.441 1.00 89.94 384 GLU A C 1
ATOM 2850 O O . GLU A 1 384 ? 5.638 24.860 -11.243 1.00 89.94 384 GLU A O 1
ATOM 2855 N N . PHE A 1 385 ? 7.615 23.960 -10.723 1.00 91.06 385 PHE A N 1
ATOM 2856 C CA . PHE A 1 385 ? 7.056 23.079 -9.682 1.00 91.06 385 PHE A CA 1
ATOM 2857 C C . PHE A 1 385 ? 6.395 23.876 -8.562 1.00 91.06 385 PHE A C 1
ATOM 2859 O O . PHE A 1 385 ? 5.299 23.528 -8.129 1.00 91.06 385 PHE A O 1
ATOM 2866 N N . ARG A 1 386 ? 7.045 24.956 -8.107 1.00 91.50 386 ARG A N 1
ATOM 2867 C CA . ARG A 1 386 ? 6.562 25.752 -6.974 1.00 91.50 386 ARG A CA 1
ATOM 2868 C C . ARG A 1 386 ? 5.168 26.322 -7.242 1.00 91.50 386 ARG A C 1
ATOM 2870 O O . ARG A 1 386 ? 4.294 26.184 -6.399 1.00 91.50 386 ARG A O 1
ATOM 2877 N N . SER A 1 387 ? 4.911 26.849 -8.441 1.00 93.12 387 SER A N 1
ATOM 2878 C CA . SER A 1 387 ? 3.589 27.396 -8.780 1.00 93.12 387 SER A CA 1
ATOM 2879 C C . SER A 1 387 ? 2.494 26.324 -8.853 1.00 93.12 387 SER A C 1
ATOM 2881 O O . SER A 1 387 ? 1.364 26.576 -8.435 1.00 93.12 387 SER A O 1
ATOM 2883 N N . VAL A 1 388 ? 2.817 25.120 -9.341 1.00 94.62 388 VAL A N 1
ATOM 2884 C CA . VAL A 1 388 ? 1.891 23.972 -9.359 1.00 94.62 388 VAL A CA 1
ATOM 2885 C C . VAL A 1 388 ? 1.576 23.502 -7.934 1.00 94.62 388 VAL A C 1
ATOM 2887 O O . VAL A 1 388 ? 0.415 23.244 -7.601 1.00 94.62 388 VAL A O 1
ATOM 2890 N N . VAL A 1 389 ? 2.604 23.427 -7.087 1.00 94.88 389 VAL A N 1
ATOM 2891 C CA . VAL A 1 389 ? 2.498 23.048 -5.674 1.00 94.88 389 VAL A CA 1
ATOM 2892 C C . VAL A 1 389 ? 1.637 24.047 -4.908 1.00 94.88 389 VAL A C 1
ATOM 2894 O O . VAL A 1 389 ? 0.671 23.627 -4.275 1.00 94.88 389 VAL A O 1
ATOM 2897 N N . ASP A 1 390 ? 1.906 25.348 -5.027 1.00 94.06 390 ASP A N 1
ATOM 2898 C CA . ASP A 1 390 ? 1.173 26.403 -4.314 1.00 94.06 390 ASP A CA 1
ATOM 2899 C C . ASP A 1 390 ? -0.326 26.395 -4.667 1.00 94.06 390 ASP A C 1
ATOM 2901 O O . ASP A 1 390 ? -1.190 26.509 -3.790 1.00 94.06 390 ASP A O 1
ATOM 2905 N N . ALA A 1 391 ? -0.653 26.181 -5.948 1.00 93.31 391 ALA A N 1
ATOM 2906 C CA . ALA A 1 391 ? -2.034 26.078 -6.417 1.00 93.31 391 ALA A CA 1
ATOM 2907 C C . ALA A 1 391 ? -2.781 24.875 -5.808 1.00 93.31 391 ALA A C 1
ATOM 2909 O O . ALA A 1 391 ? -3.971 24.970 -5.491 1.00 93.31 391 ALA A O 1
ATOM 2910 N N . CYS A 1 392 ? -2.095 23.745 -5.621 1.00 92.25 392 CYS A N 1
ATOM 2911 C CA . CYS A 1 392 ? -2.674 22.553 -5.000 1.00 92.25 392 CYS A CA 1
ATOM 2912 C C . CYS A 1 392 ? -2.725 22.670 -3.473 1.00 92.25 392 CYS A C 1
ATOM 2914 O O . CYS A 1 392 ? -3.710 22.259 -2.858 1.00 92.25 392 CYS A O 1
ATOM 2916 N N . LEU A 1 393 ? -1.711 23.279 -2.857 1.00 93.44 393 LEU A N 1
ATOM 2917 C CA . LEU A 1 393 ? -1.604 23.465 -1.412 1.00 93.44 393 LEU A CA 1
ATOM 2918 C C . LEU A 1 393 ? -2.795 24.251 -0.849 1.00 93.44 393 LEU A C 1
ATOM 2920 O O . LEU A 1 393 ? -3.340 23.876 0.190 1.00 93.44 393 LEU A O 1
ATOM 2924 N N . ALA A 1 394 ? -3.257 25.277 -1.571 1.00 91.25 394 ALA A N 1
ATOM 2925 C CA . ALA A 1 394 ? -4.433 26.072 -1.206 1.00 91.25 394 ALA A CA 1
ATOM 2926 C C . ALA A 1 394 ? -5.742 25.258 -1.142 1.00 91.25 394 ALA A C 1
ATOM 2928 O O . ALA A 1 394 ? -6.699 25.672 -0.489 1.00 91.25 394 ALA A O 1
ATOM 2929 N N . ARG A 1 395 ? -5.791 24.103 -1.817 1.00 93.50 395 ARG A N 1
ATOM 2930 C CA . ARG A 1 395 ? -6.962 23.216 -1.900 1.00 93.50 395 ARG A CA 1
ATOM 2931 C C . ARG A 1 395 ? -6.885 22.034 -0.934 1.00 93.50 395 ARG A C 1
ATOM 2933 O O . ARG A 1 395 ? -7.892 21.355 -0.750 1.00 93.50 395 ARG A O 1
ATOM 2940 N N . MET A 1 396 ? -5.720 21.782 -0.334 1.00 93.31 396 MET A N 1
ATOM 2941 C CA . MET A 1 396 ? -5.525 20.685 0.612 1.00 93.31 396 MET A CA 1
ATOM 2942 C C . MET A 1 396 ? -6.209 20.979 1.946 1.00 93.31 396 MET A C 1
ATOM 2944 O O . MET A 1 396 ? -6.129 22.083 2.491 1.00 93.31 396 MET A O 1
ATOM 2948 N N . THR A 1 397 ? -6.837 19.958 2.514 1.00 91.69 397 THR A N 1
ATOM 2949 C CA . THR A 1 397 ? -7.584 20.053 3.768 1.00 91.69 397 THR A CA 1
ATOM 2950 C C . THR A 1 397 ? -6.821 19.439 4.936 1.00 91.69 397 THR A C 1
ATOM 2952 O O . THR A 1 397 ? -6.783 20.047 6.006 1.00 91.69 397 THR A O 1
ATOM 2955 N N . ALA A 1 398 ? -6.150 18.298 4.744 1.00 90.25 398 ALA A N 1
ATOM 2956 C CA . ALA A 1 398 ? -5.405 17.638 5.808 1.00 90.25 398 ALA A CA 1
ATOM 2957 C C . ALA A 1 398 ? -4.026 18.284 6.032 1.00 90.25 398 ALA A C 1
ATOM 2959 O O . ALA A 1 398 ? -3.256 18.495 5.094 1.00 90.25 398 ALA A O 1
ATOM 2960 N N . ASP A 1 399 ? -3.665 18.525 7.295 1.00 88.06 399 ASP A N 1
ATOM 2961 C CA . ASP A 1 399 ? -2.370 19.126 7.657 1.00 88.06 399 ASP A CA 1
ATOM 2962 C C . ASP A 1 399 ? -1.173 18.278 7.213 1.00 88.06 399 ASP A C 1
ATOM 2964 O O . ASP A 1 399 ? -0.130 18.803 6.826 1.00 88.06 399 ASP A O 1
ATOM 2968 N N . GLU A 1 400 ? -1.323 16.954 7.244 1.00 87.31 400 GLU A N 1
ATOM 2969 C CA . GLU A 1 400 ? -0.310 16.034 6.733 1.00 87.31 400 GLU A CA 1
ATOM 2970 C C . GLU A 1 400 ? -0.144 16.165 5.215 1.00 87.31 400 GLU A C 1
ATOM 2972 O O . GLU A 1 400 ? 0.988 16.286 4.750 1.00 87.31 400 GLU A O 1
ATOM 2977 N N . SER A 1 401 ? -1.246 16.229 4.453 1.00 91.00 401 SER A N 1
ATOM 2978 C CA . SER A 1 401 ? -1.196 16.464 3.005 1.00 91.00 401 SER A CA 1
ATOM 2979 C C . SER A 1 401 ? -0.480 17.773 2.695 1.00 91.00 401 SER A C 1
ATOM 2981 O O . SER A 1 401 ? 0.427 17.780 1.872 1.00 91.00 401 SER A O 1
ATOM 2983 N N . LYS A 1 402 ? -0.816 18.861 3.401 1.00 93.81 402 LYS A N 1
ATOM 2984 C CA . LYS A 1 402 ? -0.169 20.169 3.215 1.00 93.81 402 LYS A CA 1
ATOM 2985 C C . LYS A 1 402 ? 1.345 20.097 3.395 1.00 93.81 402 LYS A C 1
ATOM 2987 O O . LYS A 1 402 ? 2.085 20.576 2.545 1.00 93.81 402 LYS A O 1
ATOM 2992 N N . ARG A 1 403 ? 1.814 19.452 4.468 1.00 93.31 403 ARG A N 1
ATOM 2993 C CA . ARG A 1 403 ? 3.255 19.287 4.736 1.00 93.31 403 ARG A CA 1
ATOM 2994 C C . ARG A 1 403 ? 3.967 18.476 3.653 1.00 93.31 403 ARG A C 1
ATOM 2996 O O . ARG A 1 403 ? 5.107 18.780 3.322 1.00 93.31 403 ARG A O 1
ATOM 3003 N N . LEU A 1 404 ? 3.324 17.430 3.135 1.00 93.75 404 LEU A N 1
ATOM 3004 C CA . LEU A 1 404 ? 3.907 16.597 2.081 1.00 93.75 404 LEU A CA 1
ATOM 3005 C C . LEU A 1 404 ? 3.915 17.316 0.726 1.00 93.75 404 LEU A C 1
ATOM 3007 O O . LEU A 1 404 ? 4.908 17.234 0.013 1.00 93.75 404 LEU A O 1
ATOM 3011 N N . VAL A 1 405 ? 2.851 18.048 0.390 1.00 94.38 405 VAL A N 1
ATOM 3012 C CA . VAL A 1 405 ? 2.787 18.877 -0.824 1.00 94.38 405 VAL A CA 1
ATOM 3013 C C . VAL A 1 405 ? 3.851 19.972 -0.790 1.00 94.38 405 VAL A C 1
ATOM 3015 O O . VAL A 1 405 ? 4.569 20.138 -1.770 1.00 94.38 405 VAL A O 1
ATOM 3018 N N . GLU A 1 406 ? 4.038 20.645 0.347 1.00 94.38 406 GLU A N 1
ATOM 3019 C CA . GLU A 1 406 ? 5.105 21.642 0.521 1.00 94.38 406 GLU A CA 1
ATOM 3020 C C . GLU A 1 406 ? 6.497 21.044 0.254 1.00 94.38 406 GLU A C 1
ATOM 3022 O O . GLU A 1 406 ? 7.322 21.636 -0.442 1.00 94.38 406 GLU A O 1
ATOM 3027 N N . ALA A 1 407 ? 6.738 19.813 0.718 1.00 93.50 407 ALA A N 1
ATOM 3028 C CA . ALA A 1 407 ? 7.993 19.111 0.466 1.00 93.50 407 ALA A CA 1
ATOM 3029 C C . ALA A 1 407 ? 8.232 18.804 -1.027 1.00 93.50 407 ALA A C 1
ATOM 3031 O O . ALA A 1 407 ? 9.382 18.688 -1.448 1.00 93.50 407 ALA A O 1
ATOM 3032 N N . LEU A 1 408 ? 7.183 18.700 -1.853 1.00 92.25 408 LEU A N 1
ATOM 3033 C CA . LEU A 1 408 ? 7.331 18.592 -3.312 1.00 92.25 408 LEU A CA 1
ATOM 3034 C C . LEU A 1 408 ? 7.728 19.925 -3.960 1.00 92.25 408 LEU A C 1
ATOM 3036 O O . LEU A 1 408 ? 8.393 19.921 -4.996 1.00 92.25 408 LEU A O 1
ATOM 3040 N N . GLY A 1 409 ? 7.384 21.057 -3.341 1.00 91.19 409 GLY A N 1
ATOM 3041 C CA . GLY A 1 409 ? 7.920 22.365 -3.724 1.00 91.19 409 GLY A CA 1
ATOM 3042 C C . GLY A 1 409 ? 9.428 22.423 -3.486 1.00 91.19 409 GLY A C 1
ATOM 3043 O O . GLY A 1 409 ? 10.190 22.720 -4.404 1.00 91.19 409 GLY A O 1
ATOM 3044 N N . GLU A 1 410 ? 9.867 22.016 -2.289 1.00 92.25 410 GLU A N 1
ATOM 3045 C CA . GLU A 1 410 ? 11.297 21.907 -1.957 1.00 92.25 410 GLU A CA 1
ATOM 3046 C C . GLU A 1 410 ? 12.053 20.959 -2.902 1.00 92.25 410 GLU A C 1
ATOM 3048 O O . GLU A 1 410 ? 13.209 21.207 -3.244 1.00 92.25 410 GLU A O 1
ATOM 3053 N N . LEU A 1 411 ? 11.418 19.867 -3.341 1.00 92.50 411 LEU A N 1
ATOM 3054 C CA . LEU A 1 411 ? 12.001 18.938 -4.309 1.00 92.50 411 LEU A CA 1
ATOM 3055 C C . LEU A 1 411 ? 12.364 19.650 -5.623 1.00 92.50 411 LEU A C 1
ATOM 3057 O O . LEU A 1 411 ? 13.480 19.477 -6.111 1.00 92.50 411 LEU A O 1
ATOM 3061 N N . GLY A 1 412 ? 11.456 20.458 -6.181 1.00 90.62 412 GLY A N 1
ATOM 3062 C CA . GLY A 1 412 ? 11.711 21.226 -7.407 1.00 90.62 412 GLY A CA 1
ATOM 3063 C C . GLY A 1 412 ? 12.848 22.243 -7.248 1.00 90.62 412 GLY A C 1
ATOM 3064 O O . GLY A 1 412 ? 13.702 22.376 -8.135 1.00 90.62 412 GLY A O 1
ATOM 3065 N N . ASP A 1 413 ? 12.917 22.892 -6.085 1.00 92.62 413 ASP A N 1
ATOM 3066 C CA . ASP A 1 413 ? 13.999 23.820 -5.741 1.00 92.62 413 ASP A CA 1
ATOM 3067 C C . ASP A 1 413 ? 15.356 23.095 -5.701 1.00 92.62 413 ASP A C 1
ATOM 3069 O O . ASP A 1 413 ? 16.332 23.554 -6.298 1.00 92.62 413 ASP A O 1
ATOM 3073 N N . LEU A 1 414 ? 15.419 21.913 -5.079 1.00 93.75 414 LEU A N 1
ATOM 3074 C CA . LEU A 1 414 ? 16.640 21.104 -4.999 1.00 93.75 414 LEU A CA 1
ATOM 3075 C C . LEU A 1 414 ? 17.121 20.613 -6.369 1.00 93.75 414 LEU A C 1
ATOM 3077 O O . LEU A 1 414 ? 18.330 20.611 -6.619 1.00 93.75 414 LEU A O 1
ATOM 3081 N N . VAL A 1 415 ? 16.206 20.236 -7.271 1.00 92.44 415 VAL A N 1
ATOM 3082 C CA . VAL A 1 415 ? 16.578 19.897 -8.656 1.00 92.44 415 VAL A CA 1
ATOM 3083 C C . VAL A 1 415 ? 17.205 21.107 -9.347 1.00 92.44 415 VAL A C 1
ATOM 3085 O O . VAL A 1 415 ? 18.246 20.974 -9.992 1.00 92.44 415 VAL A O 1
ATOM 3088 N N . SER A 1 416 ? 16.619 22.291 -9.164 1.00 91.50 416 SER A N 1
ATOM 3089 C CA . SER A 1 416 ? 17.114 23.542 -9.751 1.00 91.50 416 SER A CA 1
ATOM 3090 C C . SER A 1 416 ? 18.500 23.928 -9.210 1.00 91.50 416 SER A C 1
ATOM 3092 O O . SER A 1 416 ? 19.371 24.373 -9.966 1.00 91.50 416 SER A O 1
ATOM 3094 N N . VAL A 1 417 ? 18.746 23.699 -7.915 1.00 92.94 417 VAL A N 1
ATOM 3095 C CA . VAL A 1 417 ? 20.067 23.870 -7.285 1.00 92.94 417 VAL A CA 1
ATOM 3096 C C . VAL A 1 417 ? 21.092 22.918 -7.901 1.00 92.94 417 VAL A C 1
ATOM 3098 O O . VAL A 1 417 ? 22.176 23.355 -8.292 1.00 92.94 417 VAL A O 1
ATOM 3101 N N . GLY A 1 418 ? 20.759 21.632 -8.034 1.00 92.75 418 GLY A N 1
ATOM 3102 C CA . GLY A 1 418 ? 21.662 20.650 -8.633 1.00 92.75 418 GLY A CA 1
ATOM 3103 C C . GLY A 1 418 ? 21.956 20.928 -10.110 1.00 92.75 418 GLY A C 1
ATOM 3104 O O . GLY A 1 418 ? 23.106 20.837 -10.536 1.00 92.75 418 GLY A O 1
ATOM 3105 N N . GLU A 1 419 ? 20.955 21.353 -10.884 1.00 91.44 419 GLU A N 1
ATOM 3106 C CA . GLU A 1 419 ? 21.129 21.765 -12.282 1.00 91.44 419 GLU A CA 1
ATOM 3107 C C . GLU A 1 419 ? 22.080 22.963 -12.414 1.00 91.44 419 GLU A C 1
ATOM 3109 O O . GLU A 1 419 ? 22.982 22.961 -13.258 1.00 91.44 419 GLU A O 1
ATOM 3114 N N . THR A 1 420 ? 21.936 23.955 -11.533 1.00 92.94 420 THR A N 1
ATOM 3115 C CA . THR A 1 420 ? 22.834 25.116 -11.478 1.00 92.94 420 THR A CA 1
ATOM 3116 C C . THR A 1 420 ? 24.260 24.694 -11.119 1.00 92.94 420 THR A C 1
ATOM 3118 O O . THR A 1 420 ? 25.210 25.093 -11.794 1.00 92.94 420 THR A O 1
ATOM 3121 N N . ALA A 1 421 ? 24.418 23.813 -10.129 1.00 94.50 421 ALA A N 1
ATOM 3122 C CA . ALA A 1 421 ? 25.722 23.302 -9.721 1.00 94.50 421 ALA A CA 1
ATOM 3123 C C . ALA A 1 421 ? 26.437 22.557 -10.863 1.00 94.50 421 ALA A C 1
ATOM 3125 O O . ALA A 1 421 ? 27.623 22.793 -11.110 1.00 94.50 421 ALA A O 1
ATOM 3126 N N . ILE A 1 422 ? 25.729 21.692 -11.601 1.00 93.81 422 ILE A N 1
ATOM 3127 C CA . ILE A 1 422 ? 26.293 20.982 -12.761 1.00 93.81 422 ILE A CA 1
ATOM 3128 C C . ILE A 1 422 ? 26.693 21.969 -13.853 1.00 93.81 422 ILE A C 1
ATOM 3130 O O . ILE A 1 422 ? 27.780 21.845 -14.417 1.00 93.81 422 ILE A O 1
ATOM 3134 N N . LYS A 1 423 ? 25.847 22.961 -14.147 1.00 94.19 423 LYS A N 1
ATOM 3135 C CA . LYS A 1 423 ? 26.148 23.994 -15.143 1.00 94.19 423 LYS A CA 1
ATOM 3136 C C . LYS A 1 423 ? 27.444 24.733 -14.813 1.00 94.19 423 LYS A C 1
ATOM 3138 O O . LYS A 1 423 ? 28.303 24.857 -15.690 1.00 94.19 423 LYS A O 1
ATOM 3143 N N . ASP A 1 424 ? 27.619 25.145 -13.562 1.00 93.94 424 ASP A N 1
ATOM 3144 C CA . ASP A 1 424 ? 28.822 25.842 -13.103 1.00 93.94 424 ASP A CA 1
ATOM 3145 C C . ASP A 1 424 ? 30.055 24.932 -13.072 1.00 93.94 424 ASP A C 1
ATOM 3147 O O . ASP A 1 424 ? 31.172 25.375 -13.352 1.00 93.94 424 ASP A O 1
ATOM 3151 N N . TYR A 1 425 ? 29.878 23.655 -12.730 1.00 95.69 425 TYR A N 1
ATOM 3152 C CA . TYR A 1 425 ? 30.946 22.658 -12.753 1.00 95.69 425 TYR A CA 1
ATOM 3153 C C . TYR A 1 425 ? 31.430 22.387 -14.182 1.00 95.69 425 TYR A C 1
ATOM 3155 O O . TYR A 1 425 ? 32.624 22.500 -14.456 1.00 95.69 425 TYR A O 1
ATOM 3163 N N . VAL A 1 426 ? 30.510 22.113 -15.112 1.00 95.62 426 VAL A N 1
ATOM 3164 C CA . VAL A 1 426 ? 30.825 21.851 -16.524 1.00 95.62 426 VAL A CA 1
ATOM 3165 C C . VAL A 1 426 ? 31.473 23.071 -17.176 1.00 95.62 426 VAL A C 1
ATOM 3167 O O . VAL A 1 426 ? 32.481 22.918 -17.863 1.00 95.62 426 VAL A O 1
ATOM 3170 N N . ALA A 1 427 ? 30.958 24.278 -16.925 1.00 93.62 427 ALA A N 1
ATOM 3171 C CA . ALA A 1 427 ? 31.514 25.504 -17.496 1.00 93.62 427 ALA A CA 1
ATOM 3172 C C . ALA A 1 427 ? 32.956 25.781 -17.034 1.00 93.62 427 ALA A C 1
ATOM 3174 O O . ALA A 1 427 ? 33.766 26.265 -17.822 1.00 93.62 427 ALA A O 1
ATOM 3175 N N . ARG A 1 428 ? 33.284 25.468 -15.772 1.00 94.19 428 ARG A N 1
ATOM 3176 C CA . ARG A 1 428 ? 34.619 25.713 -15.201 1.00 94.19 428 ARG A CA 1
ATOM 3177 C C . ARG A 1 428 ? 35.619 24.601 -15.491 1.00 94.19 428 ARG A C 1
ATOM 3179 O O . ARG A 1 428 ? 36.770 24.893 -15.788 1.00 94.19 428 ARG A O 1
ATOM 3186 N N . GLN A 1 429 ? 35.202 23.345 -15.345 1.00 94.69 429 GLN A N 1
ATOM 3187 C CA . GLN A 1 429 ? 36.110 22.193 -15.339 1.00 94.69 429 GLN A CA 1
ATOM 3188 C C . GLN A 1 429 ? 36.144 21.450 -16.674 1.00 94.69 429 GLN A C 1
ATOM 3190 O O . GLN A 1 429 ? 37.109 20.743 -16.942 1.00 94.69 429 GLN A O 1
ATOM 3195 N N . GLN A 1 430 ? 35.106 21.603 -17.505 1.00 93.88 430 GLN A N 1
ATOM 3196 C CA . GLN A 1 430 ? 34.921 20.874 -18.763 1.00 93.88 430 GLN A CA 1
ATOM 3197 C C . GLN A 1 430 ? 35.322 19.387 -18.663 1.00 93.88 430 GLN A C 1
ATOM 3199 O O . GLN A 1 430 ? 36.265 18.945 -19.332 1.00 93.88 430 GLN A O 1
ATOM 3204 N N . PRO A 1 431 ? 34.663 18.627 -17.774 1.00 94.50 431 PRO A N 1
ATOM 3205 C CA . PRO A 1 431 ? 35.093 17.290 -17.393 1.00 94.50 431 PRO A CA 1
ATOM 3206 C C . PRO A 1 431 ? 34.941 16.288 -18.543 1.00 94.50 431 PRO A C 1
ATOM 3208 O O . PRO A 1 431 ? 34.110 16.460 -19.441 1.00 94.50 431 PRO A O 1
ATOM 3211 N N . ILE A 1 432 ? 35.734 15.218 -18.488 1.00 92.94 432 ILE A N 1
ATOM 3212 C CA . ILE A 1 432 ? 35.667 14.097 -19.428 1.00 92.94 432 ILE A CA 1
ATOM 3213 C C . ILE A 1 432 ? 34.968 12.932 -18.734 1.00 92.94 432 ILE A C 1
ATOM 3215 O O . ILE A 1 432 ? 35.402 12.512 -17.665 1.00 92.94 432 ILE A O 1
ATOM 3219 N N . TYR A 1 433 ? 33.923 12.401 -19.364 1.00 90.44 433 TYR A N 1
ATOM 3220 C CA . TYR A 1 433 ? 33.159 11.260 -18.865 1.00 90.44 433 TYR A CA 1
ATOM 3221 C C . TYR A 1 433 ? 32.929 10.223 -19.967 1.00 90.44 433 TYR A C 1
ATOM 3223 O O . TYR A 1 433 ? 32.919 10.548 -21.159 1.00 90.44 433 TYR A O 1
ATOM 3231 N N . ASP A 1 434 ? 32.711 8.976 -19.554 1.00 85.75 434 ASP A N 1
ATOM 3232 C CA . ASP A 1 434 ? 32.160 7.926 -20.406 1.00 85.75 434 ASP A CA 1
ATOM 3233 C C . ASP A 1 434 ? 30.634 8.111 -20.474 1.00 85.75 434 ASP A C 1
ATOM 3235 O O . ASP A 1 434 ? 29.917 7.858 -19.507 1.00 85.75 434 ASP A O 1
ATOM 3239 N N . ALA A 1 435 ? 30.137 8.613 -21.605 1.00 81.69 435 ALA A N 1
ATOM 3240 C CA . ALA A 1 435 ? 28.710 8.807 -21.861 1.00 81.69 435 ALA A CA 1
ATOM 3241 C C . ALA A 1 435 ? 28.192 7.750 -22.841 1.00 81.69 435 ALA A C 1
ATOM 3243 O O . ALA A 1 435 ? 28.969 7.190 -23.611 1.00 81.69 435 ALA A O 1
ATOM 3244 N N . ARG A 1 436 ? 26.878 7.502 -22.880 1.00 76.19 436 ARG A N 1
ATOM 3245 C CA . ARG A 1 436 ? 26.267 6.741 -23.984 1.00 76.19 436 ARG A CA 1
ATOM 3246 C C . ARG A 1 436 ? 25.509 7.682 -24.906 1.00 76.19 436 ARG A C 1
ATOM 3248 O O . ARG A 1 436 ? 24.565 8.349 -24.480 1.00 76.19 436 ARG A O 1
ATOM 3255 N N . LEU A 1 437 ? 25.935 7.723 -26.163 1.00 72.12 437 LEU A N 1
ATOM 3256 C CA . LEU A 1 437 ? 25.275 8.446 -27.246 1.00 72.12 437 LEU A CA 1
ATOM 3257 C C . LEU A 1 437 ? 24.600 7.405 -28.133 1.00 72.12 437 LEU A C 1
ATOM 3259 O O . LEU A 1 437 ? 25.304 6.604 -28.741 1.00 72.12 437 LEU A O 1
ATOM 3263 N N . ASN A 1 438 ? 23.263 7.393 -28.175 1.00 66.00 438 ASN A N 1
ATOM 3264 C CA . ASN A 1 438 ? 22.492 6.354 -28.875 1.00 66.00 438 ASN A CA 1
ATOM 3265 C C . ASN A 1 438 ? 22.992 4.940 -28.519 1.00 66.00 438 ASN A C 1
ATOM 3267 O O . ASN A 1 438 ? 23.372 4.169 -29.391 1.00 66.00 438 ASN A O 1
ATOM 3271 N N . GLU A 1 439 ? 23.093 4.657 -27.216 1.00 59.06 439 GLU A N 1
ATOM 3272 C CA . GLU A 1 439 ? 23.542 3.369 -26.653 1.00 59.06 439 GLU A CA 1
ATOM 3273 C C . GLU A 1 439 ? 25.022 3.005 -26.861 1.00 59.06 439 GLU A C 1
ATOM 3275 O O . GLU A 1 439 ? 25.511 2.070 -26.227 1.00 59.06 439 GLU A O 1
ATOM 3280 N N . VAL A 1 440 ? 25.786 3.794 -27.623 1.00 72.38 440 VAL A N 1
ATOM 3281 C CA . VAL A 1 440 ? 27.221 3.566 -27.831 1.00 72.38 440 VAL A CA 1
ATOM 3282 C C . VAL A 1 440 ? 28.047 4.251 -26.735 1.00 72.38 440 VAL A C 1
ATOM 3284 O O . VAL A 1 440 ? 28.012 5.485 -26.622 1.00 72.38 440 VAL A O 1
ATOM 3287 N N . PRO A 1 441 ? 28.837 3.499 -25.941 1.00 79.56 441 PRO A N 1
ATOM 3288 C CA . PRO A 1 441 ? 29.779 4.075 -24.987 1.00 79.56 441 PRO A CA 1
ATOM 3289 C C . PRO A 1 441 ? 30.817 4.938 -25.710 1.00 79.56 441 PRO A C 1
ATOM 3291 O O . PRO A 1 441 ? 31.561 4.461 -26.563 1.00 79.56 441 PRO A O 1
ATOM 3294 N N . THR A 1 442 ? 30.857 6.222 -25.374 1.00 85.31 442 THR A N 1
ATOM 3295 C CA . THR A 1 442 ? 31.682 7.231 -26.034 1.00 85.31 442 THR A CA 1
ATOM 3296 C C . THR A 1 442 ? 32.314 8.145 -24.991 1.00 85.31 442 THR A C 1
ATOM 3298 O O . THR A 1 442 ? 31.618 8.731 -24.159 1.00 85.31 442 THR A O 1
ATOM 3301 N N . LYS A 1 443 ? 33.636 8.335 -25.068 1.00 90.56 443 LYS A N 1
ATOM 3302 C CA . LYS A 1 443 ? 34.328 9.334 -24.247 1.00 90.56 443 LYS A CA 1
ATOM 3303 C C . LYS A 1 443 ? 34.049 10.732 -24.763 1.00 90.56 443 LYS A C 1
ATOM 3305 O O . LYS A 1 443 ? 34.361 11.062 -25.908 1.00 90.56 443 LYS A O 1
ATOM 3310 N N . VAL A 1 444 ? 33.495 11.567 -23.895 1.00 91.75 444 VAL A N 1
ATOM 3311 C CA . VAL A 1 444 ? 33.101 12.931 -24.237 1.00 91.75 444 VAL A CA 1
ATOM 3312 C C . VAL A 1 444 ? 33.642 13.922 -23.222 1.00 91.75 444 VAL A C 1
ATOM 3314 O O . VAL A 1 444 ? 33.602 13.690 -22.016 1.00 91.75 444 VAL A O 1
ATOM 3317 N N . LYS A 1 445 ? 34.124 15.059 -23.719 1.00 94.00 445 LYS A N 1
ATOM 3318 C CA . LYS A 1 445 ? 34.417 16.237 -22.910 1.00 94.00 445 LYS A CA 1
ATOM 3319 C C . LYS A 1 445 ? 33.188 17.137 -22.897 1.00 94.00 445 LYS A C 1
ATOM 3321 O O . LYS A 1 445 ? 32.774 17.615 -23.952 1.00 94.00 445 LYS A O 1
ATOM 3326 N N . LEU A 1 446 ? 32.601 17.371 -21.728 1.00 94.88 446 LEU A N 1
ATOM 3327 C CA . LEU A 1 446 ? 31.440 18.250 -21.589 1.00 94.88 446 LEU A CA 1
ATOM 3328 C C . LEU A 1 446 ? 31.877 19.717 -21.663 1.00 94.88 446 LEU A C 1
ATOM 3330 O O . LEU A 1 446 ? 32.846 20.111 -21.022 1.00 94.88 446 LEU A O 1
ATOM 3334 N N . ILE A 1 447 ? 31.160 20.527 -22.442 1.00 94.69 447 ILE A N 1
ATOM 3335 C CA . ILE A 1 447 ? 31.482 21.943 -22.685 1.00 94.69 447 ILE A CA 1
ATOM 3336 C C . ILE A 1 447 ? 30.447 22.869 -22.055 1.00 94.69 447 ILE A C 1
ATOM 3338 O O . ILE A 1 447 ? 30.802 23.870 -21.437 1.00 94.69 447 ILE A O 1
ATOM 3342 N N . LYS A 1 448 ? 29.158 22.552 -22.212 1.00 94.12 448 LYS A N 1
ATOM 3343 C CA . LYS A 1 448 ? 28.061 23.365 -21.682 1.00 94.12 448 LYS A CA 1
ATOM 3344 C C . LYS A 1 448 ? 26.881 22.483 -21.304 1.00 94.12 448 LYS A C 1
ATOM 3346 O O . LYS A 1 448 ? 26.485 21.617 -22.078 1.00 94.12 448 LYS A O 1
ATOM 3351 N N . PHE A 1 449 ? 26.292 22.756 -20.145 1.00 92.38 449 PHE A N 1
ATOM 3352 C CA . PHE A 1 449 ? 25.048 22.139 -19.697 1.00 92.38 449 PHE A CA 1
ATOM 3353 C C . PHE A 1 449 ? 23.925 23.181 -19.759 1.00 92.38 449 PHE A C 1
ATOM 3355 O O . PHE A 1 449 ? 23.961 24.189 -19.051 1.00 92.38 449 PHE A O 1
ATOM 3362 N N . GLY A 1 450 ? 22.988 23.003 -20.689 1.00 84.31 450 GLY A N 1
ATOM 3363 C CA . GLY A 1 450 ? 21.821 23.862 -20.874 1.00 84.31 450 GLY A CA 1
ATOM 3364 C C . GLY A 1 450 ? 20.531 23.188 -20.407 1.00 84.31 450 GLY A C 1
ATOM 3365 O O . GLY A 1 450 ? 20.512 21.988 -20.148 1.00 84.31 450 GLY A O 1
ATOM 3366 N N . LEU A 1 451 ? 19.446 23.967 -20.363 1.00 72.94 451 LEU A N 1
ATOM 3367 C CA . LEU A 1 451 ? 18.144 23.531 -19.837 1.00 72.94 451 LEU A CA 1
ATOM 3368 C C . LEU A 1 451 ? 17.586 22.289 -20.566 1.00 72.94 451 LEU A C 1
ATOM 3370 O O . LEU A 1 451 ? 17.036 21.391 -19.943 1.00 72.94 451 LEU A O 1
ATOM 3374 N N . GLY A 1 452 ? 17.767 22.223 -21.892 1.00 78.31 452 GLY A N 1
ATOM 3375 C CA . GLY A 1 452 ? 17.309 21.102 -22.727 1.00 78.31 452 GLY A CA 1
ATOM 3376 C C . GLY A 1 452 ? 18.408 20.406 -23.532 1.00 78.31 452 GLY A C 1
ATOM 3377 O O . GLY A 1 452 ? 18.146 19.391 -24.170 1.00 78.31 452 GLY A O 1
ATOM 3378 N N . THR A 1 453 ? 19.640 20.921 -23.518 1.00 88.88 453 THR A N 1
ATOM 3379 C CA . THR A 1 453 ? 20.729 20.428 -24.375 1.00 88.88 453 THR A CA 1
ATOM 3380 C C . THR A 1 453 ? 22.058 20.366 -23.643 1.00 88.88 453 THR A C 1
ATOM 3382 O O . THR A 1 453 ? 22.374 21.249 -22.844 1.00 88.88 453 THR A O 1
ATOM 3385 N N . VAL A 1 454 ? 22.884 19.390 -24.001 1.00 91.06 454 VAL A N 1
ATOM 3386 C CA . VAL A 1 454 ? 24.265 19.261 -23.534 1.00 91.06 454 VAL A CA 1
ATOM 3387 C C . VAL A 1 454 ? 25.204 19.424 -24.723 1.00 91.06 454 VAL A C 1
ATOM 3389 O O . VAL A 1 454 ? 25.043 18.759 -25.747 1.00 91.06 454 VAL A O 1
ATOM 3392 N N . SER A 1 455 ? 26.183 20.319 -24.595 1.00 94.12 455 SER A N 1
ATOM 3393 C CA . SER A 1 455 ? 27.241 20.507 -25.588 1.00 94.12 455 SER A CA 1
ATOM 3394 C C . SER A 1 455 ? 28.507 19.774 -25.163 1.00 94.12 455 SER A C 1
ATOM 3396 O O . SER A 1 455 ? 28.921 19.880 -24.006 1.00 94.12 455 SER A O 1
ATOM 3398 N N . TYR A 1 456 ? 29.134 19.052 -26.088 1.00 93.62 456 TYR A N 1
ATOM 3399 C CA . TYR A 1 456 ? 30.258 18.158 -25.817 1.00 93.62 456 TYR A CA 1
ATOM 3400 C C . TYR A 1 456 ? 31.212 18.039 -27.016 1.00 93.62 456 TYR A C 1
ATOM 3402 O O . TYR A 1 456 ? 30.857 18.380 -28.142 1.00 93.62 456 TYR A O 1
ATOM 3410 N N . ILE A 1 457 ? 32.421 17.534 -26.775 1.00 92.69 457 ILE A N 1
ATOM 3411 C CA . ILE A 1 457 ? 33.401 17.145 -27.802 1.00 92.69 457 ILE A CA 1
ATOM 3412 C C . ILE A 1 457 ? 33.662 15.644 -27.651 1.00 92.69 457 ILE A C 1
ATOM 3414 O O . ILE A 1 457 ? 33.898 15.179 -26.536 1.00 92.69 457 ILE A O 1
ATOM 3418 N N . VAL A 1 458 ? 33.618 14.878 -28.746 1.00 90.06 458 VAL A N 1
ATOM 3419 C CA . VAL A 1 458 ? 33.997 13.452 -28.728 1.00 90.06 458 VAL A CA 1
ATOM 3420 C C . VAL A 1 458 ? 35.517 13.345 -28.712 1.00 90.06 458 VAL A C 1
ATOM 3422 O O . VAL A 1 458 ? 36.183 13.958 -29.550 1.00 90.06 458 VAL A O 1
ATOM 3425 N N . MET A 1 459 ? 36.041 12.571 -27.764 1.00 87.19 459 MET A N 1
ATOM 3426 C CA . MET A 1 459 ? 37.469 12.338 -27.577 1.00 87.19 459 MET A CA 1
ATOM 3427 C C . MET A 1 459 ? 37.888 11.103 -28.388 1.00 87.19 459 MET A C 1
ATOM 3429 O O . MET A 1 459 ? 37.883 9.991 -27.862 1.00 87.19 459 MET A O 1
ATOM 3433 N N . ASP A 1 460 ? 38.209 11.293 -29.669 1.00 75.88 460 ASP A N 1
ATOM 3434 C CA . ASP A 1 460 ? 38.807 10.261 -30.530 1.00 75.88 460 ASP A CA 1
ATOM 3435 C C . ASP A 1 460 ? 40.335 10.447 -30.610 1.00 75.88 460 ASP A C 1
ATOM 3437 O O . ASP A 1 460 ? 40.834 11.563 -30.451 1.00 75.88 460 ASP A O 1
ATOM 3441 N N . LYS A 1 461 ? 41.090 9.361 -30.813 1.00 53.97 461 LYS A N 1
ATOM 3442 C CA . LYS A 1 461 ? 42.562 9.366 -30.760 1.00 53.97 461 LYS A CA 1
ATOM 3443 C C . LYS A 1 461 ? 43.215 10.100 -31.937 1.00 53.97 461 LYS A C 1
ATOM 3445 O O . LYS A 1 461 ? 44.326 10.587 -31.757 1.00 53.97 461 LYS A O 1
ATOM 3450 N N . ASP A 1 462 ? 42.512 10.258 -33.064 1.00 51.97 462 ASP A N 1
ATOM 3451 C CA . ASP A 1 462 ? 43.118 10.728 -34.321 1.00 51.97 462 ASP A CA 1
ATOM 3452 C C . ASP A 1 462 ? 42.427 11.944 -34.984 1.00 51.97 462 ASP A C 1
ATOM 3454 O O . ASP A 1 462 ? 42.873 12.401 -36.036 1.00 51.97 462 ASP A O 1
ATOM 3458 N N . SER A 1 463 ? 41.367 12.532 -34.401 1.00 56.88 463 SER A N 1
ATOM 3459 C CA . SER A 1 463 ? 40.758 13.759 -34.957 1.00 56.88 463 SER A CA 1
ATOM 3460 C C . SER A 1 463 ? 39.939 14.590 -33.955 1.00 56.88 463 SER A C 1
ATOM 3462 O O . SER A 1 463 ? 39.279 14.070 -33.056 1.00 56.88 463 SER A O 1
ATOM 3464 N N . PHE A 1 464 ? 39.956 15.920 -34.121 1.00 60.38 464 PHE A N 1
ATOM 3465 C CA . PHE A 1 464 ? 39.117 16.844 -33.352 1.00 60.38 464 PHE A CA 1
ATOM 3466 C C . PHE A 1 464 ? 37.712 16.903 -33.964 1.00 60.38 464 PHE A C 1
ATOM 3468 O O . PHE A 1 464 ? 37.518 17.451 -35.046 1.00 60.38 464 PHE A O 1
ATOM 3475 N N . SER A 1 465 ? 36.717 16.361 -33.261 1.00 69.50 465 SER A N 1
ATOM 3476 C CA . SER A 1 465 ? 35.343 16.234 -33.776 1.00 69.50 465 SER A CA 1
ATOM 3477 C C . SER A 1 465 ? 34.502 17.524 -33.744 1.00 69.50 465 SER A C 1
ATOM 3479 O O . SER A 1 465 ? 33.350 17.507 -34.187 1.00 69.50 465 SER A O 1
ATOM 3481 N N . GLY A 1 466 ? 35.059 18.633 -33.238 1.00 80.88 466 GLY A N 1
ATOM 3482 C CA . GLY A 1 466 ? 34.337 19.889 -33.012 1.00 80.88 466 GLY A CA 1
ATOM 3483 C C . GLY A 1 466 ? 33.353 19.825 -31.835 1.00 80.88 466 GLY A C 1
ATOM 3484 O O . GLY A 1 466 ? 33.059 18.758 -31.297 1.00 80.88 466 GLY A O 1
ATOM 3485 N N . THR A 1 467 ? 32.836 20.983 -31.413 1.00 90.69 467 THR A N 1
ATOM 3486 C CA . THR A 1 467 ? 31.777 21.045 -30.391 1.00 90.69 467 THR A CA 1
ATOM 3487 C C . THR A 1 467 ? 30.445 20.637 -31.006 1.00 90.69 467 THR A C 1
ATOM 3489 O O . THR A 1 467 ? 29.954 21.284 -31.930 1.00 90.69 467 THR A O 1
ATOM 3492 N N . LYS A 1 468 ? 29.840 19.586 -30.461 1.00 90.75 468 LYS A N 1
ATOM 3493 C CA . LYS A 1 468 ? 28.508 19.087 -30.813 1.00 90.75 468 LYS A CA 1
ATOM 3494 C C . LYS A 1 468 ? 27.517 19.437 -29.706 1.00 90.75 468 LYS A C 1
ATOM 3496 O O . LYS A 1 468 ? 27.916 19.718 -28.578 1.00 90.75 468 LYS A O 1
ATOM 3501 N N . SER A 1 469 ? 26.225 19.437 -30.020 1.00 92.25 469 SER A N 1
ATOM 3502 C CA . SER A 1 469 ? 25.152 19.660 -29.049 1.00 92.25 469 SER A CA 1
ATOM 3503 C C . SER A 1 469 ? 24.025 18.671 -29.297 1.00 92.25 469 SER A C 1
ATOM 3505 O O . SER A 1 469 ? 23.640 18.459 -30.444 1.00 92.25 469 SER A O 1
ATOM 3507 N N . ILE A 1 470 ? 23.503 18.078 -28.229 1.00 86.56 470 ILE A N 1
ATOM 3508 C CA . ILE A 1 470 ? 22.415 17.100 -28.282 1.00 86.56 470 ILE A CA 1
ATOM 3509 C C . ILE A 1 470 ? 21.371 17.426 -27.216 1.00 86.56 470 ILE A C 1
ATOM 3511 O O . ILE A 1 470 ? 21.688 18.057 -26.206 1.00 86.56 470 ILE A O 1
ATOM 3515 N N . GLU A 1 471 ? 20.124 17.019 -27.436 1.00 81.12 471 GLU A N 1
ATOM 3516 C CA . GLU A 1 471 ? 19.095 17.046 -26.396 1.00 81.12 471 GLU A CA 1
ATOM 3517 C C . GLU A 1 471 ? 19.536 16.222 -25.185 1.00 81.12 471 GLU A C 1
ATOM 3519 O O . GLU A 1 471 ? 20.043 15.107 -25.328 1.00 81.12 471 GLU A O 1
ATOM 3524 N N . ARG A 1 472 ? 19.305 16.755 -23.983 1.00 79.38 472 ARG A N 1
ATOM 3525 C CA . ARG A 1 472 ? 19.750 16.132 -22.731 1.00 79.38 472 ARG A CA 1
ATOM 3526 C C . ARG A 1 472 ? 19.193 14.717 -22.550 1.00 79.38 472 ARG A C 1
ATOM 3528 O O . ARG A 1 472 ? 19.900 13.856 -22.046 1.00 79.38 472 ARG A O 1
ATOM 3535 N N . LEU A 1 473 ? 17.962 14.472 -23.000 1.00 71.75 473 LEU A N 1
ATOM 3536 C CA . LEU A 1 473 ? 17.293 13.170 -22.898 1.00 71.75 473 LEU A CA 1
ATOM 3537 C C . LEU A 1 473 ? 17.887 12.097 -23.829 1.00 71.75 473 LEU A C 1
ATOM 3539 O O . LEU A 1 473 ? 17.701 10.912 -23.583 1.00 71.75 473 LEU A O 1
ATOM 3543 N N . LYS A 1 474 ? 18.622 12.490 -24.878 1.00 74.44 474 LYS A N 1
ATOM 3544 C CA . LYS A 1 474 ? 19.235 11.571 -25.857 1.00 74.44 474 LYS A CA 1
ATOM 3545 C C . LYS A 1 474 ? 20.668 11.165 -25.489 1.00 74.44 474 LYS A C 1
ATOM 3547 O O . LYS A 1 474 ? 21.325 10.446 -26.238 1.00 74.44 474 LYS A O 1
ATOM 3552 N N . MET A 1 475 ? 21.172 11.643 -24.352 1.00 79.69 475 MET A N 1
ATOM 3553 C CA . MET A 1 475 ? 22.527 11.389 -23.875 1.00 79.69 475 MET A CA 1
ATOM 3554 C C . MET A 1 475 ? 22.477 10.835 -22.454 1.00 79.69 475 MET A C 1
ATOM 3556 O O . MET A 1 475 ? 22.041 11.514 -21.528 1.00 79.69 475 MET A O 1
ATOM 3560 N N . SER A 1 476 ? 22.966 9.611 -22.266 1.00 81.19 476 SER A N 1
ATOM 3561 C CA . SER A 1 476 ? 23.116 9.043 -20.927 1.00 81.19 476 SER A CA 1
ATOM 3562 C C . SER A 1 476 ? 24.460 9.474 -20.343 1.00 81.19 476 SER A C 1
ATOM 3564 O O . SER A 1 476 ? 25.514 9.203 -20.926 1.00 81.19 476 SER A O 1
ATOM 3566 N N . LEU A 1 477 ? 24.415 10.170 -19.209 1.00 83.75 477 LEU A N 1
ATOM 3567 C CA . LEU A 1 477 ? 25.581 10.621 -18.453 1.00 83.75 477 LEU A CA 1
ATOM 3568 C C . LEU A 1 477 ? 25.699 9.823 -17.146 1.00 83.75 477 LEU A C 1
ATOM 3570 O O . LEU A 1 477 ? 24.677 9.380 -16.619 1.00 83.75 477 LEU A O 1
ATOM 3574 N N . PRO A 1 478 ? 26.910 9.678 -16.574 1.00 83.25 478 PRO A N 1
ATOM 3575 C CA . PRO A 1 478 ? 27.096 9.086 -15.251 1.00 83.25 478 PRO A CA 1
ATOM 3576 C C . PRO A 1 478 ? 26.587 10.052 -14.168 1.00 83.25 478 PRO A C 1
ATOM 3578 O O . PRO A 1 478 ? 27.358 10.728 -13.483 1.00 83.25 478 PRO A O 1
ATOM 3581 N N . TRP A 1 479 ? 25.261 10.150 -14.024 1.00 83.88 479 TRP A N 1
ATOM 3582 C CA . TRP A 1 479 ? 24.590 11.171 -13.215 1.00 83.88 479 TRP A CA 1
ATOM 3583 C C . TRP A 1 479 ? 25.083 11.198 -11.771 1.00 83.88 479 TRP A C 1
ATOM 3585 O O . TRP A 1 479 ? 25.303 12.272 -11.218 1.00 83.88 479 TRP A O 1
ATOM 3595 N N . ARG A 1 480 ? 25.329 10.028 -11.167 1.00 84.31 480 ARG A N 1
ATOM 3596 C CA . ARG A 1 480 ? 25.853 9.926 -9.797 1.00 84.31 480 ARG A CA 1
ATOM 3597 C C . ARG A 1 480 ? 27.184 10.648 -9.619 1.00 84.31 480 ARG A C 1
ATOM 3599 O O . ARG A 1 480 ? 27.345 11.371 -8.639 1.00 84.31 480 ARG A O 1
ATOM 3606 N N . GLU A 1 481 ? 28.117 10.427 -10.535 1.00 89.06 481 GLU A N 1
ATOM 3607 C CA . GLU A 1 481 ? 29.466 10.991 -10.479 1.00 89.06 481 GLU A CA 1
ATOM 3608 C C . GLU A 1 481 ? 29.443 12.476 -10.817 1.00 89.06 481 GLU A C 1
ATOM 3610 O O . GLU A 1 481 ? 30.054 13.279 -10.113 1.00 89.06 481 GLU A O 1
ATOM 3615 N N . LEU A 1 482 ? 28.681 12.845 -11.850 1.00 90.00 482 LEU A N 1
ATOM 3616 C CA . LEU A 1 482 ? 28.542 14.226 -12.293 1.00 90.00 482 LEU A CA 1
ATOM 3617 C C . LEU A 1 482 ? 27.922 15.112 -11.204 1.00 90.00 482 LEU A C 1
ATOM 3619 O O . LEU A 1 482 ? 28.469 16.170 -10.900 1.00 90.00 482 LEU A O 1
ATOM 3623 N N . ILE A 1 483 ? 26.824 14.665 -10.583 1.00 91.62 483 ILE A N 1
ATOM 3624 C CA . ILE A 1 483 ? 26.172 15.394 -9.486 1.00 91.62 483 ILE A CA 1
ATOM 3625 C C . ILE A 1 483 ? 27.111 15.483 -8.278 1.00 91.62 483 ILE A C 1
ATOM 3627 O O . ILE A 1 483 ? 27.272 16.555 -7.700 1.00 91.62 483 ILE A O 1
ATOM 3631 N N . ALA A 1 484 ? 27.750 14.373 -7.890 1.00 90.38 484 ALA A N 1
ATOM 3632 C CA . ALA A 1 484 ? 28.651 14.356 -6.738 1.00 90.38 484 ALA A CA 1
ATOM 3633 C C . ALA A 1 484 ? 29.838 15.316 -6.921 1.00 90.38 484 ALA A C 1
ATOM 3635 O O . ALA A 1 484 ? 30.207 16.015 -5.979 1.00 90.38 484 ALA A O 1
ATOM 3636 N N . ALA A 1 485 ? 30.394 15.392 -8.133 1.00 92.12 485 ALA A N 1
ATOM 3637 C CA . ALA A 1 485 ? 31.475 16.311 -8.467 1.00 92.12 485 ALA A CA 1
ATOM 3638 C C . ALA A 1 485 ? 31.020 17.780 -8.519 1.00 92.12 485 ALA A C 1
ATOM 3640 O O . ALA A 1 485 ? 31.811 18.676 -8.218 1.00 92.12 485 ALA A O 1
ATOM 3641 N N . SER A 1 486 ? 29.756 18.047 -8.864 1.00 92.75 486 SER A N 1
ATOM 3642 C CA . SER A 1 486 ? 29.245 19.414 -8.969 1.00 92.75 486 SER A CA 1
ATOM 3643 C C . SER A 1 486 ? 28.856 20.046 -7.632 1.00 92.75 486 SER A C 1
ATOM 3645 O O . SER A 1 486 ? 28.877 21.268 -7.518 1.00 92.75 486 SER A O 1
ATOM 3647 N N . ILE A 1 487 ? 28.511 19.244 -6.621 1.00 92.88 487 ILE A N 1
ATOM 3648 C CA . ILE A 1 487 ? 28.028 19.727 -5.310 1.00 92.88 487 ILE A CA 1
ATOM 3649 C C . ILE A 1 487 ? 29.080 19.647 -4.192 1.00 92.88 487 ILE A C 1
ATOM 3651 O O . ILE A 1 487 ? 28.744 19.696 -3.006 1.00 92.88 487 ILE A O 1
ATOM 3655 N N . VAL A 1 488 ? 30.360 19.523 -4.553 1.00 85.94 488 VAL A N 1
ATOM 3656 C CA . VAL A 1 488 ? 31.476 19.500 -3.596 1.00 85.94 488 VAL A CA 1
ATOM 3657 C C . VAL A 1 488 ? 31.465 20.786 -2.760 1.00 85.94 488 VAL A C 1
ATOM 3659 O O . VAL A 1 488 ? 31.635 21.880 -3.291 1.00 85.94 488 VAL A O 1
ATOM 3662 N N . GLY A 1 489 ? 31.253 20.646 -1.447 1.00 83.38 489 GLY A N 1
ATOM 3663 C CA . GLY A 1 489 ? 31.143 21.760 -0.494 1.00 83.38 489 GLY A CA 1
ATOM 3664 C C . GLY A 1 489 ? 29.780 21.876 0.199 1.00 83.38 489 GLY A C 1
ATOM 3665 O O . GLY A 1 489 ? 29.681 22.572 1.207 1.00 83.38 489 GLY A O 1
ATOM 3666 N N . GLN A 1 490 ? 28.754 21.168 -0.283 1.00 87.44 490 GLN A N 1
ATOM 3667 C CA . GLN A 1 490 ? 27.466 21.076 0.409 1.00 87.44 490 GLN A CA 1
ATOM 3668 C C . GLN A 1 490 ? 27.555 20.208 1.671 1.00 87.44 490 GLN A C 1
ATOM 3670 O O . GLN A 1 490 ? 28.362 19.276 1.754 1.00 87.44 490 GLN A O 1
ATOM 3675 N N . LYS A 1 491 ? 26.699 20.484 2.665 1.00 90.81 491 LYS A N 1
ATOM 3676 C CA . LYS A 1 491 ? 26.568 19.616 3.849 1.00 90.81 491 LYS A CA 1
ATOM 3677 C C . LYS A 1 491 ? 26.112 18.220 3.419 1.00 90.81 491 LYS A C 1
ATOM 3679 O O . LYS A 1 491 ? 25.326 18.093 2.488 1.00 90.81 491 LYS A O 1
ATOM 3684 N N . ALA A 1 492 ? 26.560 17.177 4.120 1.00 85.50 492 ALA A N 1
ATOM 3685 C CA . ALA A 1 492 ? 26.313 15.787 3.720 1.00 85.50 492 ALA A CA 1
ATOM 3686 C C . ALA A 1 492 ? 24.820 15.453 3.515 1.00 85.50 492 ALA A C 1
ATOM 3688 O O . ALA A 1 492 ? 24.473 14.819 2.522 1.00 85.50 492 ALA A O 1
ATOM 3689 N N . ASP A 1 493 ? 23.946 15.917 4.412 1.00 86.75 493 ASP A N 1
ATOM 3690 C CA . ASP A 1 493 ? 22.491 15.716 4.308 1.00 86.75 493 ASP A CA 1
ATOM 3691 C C . ASP A 1 493 ? 21.886 16.469 3.107 1.00 86.75 493 ASP A C 1
ATOM 3693 O O . ASP A 1 493 ? 21.144 15.908 2.304 1.00 86.75 493 ASP A O 1
ATOM 3697 N N . GLU A 1 494 ? 22.283 17.725 2.905 1.00 89.31 494 GLU A N 1
ATOM 3698 C CA . GLU A 1 494 ? 21.833 18.547 1.778 1.00 89.31 494 GLU A CA 1
ATOM 3699 C C . GLU A 1 494 ? 22.311 17.985 0.431 1.00 89.31 494 GLU A C 1
ATOM 3701 O O . GLU A 1 494 ? 21.541 17.900 -0.524 1.00 89.31 494 GLU A O 1
ATOM 3706 N N . ALA A 1 495 ? 23.547 17.487 0.372 1.00 90.38 495 ALA A N 1
ATOM 3707 C CA . ALA A 1 495 ? 24.092 16.819 -0.802 1.00 90.38 495 ALA A CA 1
ATOM 3708 C C . ALA A 1 495 ? 23.319 15.536 -1.157 1.00 90.38 495 ALA A C 1
ATOM 3710 O O . ALA A 1 495 ? 23.077 15.269 -2.337 1.00 90.38 495 ALA A O 1
ATOM 3711 N N . GLN A 1 496 ? 22.896 14.752 -0.156 1.00 90.31 496 GLN A N 1
ATOM 3712 C CA . GLN A 1 496 ? 22.053 13.569 -0.367 1.00 90.31 496 GLN A CA 1
ATOM 3713 C C . GLN A 1 496 ? 20.675 13.949 -0.917 1.00 90.31 496 GLN A C 1
ATOM 3715 O O . GLN A 1 496 ? 20.211 13.321 -1.871 1.00 90.31 496 GLN A O 1
ATOM 3720 N N . ARG A 1 497 ? 20.057 15.006 -0.376 1.00 92.44 497 ARG A N 1
ATOM 3721 C CA . ARG A 1 497 ? 18.764 15.524 -0.846 1.00 92.44 497 ARG A CA 1
ATOM 3722 C C . ARG A 1 497 ? 18.834 16.035 -2.284 1.00 92.44 497 ARG A C 1
ATOM 3724 O O . ARG A 1 497 ? 18.005 15.631 -3.094 1.00 92.44 497 ARG A O 1
ATOM 3731 N N . ILE A 1 498 ? 19.840 16.848 -2.626 1.00 93.75 498 ILE A N 1
ATOM 3732 C CA . ILE A 1 498 ? 20.053 17.346 -3.999 1.00 93.75 498 ILE A CA 1
ATOM 3733 C C . ILE A 1 498 ? 20.254 16.172 -4.961 1.00 93.75 498 ILE A C 1
ATOM 3735 O O . ILE A 1 498 ? 19.615 16.106 -6.009 1.00 93.75 498 ILE A O 1
ATOM 3739 N N . LYS A 1 499 ? 21.100 15.202 -4.591 1.00 92.06 499 LYS A N 1
ATOM 3740 C CA . LYS A 1 499 ? 21.357 14.019 -5.418 1.00 92.06 499 LYS A CA 1
ATOM 3741 C C . LYS A 1 499 ? 20.087 13.211 -5.676 1.00 92.06 499 LYS A C 1
ATOM 3743 O O . LYS A 1 499 ? 19.817 12.876 -6.827 1.00 92.06 499 LYS A O 1
ATOM 3748 N N . ALA A 1 500 ? 19.314 12.902 -4.636 1.00 89.25 500 ALA A N 1
ATOM 3749 C CA . ALA A 1 500 ? 18.065 12.158 -4.777 1.00 89.25 500 ALA A CA 1
ATOM 3750 C C . ALA A 1 500 ? 17.041 12.924 -5.628 1.00 89.25 500 ALA A C 1
ATOM 3752 O O . ALA A 1 500 ? 16.440 12.336 -6.527 1.00 89.25 500 ALA A O 1
ATOM 3753 N N . ALA A 1 501 ? 16.906 14.235 -5.404 1.00 91.56 501 ALA A N 1
ATOM 3754 C CA . ALA A 1 501 ? 16.010 15.097 -6.163 1.00 91.56 501 ALA A CA 1
ATOM 3755 C C . ALA A 1 501 ? 16.360 15.111 -7.657 1.00 91.56 501 ALA A C 1
ATOM 3757 O O . ALA A 1 501 ? 15.493 14.843 -8.485 1.00 91.56 501 ALA A O 1
ATOM 3758 N N . CYS A 1 502 ? 17.626 15.355 -8.010 1.00 90.75 502 CYS A N 1
ATOM 3759 C CA . CYS A 1 502 ? 18.085 15.375 -9.401 1.00 90.75 502 CYS A CA 1
ATOM 3760 C C . CYS A 1 502 ? 17.909 14.022 -10.101 1.00 90.75 502 CYS A C 1
ATOM 3762 O O . CYS A 1 502 ? 17.402 13.975 -11.221 1.00 90.75 502 CYS A O 1
ATOM 3764 N N . LEU A 1 503 ? 18.291 12.918 -9.445 1.00 85.12 503 LEU A N 1
ATOM 3765 C CA . LEU A 1 503 ? 18.140 11.577 -10.018 1.00 85.12 503 LEU A CA 1
ATOM 3766 C C . LEU A 1 503 ? 16.667 11.238 -10.267 1.00 85.12 503 LEU A C 1
ATOM 3768 O O . LEU A 1 503 ? 16.336 10.722 -11.334 1.00 85.12 503 LEU A O 1
ATOM 3772 N N . TRP A 1 504 ? 15.779 11.573 -9.324 1.00 85.69 504 TRP A N 1
ATOM 3773 C CA . TRP A 1 504 ? 14.341 11.432 -9.536 1.00 85.69 504 TRP A CA 1
ATOM 3774 C C . TRP A 1 504 ? 13.872 12.329 -10.684 1.00 85.69 504 TRP A C 1
ATOM 3776 O O . TRP A 1 504 ? 13.324 11.826 -11.662 1.00 85.69 504 TRP A O 1
ATOM 3786 N N . GLY A 1 505 ? 14.157 13.631 -10.635 1.00 80.31 505 GLY A N 1
ATOM 3787 C CA . GLY A 1 505 ? 13.716 14.603 -11.637 1.00 80.31 505 GLY A CA 1
ATOM 3788 C C . GLY A 1 505 ? 14.083 14.216 -13.072 1.00 80.31 505 GLY A C 1
ATOM 3789 O O . GLY A 1 505 ? 13.292 14.437 -13.982 1.00 80.31 505 GLY A O 1
ATOM 3790 N N . TRP A 1 506 ? 15.230 13.570 -13.289 1.00 78.94 506 TRP A N 1
ATOM 3791 C CA . TRP A 1 506 ? 15.712 13.201 -1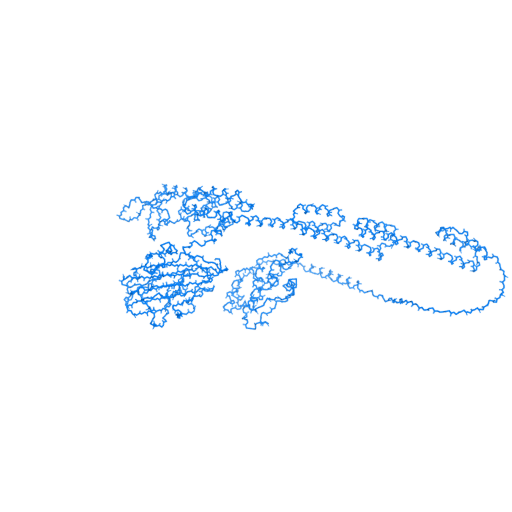4.628 1.00 78.94 506 TRP A CA 1
ATOM 3792 C C . TRP A 1 506 ? 15.441 11.751 -15.045 1.00 78.94 506 TRP A C 1
ATOM 3794 O O . TRP A 1 506 ? 16.014 11.301 -16.032 1.00 78.94 506 TRP A O 1
ATOM 3804 N N . HIS A 1 507 ? 14.584 11.022 -14.322 1.00 71.31 507 HIS A N 1
ATOM 3805 C CA . HIS A 1 507 ? 14.292 9.603 -14.586 1.00 71.31 507 HIS A CA 1
ATOM 3806 C C . HIS A 1 507 ? 15.557 8.723 -14.625 1.00 71.31 507 HIS A C 1
ATOM 3808 O O . HIS A 1 507 ? 15.667 7.798 -15.429 1.00 71.31 507 HIS A O 1
ATOM 3814 N N . ALA A 1 508 ? 16.531 9.000 -13.753 1.00 68.44 508 ALA A N 1
ATOM 3815 C CA . ALA A 1 508 ? 17.726 8.172 -13.666 1.00 68.44 508 ALA A CA 1
ATOM 3816 C C . ALA A 1 508 ? 17.383 6.799 -13.044 1.00 68.44 508 ALA A C 1
ATOM 3818 O O . ALA A 1 508 ? 16.654 6.753 -12.046 1.00 68.44 508 ALA A O 1
ATOM 3819 N N . PRO A 1 509 ? 17.916 5.679 -13.566 1.00 60.09 509 PRO A N 1
ATOM 3820 C CA . PRO A 1 509 ? 17.611 4.338 -13.053 1.00 60.09 509 PRO A CA 1
ATOM 3821 C C . PRO A 1 509 ? 18.010 4.158 -11.579 1.00 60.09 509 PRO A C 1
ATOM 3823 O O . PRO A 1 509 ? 17.396 3.387 -10.844 1.00 60.09 509 PRO A O 1
ATOM 3826 N N . GLU A 1 510 ? 18.995 4.917 -11.099 1.00 67.06 510 GLU A N 1
ATOM 3827 C CA . GLU A 1 510 ? 19.471 4.883 -9.717 1.00 67.06 510 GLU A CA 1
ATOM 3828 C C . GLU A 1 510 ? 18.630 5.732 -8.747 1.00 67.06 510 GLU A C 1
ATOM 3830 O O . GLU A 1 510 ? 18.951 5.790 -7.554 1.00 67.06 510 GLU A O 1
ATOM 3835 N N . ALA A 1 511 ? 17.574 6.402 -9.226 1.00 68.12 511 ALA A N 1
ATOM 3836 C CA . ALA A 1 511 ? 16.717 7.261 -8.409 1.00 68.12 511 ALA A CA 1
ATOM 3837 C C . ALA A 1 511 ? 16.098 6.504 -7.228 1.00 68.12 511 ALA A C 1
ATOM 3839 O O . ALA A 1 511 ? 16.081 7.020 -6.113 1.00 68.12 511 ALA A O 1
ATOM 3840 N N . ARG A 1 512 ? 15.665 5.255 -7.442 1.00 70.38 512 ARG A N 1
ATOM 3841 C CA . ARG A 1 512 ? 15.015 4.433 -6.410 1.00 70.38 512 ARG A CA 1
ATOM 3842 C C . ARG A 1 512 ? 15.903 4.223 -5.183 1.00 70.38 512 ARG A C 1
ATOM 3844 O O . ARG A 1 512 ? 15.451 4.400 -4.056 1.00 70.38 512 ARG A O 1
ATOM 3851 N N . GLU A 1 513 ? 17.174 3.889 -5.398 1.00 73.06 513 GLU A N 1
ATOM 3852 C CA . GLU A 1 513 ? 18.144 3.712 -4.311 1.00 73.06 513 GLU A CA 1
ATOM 3853 C C . GLU A 1 513 ? 18.397 5.038 -3.578 1.00 73.06 513 GLU A C 1
ATOM 3855 O O . GLU A 1 513 ? 18.452 5.072 -2.352 1.00 73.06 513 GLU A O 1
ATOM 3860 N N . ALA A 1 514 ? 18.503 6.149 -4.316 1.00 73.00 514 ALA A N 1
ATOM 3861 C CA . ALA A 1 514 ? 18.745 7.464 -3.727 1.00 73.00 514 ALA A CA 1
ATOM 3862 C C . ALA A 1 514 ? 17.552 7.982 -2.901 1.00 73.00 514 ALA A C 1
ATOM 3864 O O . ALA A 1 514 ? 17.756 8.622 -1.871 1.00 73.00 514 ALA A O 1
ATOM 3865 N N . ILE A 1 515 ? 16.319 7.682 -3.316 1.00 77.50 515 ILE A N 1
ATOM 3866 C CA . ILE A 1 515 ? 15.095 8.045 -2.585 1.00 77.50 515 ILE A CA 1
ATOM 3867 C C . ILE A 1 515 ? 14.974 7.247 -1.288 1.00 77.50 515 ILE A C 1
ATOM 3869 O O . ILE A 1 515 ? 14.574 7.808 -0.270 1.00 77.50 515 ILE A O 1
ATOM 3873 N N . GLU A 1 516 ? 15.359 5.968 -1.287 1.00 76.00 516 GLU A N 1
ATOM 3874 C CA . GLU A 1 516 ? 15.341 5.144 -0.071 1.00 76.00 516 GLU A CA 1
ATOM 3875 C C . GLU A 1 516 ? 16.249 5.709 1.033 1.00 76.00 516 GLU A C 1
ATOM 3877 O O . GLU A 1 516 ? 15.868 5.708 2.204 1.00 76.00 516 GLU A O 1
ATOM 3882 N N . VAL A 1 517 ? 17.388 6.311 0.673 1.00 82.81 517 VAL A N 1
ATOM 3883 C CA . VAL A 1 517 ? 18.280 6.984 1.637 1.00 82.81 517 VAL A CA 1
ATOM 3884 C C . VAL A 1 517 ? 17.579 8.139 2.364 1.00 82.81 517 VAL A C 1
ATOM 3886 O O . VAL A 1 517 ? 17.813 8.349 3.554 1.00 82.81 517 VAL A O 1
ATOM 3889 N N . ILE A 1 518 ? 16.685 8.862 1.683 1.00 81.62 518 ILE A N 1
ATOM 3890 C CA . ILE A 1 518 ? 15.941 9.998 2.251 1.00 81.62 518 ILE A CA 1
ATOM 3891 C C . ILE A 1 518 ? 14.486 9.650 2.606 1.00 81.62 518 ILE A C 1
ATOM 3893 O O . ILE A 1 518 ? 13.697 10.545 2.913 1.00 81.62 518 ILE A O 1
ATOM 3897 N N . ALA A 1 519 ? 14.105 8.367 2.608 1.00 69.62 519 ALA A N 1
ATOM 3898 C CA . ALA A 1 519 ? 12.711 7.929 2.745 1.00 69.62 519 ALA A CA 1
ATOM 3899 C C . ALA A 1 519 ? 12.039 8.365 4.059 1.00 69.62 519 ALA A C 1
ATOM 3901 O O . ALA A 1 519 ? 10.822 8.544 4.107 1.00 69.62 519 ALA A O 1
ATOM 3902 N N . ALA A 1 520 ? 12.817 8.537 5.131 1.00 72.88 520 ALA A N 1
ATOM 3903 C CA . ALA A 1 520 ? 12.311 9.006 6.420 1.00 72.88 520 ALA A CA 1
ATOM 3904 C C . ALA A 1 520 ? 12.024 10.522 6.448 1.00 72.88 520 ALA A C 1
ATOM 3906 O O . ALA A 1 520 ? 11.267 10.987 7.308 1.00 72.88 520 ALA A O 1
ATOM 3907 N N . GLN A 1 521 ? 12.608 11.282 5.515 1.00 87.75 521 GLN A N 1
ATOM 3908 C CA . GLN A 1 521 ? 12.453 12.730 5.395 1.00 87.75 521 GLN A CA 1
ATOM 3909 C C . GLN A 1 521 ? 11.126 13.094 4.704 1.00 87.75 521 GLN A C 1
ATOM 3911 O O . GLN A 1 521 ? 10.482 12.255 4.071 1.00 87.75 521 GLN A O 1
ATOM 3916 N N . SER A 1 522 ? 10.700 14.356 4.820 1.00 86.94 522 SER A N 1
ATOM 3917 C CA . SER A 1 522 ? 9.445 14.862 4.236 1.00 86.94 522 SER A CA 1
ATOM 3918 C C . SER A 1 522 ? 9.367 14.630 2.724 1.00 86.94 522 SER A C 1
ATOM 3920 O O . SER A 1 522 ? 8.358 14.122 2.243 1.00 86.94 522 SER A O 1
ATOM 3922 N N . ILE A 1 523 ? 10.456 14.909 2.003 1.00 88.00 523 ILE A N 1
ATOM 3923 C CA . ILE A 1 523 ? 10.564 14.704 0.551 1.00 88.00 523 ILE A CA 1
ATOM 3924 C C . ILE A 1 523 ? 10.398 13.227 0.181 1.00 88.00 523 ILE A C 1
ATOM 3926 O O . ILE A 1 523 ? 9.612 12.904 -0.703 1.00 88.00 523 ILE A O 1
ATOM 3930 N N . GLY A 1 524 ? 11.089 12.317 0.875 1.00 82.12 524 GLY A N 1
ATOM 3931 C CA . GLY A 1 524 ? 10.989 10.881 0.601 1.00 82.12 524 GLY A CA 1
ATOM 3932 C C . GLY A 1 524 ? 9.577 10.333 0.830 1.00 82.12 524 GLY A C 1
ATOM 3933 O O . GLY A 1 524 ? 9.078 9.541 0.031 1.00 82.12 524 GLY A O 1
ATOM 3934 N N . LYS A 1 525 ? 8.886 10.802 1.877 1.00 86.50 525 LYS A N 1
ATOM 3935 C CA . LYS A 1 525 ? 7.475 10.461 2.126 1.00 86.50 525 LYS A CA 1
ATOM 3936 C C . LYS A 1 525 ? 6.550 11.022 1.049 1.00 86.50 525 LYS A C 1
ATOM 3938 O O . LYS A 1 525 ? 5.663 10.309 0.587 1.00 86.50 525 LYS A O 1
ATOM 3943 N N . ALA A 1 526 ? 6.762 12.272 0.643 1.00 90.00 526 ALA A N 1
ATOM 3944 C CA . ALA A 1 526 ? 5.957 12.926 -0.379 1.00 90.00 526 ALA A CA 1
ATOM 3945 C C . ALA A 1 526 ? 6.112 12.244 -1.745 1.00 90.00 526 ALA A C 1
ATOM 3947 O O . ALA A 1 526 ? 5.114 11.981 -2.407 1.00 90.00 526 ALA A O 1
ATOM 3948 N N . LEU A 1 527 ? 7.339 11.864 -2.117 1.00 85.00 527 LEU A N 1
ATOM 3949 C CA . LEU A 1 527 ? 7.623 11.098 -3.331 1.00 85.00 527 LEU A CA 1
ATOM 3950 C C . LEU A 1 527 ? 6.924 9.738 -3.341 1.00 85.00 527 LEU A C 1
ATOM 3952 O O . LEU A 1 527 ? 6.350 9.376 -4.359 1.00 85.00 527 LEU A O 1
ATOM 3956 N N . LYS A 1 528 ? 6.880 9.014 -2.215 1.00 80.25 528 LYS A N 1
ATOM 3957 C CA . LYS A 1 528 ? 6.136 7.743 -2.131 1.00 80.25 528 LYS A CA 1
ATOM 3958 C C . LYS A 1 528 ? 4.637 7.929 -2.380 1.00 80.25 528 LYS A C 1
ATOM 3960 O O . LYS A 1 528 ? 4.024 7.109 -3.055 1.00 80.25 528 LYS A O 1
ATOM 3965 N N . VAL A 1 529 ? 4.040 9.001 -1.856 1.00 83.00 529 VAL A N 1
ATOM 3966 C CA . VAL A 1 529 ? 2.627 9.326 -2.124 1.00 83.00 529 VAL A CA 1
ATOM 3967 C C . VAL A 1 529 ? 2.431 9.711 -3.591 1.00 83.00 529 VAL A C 1
ATOM 3969 O O . VAL A 1 529 ? 1.511 9.207 -4.231 1.00 83.00 529 VAL A O 1
ATOM 3972 N N . LEU A 1 530 ? 3.325 10.541 -4.132 1.00 80.69 530 LEU A N 1
ATOM 3973 C CA . LEU A 1 530 ? 3.310 10.971 -5.528 1.00 80.69 530 LEU A CA 1
ATOM 3974 C C . LEU A 1 530 ? 3.429 9.780 -6.490 1.00 80.69 530 LEU A C 1
ATOM 3976 O O . LEU A 1 530 ? 2.649 9.683 -7.427 1.00 80.69 530 LEU A O 1
ATOM 3980 N N . GLU A 1 531 ? 4.337 8.838 -6.228 1.00 72.69 531 GLU A N 1
ATOM 3981 C CA . GLU A 1 531 ? 4.496 7.601 -7.003 1.00 72.69 531 GLU A CA 1
ATOM 3982 C C . GLU A 1 531 ? 3.247 6.721 -6.934 1.00 72.69 531 GLU A C 1
ATOM 3984 O O . GLU A 1 531 ? 2.838 6.160 -7.941 1.00 72.69 531 GLU A O 1
ATOM 3989 N N . VAL A 1 532 ? 2.582 6.629 -5.780 1.00 70.44 532 VAL A N 1
ATOM 3990 C CA . VAL A 1 532 ? 1.300 5.911 -5.664 1.00 70.44 532 VAL A CA 1
ATOM 3991 C C . VAL A 1 532 ? 0.187 6.577 -6.486 1.00 70.44 532 VAL A C 1
ATOM 3993 O O . VAL A 1 532 ? -0.725 5.884 -6.938 1.00 70.44 532 VAL A O 1
ATOM 3996 N N . CYS A 1 533 ? 0.230 7.898 -6.664 1.00 69.12 533 CYS A N 1
ATOM 3997 C CA . CYS A 1 533 ? -0.699 8.632 -7.525 1.00 69.12 533 CYS A CA 1
ATOM 3998 C C . CYS A 1 533 ? -0.345 8.498 -9.014 1.00 69.12 533 CYS A C 1
ATOM 4000 O O . CYS A 1 533 ? -1.239 8.264 -9.818 1.00 69.12 533 CYS A O 1
ATOM 4002 N N . LEU A 1 534 ? 0.940 8.567 -9.376 1.00 62.25 534 LEU A N 1
ATOM 4003 C CA . LEU A 1 534 ? 1.414 8.365 -10.752 1.00 62.25 534 LEU A CA 1
ATOM 4004 C C . LEU A 1 534 ? 1.196 6.928 -11.238 1.00 62.25 534 LEU A C 1
ATOM 4006 O O . LEU A 1 534 ? 0.733 6.719 -12.352 1.00 62.25 534 LEU A O 1
ATOM 4010 N N . ASN A 1 535 ? 1.419 5.936 -10.375 1.00 52.97 535 ASN A N 1
ATOM 4011 C CA . ASN A 1 535 ? 1.211 4.517 -10.678 1.00 52.97 535 ASN A CA 1
ATOM 4012 C C . ASN A 1 535 ? -0.278 4.104 -10.658 1.00 52.97 535 ASN A C 1
ATOM 4014 O O . ASN A 1 535 ? -0.588 2.914 -10.625 1.00 52.97 535 ASN A O 1
ATOM 4018 N N . ALA A 1 536 ? -1.216 5.060 -10.632 1.00 44.69 536 ALA A N 1
ATOM 4019 C CA . ALA A 1 536 ? -2.651 4.794 -10.740 1.00 44.69 536 ALA A CA 1
ATOM 4020 C C . ALA A 1 536 ? -3.149 4.675 -12.199 1.00 44.69 536 ALA A C 1
ATOM 4022 O O . ALA A 1 536 ? -4.323 4.358 -12.398 1.00 44.69 536 ALA A O 1
ATOM 4023 N N . GLY A 1 537 ? -2.285 4.878 -13.204 1.00 41.59 537 GLY A N 1
ATOM 4024 C CA . GLY A 1 537 ? -2.584 4.656 -14.622 1.00 41.59 537 GLY A CA 1
ATOM 4025 C C . GLY A 1 537 ? -1.383 4.065 -15.363 1.00 41.59 537 GLY A C 1
ATOM 4026 O O . GLY A 1 537 ? -0.312 4.657 -15.373 1.00 41.59 537 GLY A O 1
ATOM 4027 N N . LEU A 1 538 ? -1.557 2.891 -15.966 1.00 49.09 538 LEU A N 1
ATOM 4028 C CA . LEU A 1 538 ? -0.622 2.336 -16.945 1.00 49.09 538 LEU A CA 1
ATOM 4029 C C . LEU A 1 538 ? -0.726 3.187 -18.229 1.00 49.09 538 LEU A C 1
ATOM 4031 O O . LEU A 1 538 ? -1.794 3.222 -18.838 1.00 49.09 538 LEU A O 1
ATOM 4035 N N . ASP A 1 539 ? 0.341 3.896 -18.608 1.00 53.88 539 ASP A N 1
ATOM 4036 C CA . ASP A 1 539 ? 0.436 4.694 -19.847 1.00 53.88 539 ASP A CA 1
ATOM 4037 C C . ASP A 1 539 ? 0.777 3.768 -21.025 1.00 53.88 539 ASP A C 1
ATOM 4039 O O . ASP A 1 539 ? 1.913 3.711 -21.488 1.00 53.88 539 ASP A O 1
ATOM 4043 N N . LEU A 1 540 ? -0.198 2.947 -21.418 1.00 66.56 540 LEU A N 1
ATOM 4044 C CA . LEU A 1 540 ? -0.069 1.967 -22.495 1.00 66.56 540 LEU A CA 1
ATOM 4045 C C . LEU A 1 540 ? -0.819 2.465 -23.726 1.00 66.56 540 LEU A C 1
ATOM 4047 O O . LEU A 1 540 ? -1.957 2.924 -23.622 1.00 66.56 540 LEU A O 1
ATOM 4051 N N . ALA A 1 541 ? -0.213 2.316 -24.901 1.00 71.50 541 ALA A N 1
ATOM 4052 C CA . ALA A 1 541 ? -0.844 2.656 -26.173 1.00 71.50 541 ALA A CA 1
ATOM 4053 C C . ALA A 1 541 ? -2.008 1.707 -26.536 1.00 71.50 541 ALA A C 1
ATOM 4055 O O . ALA A 1 541 ? -2.821 2.024 -27.403 1.00 71.50 541 ALA A O 1
ATOM 4056 N N . GLY A 1 542 ? -2.102 0.541 -25.884 1.00 75.38 542 GLY A N 1
ATOM 4057 C CA . GLY A 1 542 ? -3.172 -0.441 -26.082 1.00 75.38 542 GLY A CA 1
ATOM 4058 C C . GLY A 1 542 ? -4.528 -0.047 -25.476 1.00 75.38 542 GLY A C 1
ATOM 4059 O O . GLY A 1 542 ? -4.647 0.827 -24.621 1.00 75.38 542 GLY A O 1
ATOM 4060 N N . THR A 1 543 ? -5.588 -0.749 -25.883 1.00 75.12 543 THR A N 1
ATOM 4061 C CA . THR A 1 543 ? -6.925 -0.590 -25.294 1.00 75.12 543 THR A CA 1
ATOM 4062 C C . THR A 1 543 ? -6.983 -1.275 -23.933 1.00 75.12 543 THR A C 1
ATOM 4064 O O . THR A 1 543 ? -6.822 -2.490 -23.836 1.00 75.12 543 THR A O 1
ATOM 4067 N N . VAL A 1 544 ? -7.266 -0.512 -22.877 1.00 78.56 544 VAL A N 1
ATOM 4068 C CA . VAL A 1 544 ? -7.350 -1.038 -21.508 1.00 78.56 544 VAL A CA 1
ATOM 4069 C C . VAL A 1 544 ? -8.805 -1.305 -21.121 1.00 78.56 544 VAL A C 1
ATOM 4071 O O . VAL A 1 544 ? -9.637 -0.399 -21.074 1.00 78.56 544 VAL A O 1
ATOM 4074 N N . GLY A 1 545 ? -9.112 -2.560 -20.806 1.00 68.56 545 GLY A N 1
ATOM 4075 C CA . GLY A 1 545 ? -10.389 -3.012 -20.265 1.00 68.56 545 GLY A CA 1
ATOM 4076 C C . GLY A 1 545 ? -10.257 -3.451 -18.808 1.00 68.56 545 GLY A C 1
ATOM 4077 O O . GLY A 1 545 ? -9.248 -4.024 -18.401 1.00 68.56 545 GLY A O 1
ATOM 4078 N N . ARG A 1 546 ? -11.295 -3.217 -17.997 1.00 72.62 546 ARG A N 1
ATOM 4079 C CA . ARG A 1 546 ? -11.331 -3.682 -16.604 1.00 72.62 546 ARG A CA 1
ATOM 4080 C C . ARG A 1 546 ? -12.665 -4.333 -16.271 1.00 72.62 546 ARG A C 1
ATOM 4082 O O . ARG A 1 546 ? -13.720 -3.727 -16.455 1.00 72.62 546 ARG A O 1
ATOM 4089 N N . LYS A 1 547 ? -12.619 -5.551 -15.725 1.00 67.00 547 LYS A N 1
ATOM 4090 C CA . LYS A 1 547 ? -13.797 -6.295 -15.252 1.00 67.00 547 LYS A CA 1
ATOM 4091 C C . LYS A 1 547 ? -13.525 -6.870 -13.862 1.00 67.00 547 LYS A C 1
ATOM 4093 O O . LYS A 1 547 ? -12.941 -7.940 -13.712 1.00 67.00 547 LYS A O 1
ATOM 4098 N N . GLY A 1 548 ? -13.963 -6.152 -12.828 1.00 71.19 548 GLY A N 1
ATOM 4099 C CA . GLY A 1 548 ? -13.634 -6.486 -11.440 1.00 71.19 548 GLY A CA 1
ATOM 4100 C C . GLY A 1 548 ? -12.140 -6.295 -11.156 1.00 71.19 548 GLY A C 1
ATOM 4101 O O . GLY A 1 548 ? -11.596 -5.214 -11.390 1.00 71.19 548 GLY A O 1
ATOM 4102 N N . GLU A 1 549 ? -11.484 -7.343 -10.653 1.00 71.00 549 GLU A N 1
ATOM 4103 C CA . GLU A 1 549 ? -10.031 -7.371 -10.406 1.00 71.00 549 GLU A CA 1
ATOM 4104 C C . GLU A 1 549 ? -9.204 -7.751 -11.640 1.00 71.00 549 GLU A C 1
ATOM 4106 O O . GLU A 1 549 ? -7.981 -7.666 -11.591 1.00 71.00 549 GLU A O 1
ATOM 4111 N N . LEU A 1 550 ? -9.856 -8.171 -12.730 1.00 75.31 550 LEU A N 1
ATOM 4112 C CA . LEU A 1 550 ? -9.185 -8.480 -13.986 1.00 75.31 550 LEU A CA 1
ATOM 4113 C C . LEU A 1 550 ? -8.940 -7.185 -14.767 1.00 75.31 550 LEU A C 1
ATOM 4115 O O . LEU A 1 550 ? -9.893 -6.462 -15.089 1.00 75.31 550 LEU A O 1
ATOM 4119 N N . VAL A 1 551 ? -7.674 -6.923 -15.073 1.00 82.38 551 VAL A N 1
ATOM 4120 C CA . VAL A 1 551 ? -7.236 -5.893 -16.017 1.00 82.38 551 VAL A CA 1
ATOM 4121 C C . VAL A 1 551 ? -6.808 -6.594 -17.299 1.00 82.38 551 VAL A C 1
ATOM 4123 O O . VAL A 1 551 ? -6.075 -7.581 -17.241 1.00 82.38 551 VAL A O 1
ATOM 4126 N N . THR A 1 552 ? -7.275 -6.081 -18.433 1.00 85.38 552 THR A N 1
ATOM 4127 C CA . THR A 1 552 ? -6.921 -6.561 -19.767 1.00 85.38 552 THR A CA 1
ATOM 4128 C C . THR A 1 552 ? -6.356 -5.404 -20.582 1.00 85.38 552 THR A C 1
ATOM 4130 O O . THR A 1 552 ? -6.959 -4.333 -20.620 1.00 85.38 552 THR A O 1
ATOM 4133 N N . VAL A 1 553 ? -5.225 -5.615 -21.247 1.00 87.81 553 VAL A N 1
ATOM 4134 C CA . VAL A 1 553 ? -4.635 -4.675 -22.204 1.00 87.81 553 VAL A CA 1
ATOM 4135 C C . VAL A 1 553 ? -4.609 -5.353 -23.564 1.00 87.81 553 VAL A C 1
ATOM 4137 O O . VAL A 1 553 ? -3.964 -6.385 -23.724 1.00 87.81 553 VAL A O 1
ATOM 4140 N N . ALA A 1 554 ? -5.315 -4.784 -24.533 1.00 88.31 554 ALA A N 1
ATOM 4141 C CA . ALA A 1 554 ? -5.433 -5.324 -25.878 1.00 88.31 554 ALA A CA 1
ATOM 4142 C C . ALA A 1 554 ? -4.724 -4.425 -26.895 1.00 88.31 554 ALA A C 1
ATOM 4144 O O . ALA A 1 554 ? -5.000 -3.229 -27.004 1.00 88.31 554 ALA A O 1
ATOM 4145 N N . TYR A 1 555 ? -3.839 -5.029 -27.671 1.00 90.69 555 TYR A N 1
ATOM 4146 C CA . TYR A 1 555 ? -3.154 -4.441 -28.806 1.00 90.69 555 TYR A CA 1
ATOM 4147 C C . TYR A 1 555 ? -3.710 -5.064 -30.081 1.00 90.69 555 TYR A C 1
ATOM 4149 O O . TYR A 1 555 ? -3.569 -6.269 -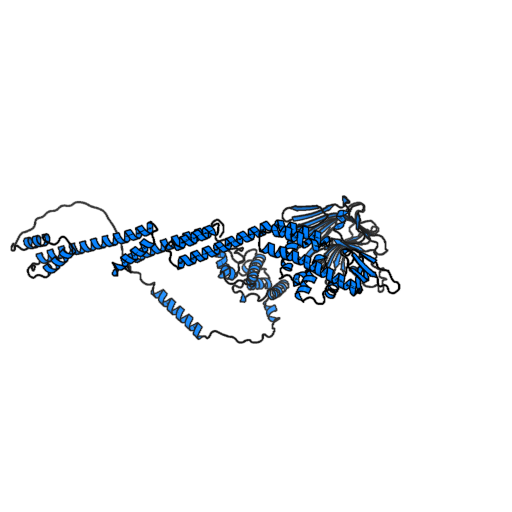30.302 1.00 90.69 555 TYR A O 1
ATOM 4157 N N . ASP A 1 556 ? -4.311 -4.240 -30.932 1.00 91.44 556 ASP A N 1
ATOM 4158 C CA . ASP A 1 556 ? -4.708 -4.634 -32.280 1.00 91.44 556 ASP A CA 1
ATOM 4159 C C . ASP A 1 556 ? -3.782 -3.961 -33.294 1.00 91.44 556 ASP A C 1
ATOM 4161 O O . ASP A 1 556 ? -4.049 -2.865 -33.793 1.00 91.44 556 ASP A O 1
ATOM 4165 N N . TYR A 1 557 ? -2.659 -4.614 -33.588 1.00 89.88 557 TYR A N 1
ATOM 4166 C CA . TYR A 1 557 ? -1.682 -4.094 -34.541 1.00 89.88 557 TYR A CA 1
ATOM 4167 C C . TYR A 1 557 ? -2.160 -4.196 -35.993 1.00 89.88 557 TYR A C 1
ATOM 4169 O O . TYR A 1 557 ? -1.567 -3.561 -36.868 1.00 89.88 557 TYR A O 1
ATOM 4177 N N . SER A 1 558 ? -3.249 -4.923 -36.271 1.00 84.94 558 SER A N 1
ATOM 4178 C CA . SER A 1 558 ? -3.846 -4.968 -37.610 1.00 84.94 558 SER A CA 1
ATOM 4179 C C . SER A 1 558 ? -4.403 -3.607 -38.050 1.00 84.94 558 SER A C 1
ATOM 4181 O O . SER A 1 558 ? -4.471 -3.327 -39.247 1.00 84.94 558 SER A O 1
ATOM 4183 N N . THR A 1 559 ? -4.701 -2.722 -37.089 1.00 81.94 559 THR A N 1
ATOM 4184 C CA . THR A 1 559 ? -5.086 -1.318 -37.326 1.00 81.94 559 THR A CA 1
ATOM 4185 C C . THR A 1 559 ? -3.964 -0.470 -37.926 1.00 81.94 559 THR A C 1
ATOM 4187 O O . THR A 1 559 ? -4.224 0.582 -38.508 1.00 81.94 559 THR A O 1
ATOM 4190 N N . LYS A 1 560 ? -2.716 -0.932 -37.797 1.00 78.50 560 LYS A N 1
ATOM 4191 C CA . LYS A 1 560 ? -1.494 -0.243 -38.216 1.00 78.50 560 LYS A CA 1
ATOM 4192 C C . LYS A 1 560 ? -1.273 1.138 -37.601 1.00 78.50 560 LYS A C 1
ATOM 4194 O O . LYS A 1 560 ? -0.596 1.975 -38.199 1.00 78.50 560 LYS A O 1
ATOM 4199 N N . ASP A 1 561 ? -1.787 1.359 -36.395 1.00 71.94 561 ASP A N 1
ATOM 4200 C CA . ASP A 1 561 ? -1.482 2.564 -35.631 1.00 71.94 561 ASP A CA 1
ATOM 4201 C C . ASP A 1 561 ? -0.031 2.533 -35.121 1.00 71.94 561 ASP A C 1
ATOM 4203 O O . ASP A 1 561 ? 0.351 1.716 -34.279 1.00 71.94 561 ASP A O 1
ATOM 4207 N N . ALA A 1 562 ? 0.785 3.453 -35.638 1.00 67.06 562 ALA A N 1
ATOM 4208 C CA . ALA A 1 562 ? 2.192 3.583 -35.280 1.00 67.06 562 ALA A CA 1
ATOM 4209 C C . ALA A 1 562 ? 2.407 3.940 -33.797 1.00 67.06 562 ALA A C 1
ATOM 4211 O O . ALA A 1 562 ? 3.490 3.683 -33.268 1.00 67.06 562 ALA A O 1
ATOM 4212 N N . HIS A 1 563 ? 1.402 4.493 -33.108 1.00 66.69 563 HIS A N 1
ATOM 4213 C CA . HIS A 1 563 ? 1.479 4.745 -31.671 1.00 66.69 563 HIS A CA 1
ATOM 4214 C C . HIS A 1 563 ? 1.548 3.448 -30.857 1.00 66.69 563 HIS A C 1
ATOM 4216 O O . HIS A 1 563 ? 2.217 3.424 -29.833 1.00 66.69 563 HIS A O 1
ATOM 4222 N N . LEU A 1 564 ? 0.983 2.334 -31.335 1.00 74.12 564 LEU A N 1
ATOM 4223 C CA . LEU A 1 564 ? 1.028 1.046 -30.624 1.00 74.12 564 LEU A CA 1
ATOM 4224 C C . LEU A 1 564 ? 2.446 0.454 -30.519 1.00 74.12 564 LEU A C 1
ATOM 4226 O O . LEU A 1 564 ? 2.696 -0.436 -29.704 1.00 74.12 564 LEU A O 1
ATOM 4230 N N . ILE A 1 565 ? 3.388 0.951 -31.326 1.00 79.75 565 ILE A N 1
ATOM 4231 C CA . ILE A 1 565 ? 4.803 0.559 -31.289 1.00 79.75 565 ILE A CA 1
ATOM 4232 C C . ILE A 1 565 ? 5.488 1.124 -30.037 1.00 79.75 565 ILE A C 1
ATOM 4234 O O . ILE A 1 565 ? 6.467 0.550 -29.560 1.00 79.75 565 ILE A O 1
ATOM 4238 N N . SER A 1 566 ? 4.992 2.238 -29.481 1.00 80.12 566 SER A N 1
ATOM 4239 C CA . SER A 1 566 ? 5.692 2.969 -28.423 1.00 80.12 566 SER A CA 1
ATOM 4240 C C . SER A 1 566 ? 5.816 2.208 -27.111 1.00 80.12 566 SER A C 1
ATOM 4242 O O . SER A 1 566 ? 6.616 2.627 -26.283 1.00 80.12 566 SER A O 1
ATOM 4244 N N . ASP A 1 567 ? 5.100 1.105 -26.922 1.00 82.44 567 ASP A N 1
ATOM 4245 C CA . ASP A 1 567 ? 5.189 0.275 -25.715 1.00 82.44 567 ASP A CA 1
ATOM 4246 C C . ASP A 1 567 ? 6.324 -0.761 -25.797 1.00 82.44 567 ASP A C 1
ATOM 4248 O O . ASP A 1 567 ? 6.584 -1.487 -24.839 1.00 82.44 567 ASP A O 1
ATOM 4252 N N . TRP A 1 568 ? 7.040 -0.814 -26.923 1.00 87.06 568 TRP A N 1
ATOM 4253 C CA . TRP A 1 568 ? 8.165 -1.715 -27.156 1.00 87.06 568 TRP A CA 1
ATOM 4254 C C . TRP A 1 568 ? 9.484 -0.952 -27.298 1.00 87.06 568 TRP A C 1
ATOM 4256 O O . TRP A 1 568 ? 9.540 0.178 -27.789 1.00 87.06 568 TRP A O 1
ATOM 4266 N N . GLN A 1 569 ? 10.569 -1.577 -26.854 1.00 86.50 569 GLN A N 1
ATOM 4267 C CA . GLN A 1 569 ? 11.934 -1.081 -26.948 1.00 86.50 569 GLN A CA 1
ATOM 4268 C C . GLN A 1 569 ? 12.797 -2.087 -27.707 1.00 86.50 569 GLN A C 1
ATOM 4270 O O . GLN A 1 569 ? 12.870 -3.255 -27.342 1.00 86.50 569 GLN A O 1
ATOM 4275 N N . GLY A 1 570 ? 13.479 -1.620 -28.746 1.00 82.69 570 GLY A N 1
ATOM 4276 C CA . GLY A 1 570 ? 14.396 -2.419 -29.550 1.00 82.69 570 GLY A CA 1
ATOM 4277 C C . GLY A 1 570 ? 14.518 -1.857 -30.960 1.00 82.69 570 GLY A C 1
ATOM 4278 O O . GLY A 1 570 ? 13.629 -1.152 -31.444 1.00 82.69 570 GLY A O 1
ATOM 4279 N N . ASP A 1 571 ? 15.629 -2.162 -31.618 1.00 84.19 571 ASP A N 1
ATOM 4280 C CA . ASP A 1 571 ? 15.870 -1.736 -32.994 1.00 84.19 571 ASP A CA 1
ATOM 4281 C C . ASP A 1 571 ? 15.079 -2.591 -33.987 1.00 84.19 571 ASP A C 1
ATOM 4283 O O . ASP A 1 571 ? 14.863 -3.782 -33.770 1.00 84.19 571 ASP A O 1
ATOM 4287 N N . GLY A 1 572 ? 14.700 -2.000 -35.123 1.00 85.88 572 GLY A N 1
ATOM 4288 C CA . GLY A 1 572 ? 14.076 -2.730 -36.232 1.00 85.88 572 GLY A CA 1
ATOM 4289 C C . GLY A 1 572 ? 12.561 -2.910 -36.125 1.00 85.88 572 GLY A C 1
ATOM 4290 O O . GLY A 1 572 ? 11.997 -3.672 -36.909 1.00 85.88 572 GLY A O 1
ATOM 4291 N N . LEU A 1 573 ? 11.902 -2.224 -35.185 1.00 91.06 573 LEU A N 1
ATOM 4292 C CA . LEU A 1 573 ? 10.442 -2.180 -35.077 1.00 91.06 573 LEU A CA 1
ATOM 4293 C C . LEU A 1 573 ? 9.824 -1.224 -36.104 1.00 91.06 573 LEU A C 1
ATOM 4295 O O . LEU A 1 573 ? 10.301 -0.110 -36.322 1.00 91.06 573 LEU A O 1
ATOM 4299 N N . SER A 1 574 ? 8.739 -1.667 -36.728 1.00 90.38 574 SER A N 1
ATOM 4300 C CA . SER A 1 574 ? 7.971 -0.933 -37.734 1.00 90.38 574 SER A CA 1
ATOM 4301 C C . SER A 1 574 ? 6.547 -1.496 -37.836 1.00 90.38 574 SER A C 1
ATOM 4303 O O . SER A 1 574 ? 6.226 -2.493 -37.195 1.00 90.38 574 SER A O 1
ATOM 4305 N N . MET A 1 575 ? 5.683 -0.884 -38.648 1.00 90.19 575 MET A N 1
ATOM 4306 C CA . MET A 1 575 ? 4.418 -1.511 -39.047 1.00 90.19 575 MET A CA 1
ATOM 4307 C C . MET A 1 575 ? 4.627 -2.319 -40.329 1.00 90.19 575 MET A C 1
ATOM 4309 O O . MET A 1 575 ? 5.042 -1.764 -41.346 1.00 90.19 575 MET A O 1
ATOM 4313 N N . GLY A 1 576 ? 4.327 -3.614 -40.277 1.00 87.00 576 GLY A N 1
ATOM 4314 C CA . GLY A 1 576 ? 4.415 -4.536 -41.404 1.00 87.00 576 GLY A CA 1
ATOM 4315 C C . GLY A 1 576 ? 3.088 -4.780 -42.111 1.00 87.00 576 GLY A C 1
ATOM 4316 O O . GLY A 1 576 ? 2.129 -3.998 -42.045 1.00 87.00 576 GLY A O 1
ATOM 4317 N N . GLU A 1 577 ? 3.042 -5.890 -42.838 1.00 88.50 577 GLU A N 1
ATOM 4318 C CA . GLU A 1 577 ? 1.861 -6.301 -43.588 1.00 88.50 577 GLU A CA 1
ATOM 4319 C C . GLU A 1 577 ? 0.737 -6.753 -42.652 1.00 88.50 577 GLU A C 1
ATOM 4321 O O . GLU A 1 577 ? -0.404 -6.312 -42.823 1.00 88.50 577 GLU A O 1
ATOM 4326 N N . HIS A 1 578 ? 1.079 -7.543 -41.634 1.00 88.44 578 HIS A N 1
ATOM 4327 C CA . HIS A 1 578 ? 0.148 -8.219 -40.735 1.00 88.44 578 HIS A CA 1
ATOM 4328 C C . HIS A 1 578 ? 0.030 -7.558 -39.358 1.00 88.44 578 HIS A C 1
ATOM 4330 O O . HIS A 1 578 ? -0.933 -7.829 -38.643 1.00 88.44 578 HIS A O 1
ATOM 4336 N N . GLY A 1 579 ? 0.961 -6.680 -38.985 1.00 90.50 579 GLY A N 1
ATOM 4337 C CA . GLY A 1 579 ? 0.911 -5.943 -37.723 1.00 90.50 579 GLY A CA 1
ATOM 4338 C C . GLY A 1 579 ? 2.267 -5.371 -37.329 1.00 90.50 579 GLY A C 1
ATOM 4339 O O . GLY A 1 579 ? 3.018 -4.912 -38.190 1.00 90.50 579 GLY A O 1
ATOM 4340 N N . LEU A 1 580 ? 2.574 -5.349 -36.031 1.00 93.31 580 LEU A N 1
ATOM 4341 C CA . LEU A 1 580 ? 3.852 -4.870 -35.507 1.00 93.31 580 LEU A CA 1
ATOM 4342 C C . LEU A 1 580 ? 4.959 -5.767 -36.049 1.00 93.31 580 LEU A C 1
ATOM 4344 O O . LEU A 1 580 ? 5.035 -6.931 -35.677 1.00 93.31 580 LEU A O 1
ATOM 4348 N N . SER A 1 581 ? 5.806 -5.228 -36.913 1.00 92.81 581 SER A N 1
ATOM 4349 C CA . SER A 1 581 ? 6.866 -5.965 -37.583 1.00 92.81 581 SER A CA 1
ATOM 4350 C C . SER A 1 581 ? 8.211 -5.625 -36.979 1.00 92.81 581 SER A C 1
ATOM 4352 O O . SER A 1 581 ? 8.612 -4.461 -36.915 1.00 92.81 581 SER A O 1
ATOM 4354 N N . TRP A 1 582 ? 8.925 -6.658 -36.561 1.00 93.50 582 TRP A N 1
ATOM 4355 C CA . TRP A 1 582 ? 10.299 -6.569 -36.125 1.00 93.50 582 TRP A CA 1
ATOM 4356 C C . TRP A 1 582 ? 11.211 -7.231 -37.144 1.00 93.50 582 TRP A C 1
ATOM 4358 O O . TRP A 1 582 ? 11.045 -8.402 -37.484 1.00 93.50 582 TRP A O 1
ATOM 4368 N N . THR A 1 583 ? 12.189 -6.472 -37.626 1.00 90.81 583 THR A N 1
ATOM 4369 C CA . THR A 1 583 ? 13.142 -6.921 -38.633 1.00 90.81 583 THR A CA 1
ATOM 4370 C C . THR A 1 583 ? 14.571 -6.767 -38.138 1.00 90.81 583 THR A C 1
ATOM 4372 O O . THR A 1 583 ? 14.995 -5.680 -37.750 1.00 90.81 583 THR A O 1
ATOM 4375 N N . THR A 1 584 ? 15.361 -7.833 -38.252 1.00 89.38 584 THR A N 1
ATOM 4376 C CA . THR A 1 584 ? 16.791 -7.817 -37.930 1.00 89.38 584 THR A CA 1
ATOM 4377 C C . THR A 1 584 ? 17.620 -8.526 -38.998 1.00 89.38 584 THR A C 1
ATOM 4379 O O . THR A 1 584 ? 17.147 -9.425 -39.688 1.00 89.38 584 THR A O 1
ATOM 4382 N N . ARG A 1 585 ? 18.873 -8.082 -39.151 1.00 86.94 585 ARG A N 1
ATOM 4383 C CA . ARG A 1 585 ? 19.932 -8.736 -39.946 1.00 86.94 585 ARG A CA 1
ATOM 4384 C C . ARG A 1 585 ? 21.150 -9.089 -39.084 1.00 86.94 585 ARG A C 1
ATOM 4386 O O . ARG A 1 585 ? 22.216 -9.423 -39.600 1.00 86.94 585 ARG A O 1
ATOM 4393 N N . LYS A 1 586 ? 21.038 -8.928 -37.759 1.00 82.25 586 LYS A N 1
ATOM 4394 C CA . LYS A 1 586 ? 22.161 -9.087 -36.832 1.00 82.25 586 LYS A CA 1
ATOM 4395 C C . LYS A 1 586 ? 22.513 -10.570 -36.714 1.00 82.25 586 LYS A C 1
ATOM 4397 O O . LYS A 1 586 ? 21.760 -11.361 -36.154 1.00 82.25 586 LYS A O 1
ATOM 4402 N N . THR A 1 587 ? 23.684 -10.937 -37.222 1.00 72.50 587 THR A N 1
ATOM 4403 C CA . THR A 1 587 ? 24.219 -12.298 -37.106 1.00 72.50 587 THR A CA 1
ATOM 4404 C C . THR A 1 587 ? 24.896 -12.512 -35.764 1.00 72.50 587 THR A C 1
ATOM 4406 O O . THR A 1 587 ? 25.701 -11.685 -35.331 1.00 72.50 587 THR A O 1
ATOM 4409 N N . CYS A 1 588 ? 24.671 -13.671 -35.155 1.00 64.44 588 CYS A N 1
ATOM 4410 C CA . CYS A 1 588 ? 25.307 -14.057 -33.896 1.00 64.44 588 CYS A CA 1
ATOM 4411 C C . CYS A 1 588 ? 26.676 -14.731 -34.146 1.00 64.44 588 CYS A C 1
ATOM 4413 O O . CYS A 1 588 ? 26.881 -15.899 -33.816 1.00 64.44 588 CYS A O 1
ATOM 4415 N N . GLY A 1 589 ? 27.608 -13.996 -34.770 1.00 55.09 589 GLY A N 1
ATOM 4416 C CA . GLY A 1 589 ? 29.001 -14.411 -35.014 1.00 55.09 589 GLY A CA 1
ATOM 4417 C C . GLY A 1 589 ? 29.202 -15.605 -35.975 1.00 55.09 589 GLY A C 1
ATOM 4418 O O . GLY A 1 589 ? 28.241 -16.257 -36.385 1.00 55.09 589 GLY A O 1
ATOM 4419 N N . PRO A 1 590 ? 30.457 -15.937 -36.348 1.00 51.66 590 PRO A N 1
ATOM 4420 C CA . PRO A 1 590 ? 30.745 -17.008 -37.307 1.00 51.66 590 PRO A CA 1
ATOM 4421 C C . PRO A 1 590 ? 30.285 -18.373 -36.780 1.00 51.66 590 PRO A C 1
ATOM 4423 O O . PRO A 1 590 ? 30.369 -18.637 -35.578 1.00 51.66 590 PRO A O 1
ATOM 4426 N N . GLN A 1 591 ? 29.776 -19.236 -37.669 1.00 47.91 591 GLN A N 1
ATOM 4427 C CA . GLN A 1 591 ? 29.415 -20.626 -37.363 1.00 47.91 591 GLN A CA 1
ATOM 4428 C C . GLN A 1 591 ? 30.631 -21.324 -36.726 1.00 47.91 591 GLN A C 1
ATOM 4430 O O . GLN A 1 591 ? 31.722 -21.229 -37.293 1.00 47.91 591 GLN A O 1
ATOM 4435 N N . PRO A 1 592 ? 30.511 -21.983 -35.557 1.00 45.22 592 PRO A N 1
ATOM 4436 C CA . PRO A 1 592 ? 31.654 -22.665 -34.973 1.00 45.22 592 PRO A CA 1
ATOM 4437 C C . PRO A 1 592 ? 32.139 -23.723 -35.964 1.00 45.22 592 PRO A C 1
ATOM 4439 O O . PRO A 1 592 ? 31.406 -24.651 -36.315 1.00 45.22 592 PRO A O 1
ATOM 4442 N N . SER A 1 593 ? 33.383 -23.585 -36.428 1.00 42.94 593 SER A N 1
ATOM 4443 C CA . SER A 1 593 ? 34.076 -24.714 -37.030 1.00 42.94 593 SER A CA 1
ATOM 4444 C C . SER A 1 593 ? 34.090 -25.835 -35.986 1.00 42.94 593 SER A C 1
ATOM 4446 O O . SER A 1 593 ? 34.187 -25.578 -34.782 1.00 42.94 593 SER A O 1
ATOM 4448 N N . ARG A 1 594 ? 33.993 -27.095 -36.425 1.00 42.84 594 ARG A N 1
ATOM 4449 C CA . ARG A 1 594 ? 34.007 -28.294 -35.559 1.00 42.84 594 ARG A CA 1
ATOM 4450 C C . ARG A 1 594 ? 35.238 -28.408 -34.633 1.00 42.84 594 ARG A C 1
ATOM 4452 O O . ARG A 1 594 ? 35.331 -29.368 -33.878 1.00 42.84 594 ARG A O 1
ATOM 4459 N N . ALA A 1 595 ? 36.160 -27.448 -34.660 1.00 37.06 595 ALA A N 1
ATOM 4460 C CA . ALA A 1 595 ? 37.321 -27.357 -33.795 1.00 37.06 595 ALA A CA 1
ATOM 4461 C C . ALA A 1 595 ? 37.498 -25.911 -33.276 1.00 37.06 595 ALA A C 1
ATOM 4463 O O . ALA A 1 595 ? 38.242 -25.124 -33.853 1.00 37.06 595 ALA A O 1
ATOM 4464 N N . GLY A 1 596 ? 36.832 -25.568 -32.166 1.00 45.72 596 GLY A N 1
ATOM 4465 C CA . GLY A 1 596 ? 37.299 -24.498 -31.267 1.00 45.72 596 GLY A CA 1
ATOM 4466 C C . GLY A 1 596 ? 36.744 -23.072 -31.436 1.00 45.72 596 GLY A C 1
ATOM 4467 O O . GLY A 1 596 ? 37.483 -22.122 -31.196 1.00 45.72 596 GLY A O 1
ATOM 4468 N N . GLY A 1 597 ? 35.470 -22.880 -31.799 1.00 33.12 597 GLY A N 1
ATOM 4469 C CA . GLY A 1 597 ? 34.825 -21.551 -31.826 1.00 33.12 597 GLY A CA 1
ATOM 4470 C C . GLY A 1 597 ? 34.215 -21.135 -30.476 1.00 33.12 597 GLY A C 1
ATOM 4471 O O . GLY A 1 597 ? 33.544 -21.942 -29.838 1.00 33.12 597 GLY A O 1
ATOM 4472 N N . GLY A 1 598 ? 34.454 -19.892 -30.036 1.00 40.34 598 GLY A N 1
ATOM 4473 C CA . GLY A 1 598 ? 34.073 -19.359 -28.718 1.00 40.34 598 GLY A CA 1
ATOM 4474 C C . GLY A 1 598 ? 32.598 -19.540 -28.320 1.00 40.34 598 GLY A C 1
ATOM 4475 O O . GLY A 1 598 ? 31.700 -19.533 -29.162 1.00 40.34 598 GLY A O 1
ATOM 4476 N N . LYS A 1 599 ? 32.357 -19.697 -27.009 1.00 46.09 599 LYS A N 1
ATOM 4477 C CA . LYS A 1 599 ? 31.012 -19.794 -26.420 1.00 46.09 599 LYS A CA 1
ATOM 4478 C C . LYS A 1 599 ? 30.228 -18.515 -26.726 1.00 46.09 599 LYS A C 1
ATOM 4480 O O . LYS A 1 599 ? 30.628 -17.437 -26.300 1.00 46.09 599 LYS A O 1
ATOM 4485 N N . ARG A 1 600 ? 29.129 -18.648 -27.468 1.00 57.31 600 ARG A N 1
ATOM 4486 C CA . ARG A 1 600 ? 28.193 -17.555 -27.764 1.00 57.31 600 ARG A CA 1
ATOM 4487 C C . ARG A 1 600 ? 27.345 -17.264 -26.537 1.00 57.31 600 ARG A C 1
ATOM 4489 O O . ARG A 1 600 ? 26.940 -18.202 -25.851 1.00 57.31 600 ARG A O 1
ATOM 4496 N N . THR A 1 601 ? 27.091 -15.989 -26.267 1.00 61.53 601 THR A N 1
ATOM 4497 C CA . THR A 1 601 ? 26.354 -15.570 -25.076 1.00 61.53 601 THR A CA 1
ATOM 4498 C C . THR A 1 601 ? 24.978 -15.056 -25.450 1.00 61.53 601 THR A C 1
ATOM 4500 O O . THR A 1 601 ? 24.732 -14.594 -26.560 1.00 61.53 601 THR A O 1
ATOM 4503 N N . GLU A 1 602 ? 24.052 -15.130 -24.507 1.00 70.56 602 GLU A N 1
ATOM 4504 C CA . GLU A 1 602 ? 22.678 -14.706 -24.742 1.00 70.56 602 GLU A CA 1
ATOM 4505 C C . GLU A 1 602 ? 22.515 -13.188 -24.924 1.00 70.56 602 GLU A C 1
ATOM 4507 O O . GLU A 1 602 ? 21.479 -12.732 -25.396 1.00 70.56 602 GLU A O 1
ATOM 4512 N N . ALA A 1 603 ? 23.535 -12.406 -24.565 1.00 68.88 603 ALA A N 1
ATOM 4513 C CA . ALA A 1 603 ? 23.598 -10.966 -24.806 1.00 68.88 603 ALA A CA 1
ATOM 4514 C C . ALA A 1 603 ? 23.856 -10.613 -26.285 1.00 68.88 603 ALA A C 1
ATOM 4516 O O . ALA A 1 603 ? 23.656 -9.470 -26.693 1.00 68.88 603 ALA A O 1
ATOM 4517 N N . ASP A 1 604 ? 24.299 -11.581 -27.093 1.00 73.94 604 ASP A N 1
ATOM 4518 C CA . ASP A 1 604 ? 24.614 -11.357 -28.506 1.00 73.94 604 ASP A CA 1
ATOM 4519 C C . ASP A 1 604 ? 23.363 -11.399 -29.400 1.00 73.94 604 ASP A C 1
ATOM 4521 O O . ASP A 1 604 ? 23.385 -10.886 -30.526 1.00 73.94 604 ASP A O 1
ATOM 4525 N N . LEU A 1 605 ? 22.268 -11.980 -28.894 1.00 82.00 605 LEU A N 1
ATOM 4526 C CA . LEU A 1 605 ? 21.015 -12.135 -29.625 1.00 82.00 605 LEU A CA 1
ATOM 4527 C C . LEU A 1 605 ? 20.343 -10.767 -29.838 1.00 82.00 605 LEU A C 1
ATOM 4529 O O . LEU A 1 605 ? 20.194 -10.013 -28.876 1.00 82.00 605 LEU A O 1
ATOM 4533 N N . PRO A 1 606 ? 19.931 -10.407 -31.069 1.00 87.56 606 PRO A N 1
ATOM 4534 C CA . PRO A 1 606 ? 19.042 -9.268 -31.267 1.00 87.56 606 PRO A CA 1
ATOM 4535 C C . PRO A 1 606 ? 17.742 -9.493 -30.491 1.00 87.56 606 PRO A C 1
ATOM 4537 O O . PRO A 1 606 ? 17.165 -10.580 -30.556 1.00 87.56 606 PRO A O 1
ATOM 4540 N N . GLU A 1 607 ? 17.291 -8.462 -29.781 1.00 89.75 607 GLU A N 1
ATOM 4541 C CA . GLU A 1 607 ? 16.084 -8.509 -28.963 1.00 89.75 607 GLU A CA 1
ATOM 4542 C C . GLU A 1 607 ? 15.264 -7.229 -29.096 1.00 89.75 607 GLU A C 1
ATOM 4544 O O . GLU A 1 607 ? 15.810 -6.148 -29.330 1.00 89.75 607 GLU A O 1
ATOM 4549 N N . PHE A 1 608 ? 13.954 -7.364 -28.911 1.00 91.38 608 PHE A N 1
ATOM 4550 C CA . PHE A 1 608 ? 13.097 -6.256 -28.524 1.00 91.38 608 PHE A CA 1
ATOM 4551 C C . PHE A 1 608 ? 12.214 -6.683 -27.353 1.00 91.38 608 PHE A C 1
ATOM 4553 O O . PHE A 1 608 ? 11.789 -7.837 -27.248 1.00 91.38 608 PHE A O 1
ATOM 4560 N N . VAL A 1 609 ? 11.988 -5.751 -26.438 1.00 91.12 609 VAL A N 1
ATOM 4561 C CA . VAL A 1 609 ? 11.373 -5.986 -25.134 1.00 91.12 609 VAL A CA 1
ATOM 4562 C C . VAL A 1 609 ? 10.194 -5.054 -24.940 1.00 91.12 609 VAL A C 1
ATOM 4564 O O . VAL A 1 609 ? 10.182 -3.925 -25.431 1.00 91.12 609 VAL A O 1
ATOM 4567 N N . TRP A 1 610 ? 9.183 -5.524 -24.230 1.00 89.38 610 TRP A N 1
ATOM 4568 C CA . TRP A 1 610 ? 8.099 -4.665 -23.784 1.00 89.38 610 TRP A CA 1
ATOM 4569 C C . TRP A 1 610 ? 8.631 -3.729 -22.692 1.00 89.38 610 TRP A C 1
ATOM 4571 O O . TRP A 1 610 ? 9.414 -4.154 -21.843 1.00 89.38 610 TRP A O 1
ATOM 4581 N N . LYS A 1 611 ? 8.281 -2.440 -22.743 1.00 81.69 611 LYS A N 1
ATOM 4582 C CA . LYS A 1 611 ? 8.890 -1.414 -21.872 1.00 81.69 611 LYS A CA 1
ATOM 4583 C C . LYS A 1 611 ? 8.533 -1.584 -20.402 1.00 81.69 611 LYS A C 1
ATOM 4585 O O . LYS A 1 611 ? 9.330 -1.235 -19.533 1.00 81.69 611 LYS A O 1
ATOM 4590 N N . GLU A 1 612 ? 7.343 -2.106 -20.144 1.00 82.38 612 GLU A N 1
ATOM 4591 C CA . GLU A 1 612 ? 6.826 -2.299 -18.799 1.00 82.38 612 GLU A CA 1
ATOM 4592 C C . GLU A 1 612 ? 7.175 -3.688 -18.249 1.00 82.38 612 GLU A C 1
ATOM 4594 O O . GLU A 1 612 ? 7.513 -4.627 -18.976 1.00 82.38 612 GLU A O 1
ATOM 4599 N N . ALA A 1 613 ? 7.096 -3.825 -16.927 1.00 81.88 613 ALA A N 1
ATOM 4600 C CA . ALA A 1 613 ? 7.298 -5.095 -16.244 1.00 81.88 613 ALA A CA 1
ATOM 4601 C C . ALA A 1 613 ? 6.004 -5.550 -15.562 1.00 81.88 613 ALA A C 1
ATOM 4603 O O . ALA A 1 613 ? 5.346 -4.788 -14.857 1.00 81.88 613 ALA A O 1
ATOM 4604 N N . LEU A 1 614 ? 5.660 -6.819 -15.753 1.00 84.25 614 LEU A N 1
ATOM 4605 C CA . LEU A 1 614 ? 4.468 -7.467 -15.223 1.00 84.25 614 LEU A CA 1
ATOM 4606 C C . LEU A 1 614 ? 4.772 -8.165 -13.900 1.00 84.25 614 LEU A C 1
ATOM 4608 O O . LEU A 1 614 ? 5.825 -8.779 -13.721 1.00 84.25 614 LEU A O 1
ATOM 4612 N N . LEU A 1 615 ? 3.818 -8.124 -12.976 1.00 83.25 615 LEU A N 1
ATOM 4613 C CA . LEU A 1 615 ? 3.846 -8.963 -11.783 1.00 83.25 615 LEU A CA 1
ATOM 4614 C C . LEU A 1 615 ? 2.994 -10.216 -12.028 1.00 83.25 615 LEU A C 1
ATOM 4616 O O . LEU A 1 615 ? 1.845 -10.084 -12.452 1.00 83.25 615 LEU A O 1
ATOM 4620 N N . PRO A 1 616 ? 3.507 -11.428 -11.754 1.00 84.94 616 PRO A N 1
ATOM 4621 C CA . PRO A 1 616 ? 2.677 -12.626 -11.777 1.00 84.94 616 PRO A CA 1
ATOM 4622 C C . PRO A 1 616 ? 1.548 -12.572 -10.721 1.00 84.94 616 PRO A C 1
ATOM 4624 O O . PRO A 1 616 ? 1.763 -12.030 -9.633 1.00 84.94 616 PRO A O 1
ATOM 4627 N N . PRO A 1 617 ? 0.368 -13.167 -10.982 1.00 90.25 617 PRO A N 1
ATOM 4628 C CA . PRO A 1 617 ? 0.044 -13.955 -12.164 1.00 90.25 617 PRO A CA 1
ATOM 4629 C C . PRO A 1 617 ? -0.508 -13.122 -13.327 1.00 90.25 617 PRO A C 1
ATOM 4631 O O . PRO A 1 617 ? -1.354 -12.244 -13.135 1.00 90.25 617 PRO A O 1
ATOM 4634 N N . PHE A 1 618 ? -0.109 -13.479 -14.545 1.00 93.25 618 PHE A N 1
ATOM 4635 C CA . PHE A 1 618 ? -0.669 -12.908 -15.769 1.00 93.25 618 PHE A CA 1
ATOM 4636 C C . PHE A 1 618 ? -0.673 -13.924 -16.914 1.00 93.25 618 PHE A C 1
ATOM 4638 O O . PHE A 1 618 ? 0.075 -14.904 -16.898 1.00 93.25 618 PHE A O 1
ATOM 4645 N N . ASN A 1 619 ? -1.505 -13.649 -17.916 1.00 94.88 619 ASN A N 1
ATOM 4646 C CA . ASN A 1 619 ? -1.528 -14.341 -19.195 1.00 94.88 619 ASN A CA 1
ATOM 4647 C C . ASN A 1 619 ? -1.268 -13.341 -20.324 1.00 94.88 619 ASN A C 1
ATOM 4649 O O . ASN A 1 619 ? -1.701 -12.190 -20.249 1.00 94.88 619 ASN A O 1
ATOM 4653 N N . ALA A 1 620 ? -0.602 -13.799 -21.373 1.00 95.00 620 ALA A N 1
ATOM 4654 C CA . ALA A 1 620 ? -0.420 -13.089 -22.623 1.00 95.00 620 ALA A CA 1
ATOM 4655 C C . ALA A 1 620 ? -0.825 -14.013 -23.772 1.00 95.00 620 ALA A C 1
ATOM 4657 O O . ALA A 1 620 ? -0.308 -15.121 -23.881 1.00 95.00 620 ALA A O 1
ATOM 4658 N N . HIS A 1 621 ? -1.737 -13.554 -24.618 1.00 96.00 621 HIS A N 1
ATOM 4659 C CA . HIS A 1 621 ? -2.133 -14.238 -25.842 1.00 96.00 621 HIS A CA 1
ATOM 4660 C C . HIS A 1 621 ? -1.717 -13.383 -27.035 1.00 96.00 621 HIS A C 1
ATOM 4662 O O . HIS A 1 621 ? -2.010 -12.188 -27.063 1.00 96.00 621 HIS A O 1
ATOM 4668 N N . ALA A 1 622 ? -1.034 -13.960 -28.018 1.00 94.81 622 ALA A N 1
ATOM 4669 C CA . ALA A 1 622 ? -0.563 -13.238 -29.191 1.00 94.81 622 ALA A CA 1
ATOM 4670 C C . ALA A 1 622 ? -0.828 -14.013 -30.481 1.00 94.81 622 ALA A C 1
ATOM 4672 O O . ALA A 1 622 ? -0.619 -15.220 -30.544 1.00 94.81 622 ALA A O 1
ATOM 4673 N N . LYS A 1 623 ? -1.215 -13.280 -31.529 1.00 94.38 623 LYS A N 1
ATOM 4674 C CA . LYS A 1 623 ? -1.274 -13.781 -32.904 1.00 94.38 623 LYS A CA 1
ATOM 4675 C C . LYS A 1 623 ? -0.056 -13.306 -33.661 1.00 94.38 623 LYS A C 1
ATOM 4677 O O . LYS A 1 623 ? 0.146 -12.095 -33.777 1.00 94.38 623 LYS A O 1
ATOM 4682 N N . VAL A 1 624 ? 0.745 -14.231 -34.171 1.00 92.12 624 VAL A N 1
ATOM 4683 C CA . VAL A 1 624 ? 2.057 -13.911 -34.741 1.00 92.12 624 VAL A CA 1
ATOM 4684 C C . VAL A 1 624 ? 2.244 -14.497 -36.133 1.00 92.12 624 VAL A C 1
ATOM 4686 O O . VAL A 1 624 ? 1.710 -15.551 -36.459 1.00 92.12 624 VAL A O 1
ATOM 4689 N N . TRP A 1 625 ? 3.032 -13.816 -36.953 1.00 90.06 625 TRP A N 1
ATOM 4690 C CA . TRP A 1 625 ? 3.412 -14.245 -38.291 1.00 90.06 625 TRP A CA 1
ATOM 4691 C C . TRP A 1 625 ? 4.920 -14.428 -38.369 1.00 90.06 625 TRP A C 1
ATOM 4693 O O . TRP A 1 625 ? 5.697 -13.537 -38.014 1.00 90.06 625 TRP A O 1
ATOM 4703 N N . LEU A 1 626 ? 5.327 -15.594 -38.865 1.00 86.00 626 LEU A N 1
ATOM 4704 C CA . LEU A 1 626 ? 6.725 -15.955 -39.036 1.00 86.00 626 LEU A CA 1
ATOM 4705 C C . LEU A 1 626 ? 7.060 -16.020 -40.525 1.00 86.00 626 LEU A C 1
ATOM 4707 O O . LEU A 1 626 ? 6.607 -16.926 -41.227 1.00 86.00 626 LEU A O 1
ATOM 4711 N N . HIS A 1 627 ? 7.868 -15.078 -41.011 1.00 85.69 627 HIS A N 1
ATOM 4712 C CA . HIS A 1 627 ? 8.184 -14.994 -42.438 1.00 85.69 627 HIS A CA 1
ATOM 4713 C C . HIS A 1 627 ? 9.015 -16.197 -42.927 1.00 85.69 627 HIS A C 1
ATOM 4715 O O . HIS A 1 627 ? 9.873 -16.691 -42.180 1.00 85.69 627 HIS A O 1
ATOM 4721 N N . PRO A 1 628 ? 8.813 -16.662 -44.178 1.00 82.56 628 PRO A N 1
ATOM 4722 C CA . PRO A 1 628 ? 9.642 -17.700 -44.784 1.00 82.56 628 PRO A CA 1
ATOM 4723 C C . PRO A 1 628 ? 11.129 -17.329 -44.797 1.00 82.56 628 PRO A C 1
ATOM 4725 O O . PRO A 1 628 ? 11.501 -16.208 -45.137 1.00 82.56 628 PRO A O 1
ATOM 4728 N N . GLY A 1 629 ? 11.989 -18.289 -44.457 1.00 79.50 629 GLY A N 1
ATOM 4729 C CA . GLY A 1 629 ? 13.432 -18.073 -44.323 1.00 79.50 629 GLY A CA 1
ATOM 4730 C C . GLY A 1 629 ? 13.866 -17.608 -42.930 1.00 79.50 629 GLY A C 1
ATOM 4731 O O . GLY A 1 629 ? 15.056 -17.382 -42.711 1.00 79.50 629 GLY A O 1
ATOM 4732 N N . THR A 1 630 ? 12.939 -17.498 -41.971 1.00 84.75 630 THR A N 1
ATOM 4733 C CA . THR A 1 630 ? 13.294 -17.217 -40.577 1.00 84.75 630 THR A CA 1
ATOM 4734 C C . THR A 1 630 ? 13.971 -18.430 -39.955 1.00 84.75 630 THR A C 1
ATOM 4736 O O . THR A 1 630 ? 13.336 -19.458 -39.723 1.00 84.75 630 THR A O 1
ATOM 4739 N N . HIS A 1 631 ? 15.261 -18.294 -39.652 1.00 82.06 631 HIS A N 1
ATOM 4740 C CA . HIS A 1 631 ? 16.044 -19.397 -39.114 1.00 82.06 631 HIS A CA 1
ATOM 4741 C C . HIS A 1 631 ? 15.632 -19.763 -37.681 1.00 82.06 631 HIS A C 1
ATOM 4743 O O . HIS A 1 631 ? 15.314 -20.920 -37.420 1.00 82.06 631 HIS A O 1
ATOM 4749 N N . LEU A 1 632 ? 15.603 -18.798 -36.757 1.00 84.19 632 LEU A N 1
ATOM 4750 C CA . LEU A 1 632 ? 15.097 -19.008 -35.401 1.00 84.19 632 LEU A CA 1
ATOM 4751 C C . LEU A 1 632 ? 14.567 -17.690 -34.818 1.00 84.19 632 LEU A C 1
ATOM 4753 O O . LEU A 1 632 ? 15.325 -16.735 -34.657 1.00 84.19 632 LEU A O 1
ATOM 4757 N N . ALA A 1 633 ? 13.283 -17.654 -34.475 1.00 89.44 633 ALA A N 1
ATOM 4758 C CA . ALA A 1 633 ? 12.640 -16.585 -33.715 1.00 89.44 633 ALA A CA 1
ATOM 4759 C C . ALA A 1 633 ? 12.163 -17.132 -32.369 1.00 89.44 633 ALA A C 1
ATOM 4761 O O . ALA A 1 633 ? 11.748 -18.284 -32.264 1.00 89.44 633 ALA A O 1
ATOM 4762 N N . MET A 1 634 ? 12.238 -16.315 -31.328 1.00 91.62 634 MET A N 1
ATOM 4763 C CA . MET A 1 634 ? 11.918 -16.692 -29.961 1.00 91.62 634 MET A CA 1
ATOM 4764 C C . MET A 1 634 ? 11.016 -15.646 -29.327 1.00 91.62 634 MET A C 1
ATOM 4766 O O . MET A 1 634 ? 11.338 -14.468 -29.388 1.00 91.62 634 MET A O 1
ATOM 4770 N N . ILE A 1 635 ? 9.942 -16.069 -28.669 1.00 93.69 635 ILE A N 1
ATOM 4771 C CA . ILE A 1 635 ? 9.053 -15.198 -27.890 1.00 93.69 635 ILE A CA 1
ATOM 4772 C C . ILE A 1 635 ? 8.908 -15.752 -26.479 1.00 93.69 635 ILE A C 1
ATOM 4774 O O . ILE A 1 635 ? 8.822 -16.964 -26.287 1.00 93.69 635 ILE A O 1
ATOM 4778 N N . GLY A 1 636 ? 8.921 -14.890 -25.470 1.00 94.81 636 GLY A N 1
ATOM 4779 C CA . GLY A 1 636 ? 8.792 -15.345 -24.095 1.00 94.81 636 GLY A CA 1
ATOM 4780 C C . GLY A 1 636 ? 8.940 -14.243 -23.067 1.00 94.81 636 GLY A C 1
ATOM 4781 O O . GLY A 1 636 ? 8.595 -13.088 -23.307 1.00 94.81 636 GLY A O 1
ATOM 4782 N N . VAL A 1 637 ? 9.460 -14.630 -21.907 1.00 95.19 637 VAL A N 1
ATOM 4783 C CA . VAL A 1 637 ? 9.555 -13.781 -20.720 1.00 95.19 637 VAL A CA 1
ATOM 4784 C C . VAL A 1 637 ? 10.946 -13.801 -20.102 1.00 95.19 637 VAL A C 1
ATOM 4786 O O . VAL A 1 637 ? 11.646 -14.815 -20.148 1.00 95.19 637 VAL A O 1
ATOM 4789 N N . ALA A 1 638 ? 11.318 -12.685 -19.477 1.00 92.06 638 ALA A N 1
ATOM 4790 C CA . ALA A 1 638 ? 12.528 -12.522 -18.679 1.00 92.06 638 ALA A CA 1
ATOM 4791 C C . ALA A 1 638 ? 12.209 -12.055 -17.260 1.00 92.06 638 ALA A C 1
ATOM 4793 O O . ALA A 1 638 ? 11.346 -11.205 -17.068 1.00 92.06 638 ALA A O 1
ATOM 4794 N N . ALA A 1 639 ? 12.984 -12.529 -16.288 1.00 88.00 639 ALA A N 1
ATOM 4795 C CA . ALA A 1 639 ? 13.067 -11.963 -14.946 1.00 88.00 639 ALA A CA 1
ATOM 4796 C C . ALA A 1 639 ? 14.535 -11.965 -14.488 1.00 88.00 639 ALA A C 1
ATOM 4798 O O . ALA A 1 639 ? 15.128 -13.016 -14.217 1.00 88.00 639 ALA A O 1
ATOM 4799 N N . GLY A 1 640 ? 15.150 -10.779 -14.438 1.00 82.31 640 GLY A N 1
ATOM 4800 C CA . GLY A 1 640 ? 16.596 -10.643 -14.243 1.00 82.31 640 GLY A CA 1
ATOM 4801 C C . GLY A 1 640 ? 17.382 -11.331 -15.367 1.00 82.31 640 GLY A C 1
ATOM 4802 O O . GLY A 1 640 ? 17.132 -11.081 -16.541 1.00 82.31 640 GLY A O 1
ATOM 4803 N N . ASN A 1 641 ? 18.302 -12.233 -15.009 1.00 80.56 641 ASN A N 1
ATOM 4804 C CA . ASN A 1 641 ? 19.116 -12.990 -15.975 1.00 80.56 641 ASN A CA 1
ATOM 4805 C C . ASN A 1 641 ? 18.463 -14.309 -16.429 1.00 80.56 641 ASN A C 1
ATOM 4807 O O . ASN A 1 641 ? 19.098 -15.101 -17.123 1.00 80.56 641 ASN A O 1
ATOM 4811 N N . ARG A 1 642 ? 17.228 -14.597 -15.998 1.00 86.50 642 ARG A N 1
ATOM 4812 C CA . ARG A 1 642 ? 16.499 -15.803 -16.403 1.00 86.50 642 ARG A CA 1
ATOM 4813 C C . ARG A 1 642 ? 15.506 -15.473 -17.493 1.00 86.50 642 ARG A C 1
ATOM 4815 O O . ARG A 1 642 ? 14.698 -14.565 -17.324 1.00 86.50 642 ARG A O 1
ATOM 4822 N N . ARG A 1 643 ? 15.537 -16.248 -18.572 1.00 91.38 643 ARG A N 1
ATOM 4823 C CA . ARG A 1 643 ? 14.573 -16.171 -19.667 1.00 91.38 643 ARG A CA 1
ATOM 4824 C C . ARG A 1 643 ? 13.975 -17.539 -19.935 1.00 91.38 643 ARG A C 1
ATOM 4826 O O . ARG A 1 643 ? 14.693 -18.534 -19.879 1.00 91.38 643 ARG A O 1
ATOM 4833 N N . VAL A 1 644 ? 12.689 -17.571 -20.266 1.00 93.12 644 VAL A N 1
ATOM 4834 C CA . VAL A 1 644 ? 11.977 -18.761 -20.749 1.00 93.12 644 VAL A CA 1
ATOM 4835 C C . VAL A 1 644 ? 11.222 -18.358 -22.008 1.00 93.12 644 VAL A C 1
ATOM 4837 O O . VAL A 1 644 ? 10.435 -17.412 -21.979 1.00 93.12 644 VAL A O 1
ATOM 4840 N N . ARG A 1 645 ? 11.510 -19.027 -23.125 1.00 93.00 645 ARG A N 1
ATOM 4841 C CA . ARG A 1 645 ? 11.012 -18.662 -24.456 1.00 93.00 645 ARG A CA 1
ATOM 4842 C C . ARG A 1 645 ? 10.557 -19.880 -25.238 1.00 93.00 645 ARG A C 1
ATOM 4844 O O . ARG A 1 645 ? 11.080 -20.978 -25.060 1.00 93.00 645 ARG A O 1
ATOM 4851 N N . LEU A 1 646 ? 9.641 -19.633 -26.157 1.00 90.50 646 LEU A N 1
ATOM 4852 C CA . LEU A 1 646 ? 9.246 -20.526 -27.226 1.00 90.50 646 LEU A CA 1
ATOM 4853 C C . LEU A 1 646 ? 10.091 -20.197 -28.456 1.00 90.50 646 LEU A C 1
ATOM 4855 O O . LEU A 1 646 ? 10.065 -19.062 -28.920 1.00 90.50 646 LEU A O 1
ATOM 4859 N N . ALA A 1 647 ? 10.833 -21.171 -28.967 1.00 88.00 647 ALA A N 1
ATOM 4860 C CA . ALA A 1 647 ? 11.632 -21.087 -30.182 1.00 88.00 647 ALA A CA 1
ATOM 4861 C C . ALA A 1 647 ? 10.873 -21.657 -31.382 1.00 88.00 647 ALA A C 1
ATOM 4863 O O . ALA A 1 647 ? 10.297 -22.740 -31.296 1.00 88.00 647 ALA A O 1
ATOM 4864 N N . MET A 1 648 ? 10.929 -20.945 -32.506 1.00 86.19 648 MET A N 1
ATOM 4865 C CA . MET A 1 648 ? 10.234 -21.268 -33.750 1.00 86.19 648 MET A CA 1
ATOM 4866 C C . MET A 1 648 ? 11.154 -21.052 -34.956 1.00 86.19 648 MET A C 1
ATOM 4868 O O . MET A 1 648 ? 11.884 -20.061 -35.015 1.00 86.19 648 MET A O 1
ATOM 4872 N N . SER A 1 649 ? 11.087 -21.944 -35.940 1.00 83.00 649 SER A N 1
ATOM 4873 C CA . SER A 1 649 ? 11.831 -21.853 -37.203 1.00 83.00 649 SER A CA 1
ATOM 4874 C C . SER A 1 649 ? 10.905 -22.043 -38.405 1.00 83.00 649 SER A C 1
ATOM 4876 O O . SER A 1 649 ? 10.029 -22.906 -38.372 1.00 83.00 649 SER A O 1
ATOM 4878 N N . ASN A 1 650 ? 11.128 -21.259 -39.464 1.00 82.06 650 ASN A N 1
ATOM 4879 C CA . ASN A 1 650 ? 10.472 -21.361 -40.773 1.00 82.06 650 ASN A CA 1
ATOM 4880 C C . ASN A 1 650 ? 11.538 -21.342 -41.888 1.00 82.06 650 ASN A C 1
ATOM 4882 O O . ASN A 1 650 ? 11.507 -20.514 -42.803 1.00 82.06 650 ASN A O 1
ATOM 4886 N N . ASP A 1 651 ? 12.541 -22.217 -41.774 1.00 75.81 651 ASP A N 1
ATOM 4887 C CA . ASP A 1 651 ? 13.680 -22.305 -42.694 1.00 75.81 651 ASP A CA 1
ATOM 4888 C C . ASP A 1 651 ? 13.496 -23.447 -43.707 1.00 75.81 651 ASP A C 1
ATOM 4890 O O . ASP A 1 651 ? 13.614 -24.628 -43.376 1.00 75.81 651 ASP A O 1
ATOM 4894 N N . ARG A 1 652 ? 13.193 -23.096 -44.966 1.00 65.50 652 ARG A N 1
ATOM 4895 C CA . ARG A 1 652 ? 13.176 -24.008 -46.135 1.00 65.50 652 ARG A CA 1
ATOM 4896 C C . ARG A 1 652 ? 12.393 -25.321 -45.933 1.00 65.50 652 ARG A C 1
ATOM 4898 O O . ARG A 1 652 ? 12.745 -26.346 -46.511 1.00 65.50 652 ARG A O 1
ATOM 4905 N N . GLY A 1 653 ? 11.317 -25.283 -45.146 1.00 58.47 653 GLY A N 1
ATOM 4906 C CA . GLY A 1 653 ? 10.443 -26.433 -44.881 1.00 58.47 653 GLY A CA 1
ATOM 4907 C C . GLY A 1 653 ? 10.891 -27.339 -43.730 1.00 58.47 653 GLY A C 1
ATOM 4908 O O . GLY A 1 653 ? 10.214 -28.327 -43.456 1.00 58.47 653 GLY A O 1
ATOM 4909 N N . ASN A 1 654 ? 11.989 -27.010 -43.042 1.00 62.44 654 ASN A N 1
ATOM 4910 C CA . ASN A 1 654 ? 12.450 -27.718 -41.853 1.00 62.44 654 ASN A CA 1
ATOM 4911 C C . ASN A 1 654 ? 12.043 -26.930 -40.602 1.00 62.44 654 ASN A C 1
ATOM 4913 O O . ASN A 1 654 ? 12.808 -26.142 -40.047 1.00 62.44 654 ASN A O 1
ATOM 4917 N N . ASN A 1 655 ? 10.781 -27.090 -40.214 1.00 69.81 655 ASN A N 1
ATOM 4918 C CA . ASN A 1 655 ? 10.197 -26.309 -39.137 1.00 69.81 655 ASN A CA 1
ATOM 4919 C C . ASN A 1 655 ? 10.503 -26.945 -37.780 1.00 69.81 655 ASN A C 1
ATOM 4921 O O . ASN A 1 655 ? 10.279 -28.140 -37.577 1.00 69.81 655 ASN A O 1
ATOM 4925 N N . HIS A 1 656 ? 10.969 -26.127 -36.842 1.00 71.62 656 HIS A N 1
ATOM 4926 C CA . HIS A 1 656 ? 11.290 -26.548 -35.483 1.00 71.62 656 HIS A CA 1
ATOM 4927 C C . HIS A 1 656 ? 10.487 -25.728 -34.478 1.00 71.62 656 HIS A C 1
ATOM 4929 O O . HIS A 1 656 ? 10.385 -24.507 -34.610 1.00 71.62 656 HIS A O 1
ATOM 4935 N N . LEU A 1 657 ? 9.954 -26.416 -33.470 1.00 79.69 657 LEU A N 1
ATOM 4936 C CA . LEU A 1 657 ? 9.321 -25.839 -32.293 1.00 79.69 657 LEU A CA 1
ATOM 4937 C C . LEU A 1 657 ? 10.040 -26.389 -31.059 1.00 79.69 657 LEU A C 1
ATOM 4939 O O . LEU A 1 657 ? 10.356 -27.575 -30.995 1.00 79.69 657 LEU A O 1
ATOM 4943 N N . GLY A 1 658 ? 10.320 -25.542 -30.080 1.00 82.00 658 GLY A N 1
ATOM 4944 C CA . GLY A 1 658 ? 10.947 -25.991 -28.842 1.00 82.00 658 GLY A CA 1
ATOM 4945 C C . GLY A 1 658 ? 10.924 -24.920 -27.772 1.00 82.00 658 GLY A C 1
ATOM 4946 O O . GLY A 1 658 ? 10.562 -23.773 -28.030 1.00 82.00 658 GLY A O 1
ATOM 4947 N N . MET A 1 659 ? 11.321 -25.285 -26.560 1.00 87.12 659 MET A N 1
ATOM 4948 C CA . MET A 1 659 ? 11.497 -24.317 -25.481 1.00 87.12 659 MET A CA 1
ATOM 4949 C C . MET A 1 659 ? 12.978 -24.015 -25.271 1.00 87.12 659 MET A C 1
ATOM 4951 O O . MET A 1 659 ? 13.830 -24.900 -25.369 1.00 87.12 659 MET A O 1
ATOM 4955 N N . VAL A 1 660 ? 13.274 -22.759 -24.938 1.00 87.75 660 VAL A N 1
ATOM 4956 C CA . VAL A 1 660 ? 14.623 -22.274 -24.627 1.00 87.75 660 VAL A CA 1
ATOM 4957 C C . VAL A 1 660 ? 14.602 -21.569 -23.286 1.00 87.75 660 VAL A C 1
ATOM 4959 O O . VAL A 1 660 ? 13.909 -20.561 -23.118 1.00 87.75 660 VAL A O 1
ATOM 4962 N N . ALA A 1 661 ? 15.390 -22.065 -22.341 1.00 89.12 661 ALA A N 1
ATOM 4963 C CA . ALA A 1 661 ? 15.459 -21.514 -20.997 1.00 89.12 661 ALA A CA 1
ATOM 4964 C C . ALA A 1 661 ? 16.902 -21.229 -20.588 1.00 89.12 661 ALA A C 1
ATOM 4966 O O . ALA A 1 661 ? 17.794 -22.037 -20.837 1.00 89.12 661 ALA A O 1
ATOM 4967 N N . SER A 1 662 ? 17.142 -20.088 -19.945 1.00 86.38 662 SER A N 1
ATOM 4968 C CA . SER A 1 662 ? 18.454 -19.795 -19.363 1.00 86.38 662 SER A CA 1
ATOM 4969 C C . SER A 1 662 ? 18.696 -20.675 -18.130 1.00 86.38 662 SER A C 1
ATOM 4971 O O . SER A 1 662 ? 17.811 -20.847 -17.281 1.00 86.38 662 SER A O 1
ATOM 4973 N N . THR A 1 663 ? 19.912 -21.202 -18.004 1.00 79.56 663 THR A N 1
ATOM 4974 C CA . THR A 1 663 ? 20.321 -22.069 -16.892 1.00 79.56 663 THR A CA 1
ATOM 4975 C C . THR A 1 663 ? 20.234 -21.354 -15.542 1.00 79.56 663 THR A C 1
ATOM 4977 O O . THR A 1 663 ? 20.384 -20.133 -15.490 1.00 79.56 663 THR A O 1
ATOM 4980 N N . PRO A 1 664 ? 20.051 -22.091 -14.424 1.00 69.81 664 PRO A N 1
ATOM 4981 C CA . PRO A 1 664 ? 20.746 -21.875 -13.162 1.00 69.81 664 PRO A CA 1
ATOM 4982 C C . PRO A 1 664 ? 21.191 -20.452 -12.799 1.00 69.81 664 PRO A C 1
ATOM 4984 O O . PRO A 1 664 ? 20.543 -19.651 -12.116 1.00 69.81 664 PRO A O 1
ATOM 4987 N N . ASP A 1 665 ? 22.392 -20.242 -13.305 1.00 66.62 665 ASP A N 1
ATOM 4988 C CA . ASP A 1 665 ? 23.376 -19.196 -13.116 1.00 66.62 665 ASP A CA 1
ATOM 4989 C C . ASP A 1 665 ? 23.241 -18.035 -14.114 1.00 66.62 665 ASP A C 1
ATOM 4991 O O . ASP A 1 665 ? 23.960 -17.046 -13.995 1.00 66.62 665 ASP A O 1
ATOM 4995 N N . GLY A 1 666 ? 22.336 -18.141 -15.093 1.00 63.38 666 GLY A N 1
ATOM 4996 C CA . GLY A 1 666 ? 22.151 -17.173 -16.174 1.00 63.38 666 GLY A CA 1
ATOM 4997 C C . GLY A 1 666 ? 23.328 -17.100 -17.154 1.00 63.38 666 GLY A C 1
ATOM 4998 O O . GLY A 1 666 ? 23.402 -16.152 -17.932 1.00 63.38 666 GLY A O 1
ATOM 4999 N N . ALA A 1 667 ? 24.265 -18.056 -17.109 1.00 63.06 667 ALA A N 1
ATOM 5000 C CA . ALA A 1 667 ? 25.488 -18.030 -17.915 1.00 63.06 667 ALA A CA 1
ATOM 5001 C C . ALA A 1 667 ? 25.333 -18.716 -19.285 1.00 63.06 667 ALA A C 1
ATOM 5003 O O . ALA A 1 667 ? 26.137 -18.487 -20.190 1.00 63.06 667 ALA A O 1
ATOM 5004 N N . SER A 1 668 ? 24.317 -19.565 -19.438 1.00 71.31 668 SER A N 1
ATOM 5005 C CA . SER A 1 668 ? 24.030 -20.341 -20.647 1.00 71.31 668 SER A CA 1
ATOM 5006 C C . SER A 1 668 ? 22.525 -20.564 -20.815 1.00 71.31 668 SER A C 1
ATOM 5008 O O . SER A 1 668 ? 21.731 -20.155 -19.969 1.00 71.31 668 SER A O 1
ATOM 5010 N N . PHE A 1 669 ? 22.126 -21.215 -21.905 1.00 77.69 669 PHE A N 1
ATOM 5011 C CA . PHE A 1 669 ? 20.748 -21.633 -22.134 1.00 77.69 669 PHE A CA 1
ATOM 5012 C C . PHE A 1 669 ? 20.687 -23.089 -22.572 1.00 77.69 669 PHE A C 1
ATOM 5014 O O . PHE A 1 669 ? 21.602 -23.601 -23.219 1.00 77.69 669 PHE A O 1
ATOM 5021 N N . GLU A 1 670 ? 19.585 -23.732 -22.219 1.00 78.69 670 GLU A N 1
ATOM 5022 C CA . GLU A 1 670 ? 19.244 -25.081 -22.631 1.00 78.69 670 GLU A CA 1
ATOM 5023 C C . GLU A 1 670 ? 18.075 -25.037 -23.608 1.00 78.69 670 GLU A C 1
ATOM 5025 O O . GLU A 1 670 ? 17.134 -24.251 -23.463 1.00 78.69 670 GLU A O 1
ATOM 5030 N N . PHE A 1 671 ? 18.171 -25.888 -24.622 1.00 76.56 671 PHE A N 1
ATOM 5031 C CA . PHE A 1 671 ? 17.132 -26.105 -25.611 1.00 76.56 671 PHE A CA 1
ATOM 5032 C C . PHE A 1 671 ? 16.504 -27.466 -25.337 1.00 76.56 671 PHE A C 1
ATOM 5034 O O . PHE A 1 671 ? 17.215 -28.470 -25.273 1.00 76.56 671 PHE A O 1
ATOM 5041 N N . SER A 1 672 ? 15.184 -27.504 -25.187 1.00 72.00 672 SER A N 1
ATOM 5042 C CA . SER A 1 672 ? 14.445 -28.761 -25.143 1.00 72.00 672 SER A CA 1
ATOM 5043 C C . SER A 1 672 ? 13.775 -28.975 -26.496 1.00 72.00 672 SER A C 1
ATOM 5045 O O . SER A 1 672 ? 12.909 -28.193 -26.898 1.00 72.00 672 SER A O 1
ATOM 5047 N N . GLU A 1 673 ? 14.223 -30.006 -27.217 1.00 59.94 673 GLU A N 1
ATOM 5048 C CA . GLU A 1 673 ? 13.567 -30.474 -28.439 1.00 59.94 673 GLU A CA 1
ATOM 5049 C C . GLU A 1 673 ? 12.215 -31.099 -28.085 1.00 59.94 673 GLU A C 1
ATOM 5051 O O . GLU A 1 673 ? 12.137 -32.013 -27.261 1.00 59.94 673 GLU A O 1
ATOM 5056 N N . ALA A 1 674 ? 11.154 -30.634 -28.743 1.00 52.97 674 ALA A N 1
ATOM 5057 C CA . ALA A 1 674 ? 9.857 -31.290 -28.743 1.00 52.97 674 ALA A CA 1
ATOM 5058 C C . ALA A 1 674 ? 9.415 -31.492 -30.199 1.00 52.97 674 ALA A C 1
ATOM 5060 O O . ALA A 1 674 ? 9.378 -30.540 -30.967 1.00 52.97 674 ALA A O 1
ATOM 5061 N N . ASP A 1 675 ? 9.163 -32.753 -30.552 1.00 52.56 675 ASP A N 1
ATOM 5062 C CA . ASP A 1 675 ? 8.452 -33.284 -31.722 1.00 52.56 675 ASP A CA 1
ATOM 5063 C C . ASP A 1 675 ? 8.340 -32.382 -32.977 1.00 52.56 675 ASP A C 1
ATOM 5065 O O . ASP A 1 675 ? 7.624 -31.382 -33.016 1.00 52.56 675 ASP A O 1
ATOM 5069 N N . THR A 1 676 ? 8.990 -32.812 -34.066 1.00 53.94 676 THR A N 1
ATOM 5070 C CA . THR A 1 676 ? 8.853 -32.266 -35.428 1.00 53.94 676 THR A CA 1
ATOM 5071 C C . THR A 1 676 ? 7.434 -32.491 -35.959 1.00 53.94 676 THR A C 1
ATOM 5073 O O . THR A 1 676 ? 7.158 -33.443 -36.688 1.00 53.94 676 THR A O 1
ATOM 5076 N N . HIS A 1 677 ? 6.503 -31.616 -35.580 1.00 53.09 677 HIS A N 1
ATOM 5077 C CA . HIS A 1 677 ? 5.124 -31.647 -36.057 1.00 53.09 677 HIS A CA 1
ATOM 5078 C C . HIS A 1 677 ? 4.879 -30.640 -37.203 1.00 53.09 677 HIS A C 1
ATOM 5080 O O . HIS A 1 677 ? 5.371 -29.510 -37.168 1.00 53.09 677 HIS A O 1
ATOM 5086 N N . PRO A 1 678 ? 4.113 -31.022 -38.243 1.00 56.31 678 PRO A N 1
ATOM 5087 C CA . PRO A 1 678 ? 4.015 -30.270 -39.492 1.00 56.31 678 PRO A CA 1
ATOM 5088 C C . PRO A 1 678 ? 2.904 -29.206 -39.437 1.00 56.31 678 PRO A C 1
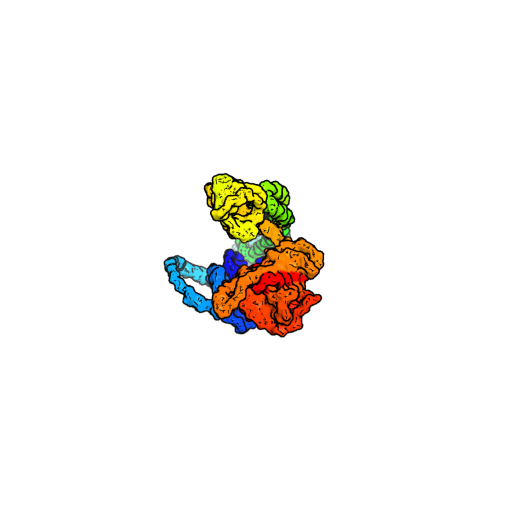ATOM 5090 O O . PRO A 1 678 ? 1.847 -29.430 -40.005 1.00 56.31 678 PRO A O 1
ATOM 5093 N N . PHE A 1 679 ? 3.080 -28.063 -38.758 1.00 57.38 679 PHE A N 1
ATOM 5094 C CA . PHE A 1 679 ? 1.970 -27.088 -38.618 1.00 57.38 679 PHE A CA 1
ATOM 5095 C C . PHE A 1 679 ? 2.370 -25.603 -38.587 1.00 57.38 679 PHE A C 1
ATOM 5097 O O . PHE A 1 679 ? 1.709 -24.799 -37.934 1.00 57.38 679 PHE A O 1
ATOM 5104 N N . PHE A 1 680 ? 3.413 -25.198 -39.312 1.00 62.25 680 PHE A N 1
ATOM 5105 C CA . PHE A 1 680 ? 3.579 -23.774 -39.627 1.00 62.25 680 PHE A CA 1
ATOM 5106 C C . PHE A 1 680 ? 2.849 -23.475 -40.933 1.00 62.25 680 PHE A C 1
ATOM 5108 O O . PHE A 1 680 ? 3.247 -23.948 -41.999 1.00 62.25 680 PHE A O 1
ATOM 5115 N N . SER A 1 681 ? 1.765 -22.708 -40.842 1.00 60.88 681 SER A N 1
ATOM 5116 C CA . SER A 1 681 ? 1.137 -22.115 -42.016 1.00 60.88 681 SER A CA 1
ATOM 5117 C C . SER A 1 681 ? 1.982 -20.928 -42.474 1.00 60.88 681 SER A C 1
ATOM 5119 O O . SER A 1 681 ? 2.326 -20.066 -41.671 1.00 60.88 681 SER A O 1
ATOM 5121 N N . GLN A 1 682 ? 2.328 -20.870 -43.763 1.00 66.44 682 GLN A N 1
ATOM 5122 C CA . GLN A 1 682 ? 2.932 -19.665 -44.353 1.00 66.44 682 GLN A CA 1
ATOM 5123 C C . GLN A 1 682 ? 1.884 -18.585 -44.656 1.00 66.44 682 GLN A C 1
ATOM 5125 O O . GLN A 1 682 ? 2.241 -17.489 -45.076 1.00 66.44 682 GLN A O 1
ATOM 5130 N N . THR A 1 683 ? 0.599 -18.906 -44.496 1.00 70.81 683 THR A N 1
ATOM 5131 C CA . THR A 1 683 ? -0.526 -18.081 -44.948 1.00 70.81 683 THR A CA 1
ATOM 5132 C C . THR A 1 683 ? -1.513 -17.750 -43.835 1.00 70.81 683 THR A C 1
ATOM 5134 O O . THR A 1 683 ? -2.545 -17.150 -44.118 1.00 70.81 683 THR A O 1
ATOM 5137 N N . GLU A 1 684 ? -1.242 -18.141 -42.589 1.00 80.25 684 GLU A N 1
ATOM 5138 C CA . GLU A 1 684 ? -2.108 -17.860 -41.443 1.00 80.25 684 GLU A CA 1
ATOM 5139 C C . GLU A 1 684 ? -1.283 -17.442 -40.224 1.00 80.25 684 GLU A C 1
ATOM 5141 O O . GLU A 1 684 ? -0.139 -17.869 -40.052 1.00 80.25 684 GLU A O 1
ATOM 5146 N N . ALA A 1 685 ? -1.895 -16.620 -39.369 1.00 86.50 685 ALA A N 1
ATOM 5147 C CA . ALA A 1 685 ? -1.329 -16.260 -38.078 1.00 86.50 685 ALA A CA 1
ATOM 5148 C C . ALA A 1 685 ? -1.268 -17.486 -37.158 1.00 86.50 685 ALA A C 1
ATOM 5150 O O . ALA A 1 685 ? -2.135 -18.356 -37.204 1.00 86.50 685 ALA A O 1
ATOM 5151 N N . LEU A 1 686 ? -0.269 -17.507 -36.289 1.00 87.88 686 LEU A N 1
ATOM 5152 C CA . LEU A 1 686 ? -0.037 -18.542 -35.291 1.00 87.88 686 LEU A CA 1
ATOM 5153 C C . LEU A 1 686 ? -0.465 -18.011 -33.922 1.00 87.88 686 LEU A C 1
ATOM 5155 O O . LEU A 1 686 ? -0.135 -16.873 -33.582 1.00 87.88 686 LEU A O 1
ATOM 5159 N N . ASP A 1 687 ? -1.170 -18.827 -33.143 1.00 91.25 687 ASP A N 1
ATOM 5160 C CA . ASP A 1 687 ? -1.605 -18.478 -31.792 1.00 91.25 687 ASP A CA 1
ATOM 5161 C C . ASP A 1 687 ? -0.538 -18.884 -30.769 1.00 91.25 687 ASP A C 1
ATOM 5163 O O . ASP A 1 687 ? -0.048 -20.019 -30.761 1.00 91.25 687 ASP A O 1
ATOM 5167 N N . ILE A 1 688 ? -0.187 -17.951 -29.889 1.00 92.06 688 ILE A N 1
ATOM 5168 C CA . ILE A 1 688 ? 0.764 -18.156 -28.799 1.00 92.06 688 ILE A CA 1
ATOM 5169 C C . ILE A 1 688 ? 0.099 -17.765 -27.490 1.00 92.06 688 ILE A C 1
ATOM 5171 O O . ILE A 1 688 ? -0.294 -16.614 -27.312 1.00 92.06 688 ILE A O 1
ATOM 5175 N N . ASP A 1 689 ? 0.043 -18.713 -26.561 1.00 93.31 689 ASP A N 1
ATOM 5176 C CA . ASP A 1 689 ? -0.415 -18.490 -25.195 1.00 93.31 689 ASP A CA 1
ATOM 5177 C C . ASP A 1 689 ? 0.771 -18.577 -24.238 1.00 93.31 689 ASP A C 1
ATOM 5179 O O . ASP A 1 689 ? 1.558 -19.523 -24.267 1.00 93.31 689 ASP A O 1
ATOM 5183 N N . LEU A 1 690 ? 0.884 -17.597 -23.355 1.00 95.00 690 LEU A N 1
ATOM 5184 C CA . LEU A 1 690 ? 1.898 -17.528 -22.319 1.00 95.00 690 LEU A CA 1
ATOM 5185 C C . LEU A 1 690 ? 1.213 -17.266 -20.987 1.00 95.00 690 LEU A C 1
ATOM 5187 O O . LEU A 1 690 ? 0.450 -16.314 -20.856 1.00 95.00 690 LEU A O 1
ATOM 5191 N N . ALA A 1 691 ? 1.526 -18.068 -19.977 1.00 94.00 691 ALA A N 1
ATOM 5192 C CA . ALA A 1 691 ? 1.056 -17.853 -18.616 1.00 94.00 691 ALA A CA 1
ATOM 5193 C C . ALA A 1 691 ? 2.224 -17.895 -17.634 1.00 94.00 691 ALA A C 1
ATOM 5195 O O . ALA A 1 691 ? 3.087 -18.773 -17.716 1.00 94.00 691 ALA A O 1
ATOM 5196 N N . VAL A 1 692 ? 2.230 -16.960 -16.685 1.00 93.50 692 VAL A N 1
ATOM 5197 C CA . VAL A 1 692 ? 3.168 -16.961 -15.560 1.00 93.50 692 VAL A CA 1
ATOM 5198 C C . VAL A 1 692 ? 2.376 -17.010 -14.265 1.00 93.50 692 VAL A C 1
ATOM 5200 O O . VAL A 1 692 ? 1.538 -16.143 -14.010 1.00 93.50 692 VAL A O 1
ATOM 5203 N N . ASP A 1 693 ? 2.631 -18.028 -13.448 1.00 90.38 693 ASP A N 1
ATOM 5204 C CA . ASP A 1 693 ? 1.976 -18.194 -12.151 1.00 90.38 693 ASP A CA 1
ATOM 5205 C C . ASP A 1 693 ? 2.701 -17.418 -11.025 1.00 90.38 693 ASP A C 1
ATOM 5207 O O . ASP A 1 693 ? 3.817 -16.925 -11.223 1.00 90.38 693 ASP A O 1
ATOM 5211 N N . PRO A 1 694 ? 2.102 -17.283 -9.824 1.00 83.25 694 PRO A N 1
ATOM 5212 C CA . PRO A 1 694 ? 2.715 -16.549 -8.711 1.00 83.25 694 PRO A CA 1
ATOM 5213 C C . PRO A 1 694 ? 4.071 -17.105 -8.242 1.00 83.25 694 PRO A C 1
ATOM 5215 O O . PRO A 1 694 ? 4.866 -16.365 -7.662 1.00 83.25 694 PRO A O 1
ATOM 5218 N N . ASP A 1 695 ? 4.348 -18.386 -8.502 1.00 82.94 695 ASP A N 1
ATOM 5219 C CA . ASP A 1 695 ? 5.603 -19.060 -8.155 1.00 82.94 695 ASP A CA 1
ATOM 5220 C C . ASP A 1 695 ? 6.660 -18.943 -9.270 1.00 82.94 695 ASP A C 1
ATOM 5222 O O . ASP A 1 695 ? 7.740 -19.538 -9.175 1.00 82.94 695 ASP A O 1
ATOM 5226 N N . GLY A 1 696 ? 6.355 -18.187 -10.330 1.00 83.56 696 GLY A N 1
ATOM 5227 C CA . GLY A 1 696 ? 7.220 -17.960 -11.480 1.00 83.56 696 GLY A CA 1
ATOM 5228 C C . GLY A 1 696 ? 7.236 -19.111 -12.484 1.00 83.56 696 GLY A C 1
ATOM 5229 O O . GLY A 1 696 ? 8.084 -19.108 -13.374 1.00 83.56 696 GLY A O 1
ATOM 5230 N N . LYS A 1 697 ? 6.352 -20.111 -12.375 1.00 91.56 697 LYS A N 1
ATOM 5231 C CA . LYS A 1 697 ? 6.238 -21.164 -13.393 1.00 91.56 697 LYS A CA 1
ATOM 5232 C C . LYS A 1 697 ? 5.714 -20.547 -14.686 1.00 91.56 697 LYS A C 1
ATOM 5234 O O . LYS A 1 697 ? 4.708 -19.841 -14.670 1.00 91.56 697 LYS A O 1
ATOM 5239 N N . VAL A 1 698 ? 6.389 -20.846 -15.788 1.00 92.56 698 VAL A N 1
ATOM 5240 C CA . VAL A 1 698 ? 6.036 -20.377 -17.125 1.00 92.56 698 VAL A CA 1
ATOM 5241 C C . VAL A 1 698 ? 5.423 -21.535 -17.902 1.00 92.56 698 VAL A C 1
ATOM 5243 O O . VAL A 1 698 ? 6.047 -22.587 -18.040 1.00 92.56 698 VAL A O 1
ATOM 5246 N N . ALA A 1 699 ? 4.215 -21.330 -18.415 1.00 91.12 699 ALA A N 1
ATOM 5247 C CA . ALA A 1 699 ? 3.593 -22.196 -19.408 1.00 91.12 699 ALA A CA 1
ATOM 5248 C C . ALA A 1 699 ? 3.557 -21.455 -20.748 1.00 91.12 699 ALA A C 1
ATOM 5250 O O . ALA A 1 699 ? 3.182 -20.283 -20.797 1.00 91.12 699 ALA A O 1
ATOM 5251 N N . LEU A 1 700 ? 3.976 -22.130 -21.816 1.00 89.69 700 LEU A N 1
ATOM 5252 C CA . LEU A 1 700 ? 3.963 -21.613 -23.183 1.00 89.69 700 LEU A CA 1
ATOM 5253 C C . LEU A 1 700 ? 3.230 -22.618 -24.060 1.00 89.69 700 LEU A C 1
ATOM 5255 O O . LEU A 1 700 ? 3.561 -23.799 -24.027 1.00 89.69 700 LEU A O 1
ATOM 5259 N N . MET A 1 701 ? 2.269 -22.156 -24.851 1.00 86.31 701 MET A N 1
ATOM 5260 C CA . MET A 1 701 ? 1.575 -22.971 -25.841 1.00 86.31 701 MET A CA 1
ATOM 5261 C C . MET A 1 701 ? 1.674 -22.324 -27.217 1.00 86.31 701 MET A C 1
ATOM 5263 O O . MET A 1 701 ? 1.697 -21.101 -27.350 1.00 86.31 701 MET A O 1
ATOM 5267 N N . PHE A 1 702 ? 1.701 -23.168 -28.238 1.00 85.25 702 PHE A N 1
ATOM 5268 C CA . PHE A 1 702 ? 1.725 -22.792 -29.644 1.00 85.25 702 PHE A CA 1
ATOM 5269 C C . PHE A 1 702 ? 0.610 -23.536 -30.369 1.00 85.25 702 PHE A C 1
ATOM 5271 O O . PHE A 1 702 ? 0.623 -24.765 -30.376 1.00 85.25 702 PHE A O 1
ATOM 5278 N N . ASN A 1 703 ? -0.369 -22.836 -30.946 1.00 85.00 703 ASN A N 1
ATOM 5279 C CA . ASN A 1 703 ? -1.562 -23.446 -31.547 1.00 85.00 703 ASN A CA 1
ATOM 5280 C C . ASN A 1 703 ? -2.181 -24.539 -30.643 1.00 85.00 703 ASN A C 1
ATOM 5282 O O . ASN A 1 703 ? -2.518 -25.628 -31.106 1.00 85.00 703 ASN A O 1
ATOM 5286 N N . GLN A 1 704 ? -2.289 -24.258 -29.335 1.00 80.38 704 GLN A N 1
ATOM 5287 C CA . GLN A 1 704 ? -2.781 -25.182 -28.294 1.00 80.38 704 GLN A CA 1
ATOM 5288 C C . GLN A 1 704 ? -1.903 -26.428 -28.034 1.00 80.38 704 GLN A C 1
ATOM 5290 O O . GLN A 1 704 ? -2.343 -27.382 -27.393 1.00 80.38 704 GLN A O 1
ATOM 5295 N N . VAL A 1 705 ? -0.649 -26.426 -28.494 1.00 76.56 705 VAL A N 1
ATOM 5296 C CA . VAL A 1 705 ? 0.354 -27.463 -28.215 1.00 76.56 705 VAL A CA 1
ATOM 5297 C C . VAL A 1 705 ? 1.357 -26.949 -27.185 1.00 76.56 705 VAL A C 1
ATOM 5299 O O . VAL A 1 705 ? 1.973 -25.903 -27.384 1.00 76.56 705 VAL A O 1
ATOM 5302 N N . GLU A 1 706 ? 1.549 -27.698 -26.098 1.00 78.75 706 GLU A N 1
ATOM 5303 C CA . GLU A 1 706 ? 2.532 -27.392 -25.052 1.00 78.75 706 GLU A CA 1
ATOM 5304 C C . GLU A 1 706 ? 3.847 -28.163 -25.311 1.00 78.75 706 GLU A C 1
ATOM 5306 O O . GLU A 1 706 ? 3.882 -29.391 -25.157 1.00 78.75 706 GLU A O 1
ATOM 5311 N N . PRO A 1 707 ? 4.939 -27.493 -25.728 1.00 74.81 707 PRO A N 1
ATOM 5312 C CA . PRO A 1 707 ? 6.253 -28.120 -25.829 1.00 74.81 707 PRO A CA 1
ATOM 5313 C C . PRO A 1 707 ? 6.781 -28.529 -24.450 1.00 74.81 707 PRO A C 1
ATOM 5315 O O . PRO A 1 707 ? 6.524 -27.889 -23.432 1.00 74.81 707 PRO A O 1
ATOM 5318 N N . LYS A 1 708 ? 7.556 -29.615 -24.409 1.00 73.38 708 LYS A N 1
ATOM 5319 C CA . LYS A 1 708 ? 8.125 -30.126 -23.158 1.00 73.38 708 LYS A CA 1
ATOM 5320 C C . LYS A 1 708 ? 9.364 -29.322 -22.762 1.00 73.38 708 LYS A C 1
ATOM 5322 O O . LYS A 1 708 ? 10.193 -28.994 -23.600 1.00 73.38 708 LYS A O 1
ATOM 5327 N N . MET A 1 709 ? 9.504 -29.063 -21.466 1.00 78.62 709 MET A N 1
ATOM 5328 C CA . MET A 1 709 ? 10.707 -28.520 -20.834 1.00 78.62 709 MET A CA 1
ATOM 5329 C C . MET A 1 709 ? 10.795 -29.070 -19.409 1.00 78.62 709 MET A C 1
ATOM 5331 O O . MET A 1 709 ? 9.772 -29.356 -18.779 1.00 78.62 709 MET A O 1
ATOM 5335 N N . ALA A 1 710 ? 12.011 -29.238 -18.888 1.00 72.38 710 ALA A N 1
ATOM 5336 C CA . ALA A 1 710 ? 12.188 -29.641 -17.498 1.00 72.38 710 ALA A CA 1
ATOM 5337 C C . ALA A 1 710 ? 11.583 -28.578 -16.558 1.00 72.38 710 ALA A C 1
ATOM 5339 O O . ALA A 1 710 ? 11.744 -27.374 -16.774 1.00 72.38 710 ALA A O 1
ATOM 5340 N N . MET A 1 711 ? 10.845 -29.010 -15.529 1.00 71.44 711 MET A N 1
ATOM 5341 C CA . MET A 1 711 ? 10.069 -28.093 -14.675 1.00 71.44 711 MET A CA 1
ATOM 5342 C C . MET A 1 711 ? 10.922 -27.025 -13.975 1.00 71.44 711 MET A C 1
ATOM 5344 O O . MET A 1 711 ? 10.428 -25.939 -13.683 1.00 71.44 711 MET A O 1
ATOM 5348 N N . ASP A 1 712 ? 12.179 -27.333 -13.681 1.00 74.00 712 ASP A N 1
ATOM 5349 C CA . ASP A 1 712 ? 13.158 -26.436 -13.067 1.00 74.00 712 ASP A CA 1
ATOM 5350 C C . ASP A 1 712 ? 13.684 -25.360 -14.031 1.00 74.00 712 ASP A C 1
ATOM 5352 O O . ASP A 1 712 ? 14.057 -24.270 -13.591 1.00 74.00 712 ASP A O 1
ATOM 5356 N N . LEU A 1 713 ? 13.671 -25.637 -15.336 1.00 76.25 713 LEU A N 1
ATOM 5357 C CA . LEU A 1 713 ? 14.057 -24.700 -16.392 1.00 76.25 713 LEU A CA 1
ATOM 5358 C C . LEU A 1 713 ? 12.889 -23.816 -16.845 1.00 76.25 713 LEU A C 1
ATOM 5360 O O . LEU A 1 713 ? 13.095 -22.658 -17.195 1.00 76.25 713 LEU A O 1
ATOM 5364 N N . ALA A 1 714 ? 11.653 -24.313 -16.766 1.00 83.12 714 ALA A N 1
ATOM 5365 C CA . ALA A 1 714 ? 10.434 -23.555 -17.063 1.00 83.12 714 ALA A CA 1
ATOM 5366 C C . ALA A 1 714 ? 9.966 -22.657 -15.894 1.00 83.12 714 ALA A C 1
ATOM 5368 O O . ALA A 1 714 ? 8.769 -22.413 -15.726 1.00 83.12 714 ALA A O 1
ATOM 5369 N N . ARG A 1 715 ? 10.885 -22.178 -15.045 1.00 87.81 715 ARG A N 1
ATOM 5370 C CA . ARG A 1 715 ? 10.561 -21.364 -13.865 1.00 87.81 715 ARG A CA 1
ATOM 5371 C C . ARG A 1 715 ? 11.468 -20.137 -13.753 1.00 87.81 715 ARG A C 1
ATOM 5373 O O . ARG A 1 715 ? 12.693 -20.241 -13.718 1.00 87.81 715 ARG A O 1
ATOM 5380 N N . LEU A 1 716 ? 10.842 -18.970 -13.659 1.00 86.88 716 LEU A N 1
ATOM 5381 C CA . LEU A 1 716 ? 11.470 -17.692 -13.340 1.00 86.88 716 LEU A CA 1
ATOM 5382 C C . LEU A 1 716 ? 11.648 -17.536 -11.819 1.00 86.88 716 LEU A C 1
ATOM 5384 O O . LEU A 1 716 ? 10.925 -18.165 -11.042 1.00 86.88 716 LEU A O 1
ATOM 5388 N N . PRO A 1 717 ? 12.582 -16.685 -11.357 1.00 80.38 717 PRO A N 1
ATOM 5389 C CA . PRO A 1 717 ? 12.682 -16.342 -9.945 1.00 80.38 717 PRO A CA 1
ATOM 5390 C C . PRO A 1 717 ? 11.371 -15.712 -9.431 1.00 80.38 717 PRO A C 1
ATOM 5392 O O . PRO A 1 717 ? 10.894 -14.741 -10.025 1.00 80.38 717 PRO A O 1
ATOM 5395 N N . PRO A 1 718 ? 10.790 -16.214 -8.327 1.00 75.94 718 PRO A N 1
ATOM 5396 C CA . PRO A 1 718 ? 9.528 -15.698 -7.810 1.00 75.94 718 PRO A CA 1
ATOM 5397 C C . PRO A 1 718 ? 9.690 -14.283 -7.242 1.00 75.94 718 PRO A C 1
ATOM 5399 O O . PRO A 1 718 ? 10.730 -13.932 -6.681 1.00 75.94 718 PRO A O 1
ATOM 5402 N N . GLY A 1 719 ? 8.636 -13.473 -7.355 1.00 67.81 719 GLY A N 1
ATOM 5403 C CA . GLY A 1 719 ? 8.588 -12.118 -6.794 1.00 67.81 719 GLY A CA 1
ATOM 5404 C C . GLY A 1 719 ? 9.443 -11.072 -7.521 1.00 67.81 719 GLY A C 1
ATOM 5405 O O . GLY A 1 719 ? 9.574 -9.955 -7.021 1.00 67.81 719 GLY A O 1
ATOM 5406 N N . ILE A 1 720 ? 10.017 -11.409 -8.680 1.00 74.25 720 ILE A N 1
ATOM 5407 C CA . ILE A 1 720 ? 10.719 -10.461 -9.553 1.00 74.25 720 ILE A CA 1
ATOM 5408 C C . ILE A 1 720 ? 9.770 -10.025 -10.683 1.00 74.25 720 ILE A C 1
ATOM 5410 O O . ILE A 1 720 ? 9.063 -10.877 -11.223 1.00 74.25 720 ILE A O 1
ATOM 5414 N N . PRO A 1 721 ? 9.741 -8.730 -11.054 1.00 81.56 721 PRO A N 1
ATOM 5415 C CA . PRO A 1 721 ? 9.008 -8.272 -12.229 1.00 81.56 721 PRO A CA 1
ATOM 5416 C C . PRO A 1 721 ? 9.451 -8.999 -13.505 1.00 81.56 721 PRO A C 1
ATOM 5418 O O . PRO A 1 721 ? 10.639 -9.271 -13.699 1.00 81.56 721 PRO A O 1
ATOM 5421 N N . VAL A 1 722 ? 8.484 -9.300 -14.364 1.00 88.31 722 VAL A N 1
ATOM 5422 C CA . VAL A 1 722 ? 8.647 -10.112 -15.568 1.00 88.31 722 VAL A CA 1
ATOM 5423 C C . VAL A 1 722 ? 8.426 -9.253 -16.807 1.00 88.31 722 VAL A C 1
ATOM 5425 O O . VAL A 1 722 ? 7.405 -8.586 -16.923 1.00 88.31 722 VAL A O 1
ATOM 5428 N N . THR A 1 723 ? 9.344 -9.298 -17.762 1.00 91.38 723 THR A N 1
ATOM 5429 C CA . THR A 1 723 ? 9.246 -8.539 -19.016 1.00 91.38 723 THR A CA 1
ATOM 5430 C C . THR A 1 723 ? 8.996 -9.482 -20.185 1.00 91.38 723 THR A C 1
ATOM 5432 O O . THR A 1 723 ? 9.624 -10.538 -20.269 1.00 91.38 723 THR A O 1
ATOM 5435 N N . LEU A 1 724 ? 8.094 -9.103 -21.093 1.00 93.69 724 LEU A N 1
ATOM 5436 C CA . LEU A 1 724 ? 7.899 -9.801 -22.365 1.00 93.69 724 LEU A CA 1
ATOM 5437 C C . LEU A 1 724 ? 9.018 -9.437 -23.335 1.00 93.69 724 LEU A C 1
ATOM 5439 O O . LEU A 1 724 ? 9.424 -8.278 -23.418 1.00 93.69 724 LEU A O 1
ATOM 5443 N N . LEU A 1 725 ? 9.504 -10.417 -24.086 1.00 94.12 725 LEU A N 1
ATOM 5444 C CA . LEU A 1 725 ? 10.563 -10.195 -25.060 1.00 94.12 725 LEU A CA 1
ATOM 5445 C C . LEU A 1 725 ? 10.440 -11.102 -26.271 1.00 94.12 725 LEU A C 1
ATOM 5447 O O . LEU A 1 725 ? 9.907 -12.214 -26.199 1.00 94.12 725 LEU A O 1
ATOM 5451 N N . ILE A 1 726 ? 11.025 -10.628 -27.362 1.00 93.38 726 ILE A N 1
ATOM 5452 C CA . ILE A 1 726 ? 11.230 -11.390 -28.581 1.00 93.38 726 ILE A CA 1
ATOM 5453 C C . ILE A 1 726 ? 12.691 -11.280 -28.989 1.00 93.38 726 ILE A C 1
ATOM 5455 O O . ILE A 1 726 ? 13.319 -10.230 -28.873 1.00 93.38 726 ILE A O 1
ATOM 5459 N N . GLN A 1 727 ? 13.235 -12.396 -29.452 1.00 92.25 727 GLN A N 1
ATOM 5460 C CA . GLN A 1 727 ? 14.611 -12.534 -29.893 1.00 92.25 727 GLN A CA 1
ATOM 5461 C C . GLN A 1 727 ? 14.669 -13.288 -31.211 1.00 92.25 727 GLN A C 1
ATOM 5463 O O . GLN A 1 727 ? 13.784 -14.072 -31.539 1.00 92.25 727 GLN A O 1
ATOM 5468 N N . ALA A 1 728 ? 15.738 -13.081 -31.964 1.00 89.00 728 ALA A N 1
ATOM 5469 C CA . ALA A 1 728 ? 16.002 -13.849 -33.169 1.00 89.00 728 ALA A CA 1
ATOM 5470 C C . ALA A 1 728 ? 17.444 -14.318 -33.197 1.00 89.00 728 ALA A C 1
ATOM 5472 O O . ALA A 1 728 ? 18.321 -13.786 -32.518 1.00 89.00 728 ALA A O 1
ATOM 5473 N N . TYR A 1 729 ? 17.682 -15.330 -34.011 1.00 82.31 729 TYR A N 1
ATOM 5474 C CA . TYR A 1 729 ? 18.993 -15.894 -34.212 1.00 82.31 729 TYR A CA 1
ATOM 5475 C C . TYR A 1 729 ? 19.165 -16.279 -35.687 1.00 82.31 729 TYR A C 1
ATOM 5477 O O . TYR A 1 729 ? 18.368 -17.026 -36.256 1.00 82.31 729 TYR A O 1
ATOM 5485 N N . GLN A 1 730 ? 20.217 -15.740 -36.313 1.00 77.88 730 GLN A N 1
ATOM 5486 C CA . GLN A 1 730 ? 20.518 -15.920 -37.737 1.00 77.88 730 GLN A CA 1
ATOM 5487 C C . GLN A 1 730 ? 22.007 -16.157 -37.996 1.00 77.88 730 GLN A C 1
ATOM 5489 O O . GLN A 1 730 ? 22.871 -15.630 -37.286 1.00 77.88 730 GLN A O 1
ATOM 5494 N N . PHE A 1 731 ? 22.291 -16.930 -39.049 1.00 68.50 731 PHE A N 1
ATOM 5495 C CA . PHE A 1 731 ? 23.629 -17.436 -39.374 1.00 68.50 731 PHE A CA 1
ATOM 5496 C C . PHE A 1 731 ? 24.347 -16.704 -40.515 1.00 68.50 731 PHE A C 1
ATOM 5498 O O . PHE A 1 731 ? 25.561 -16.542 -40.451 1.00 68.50 731 PHE A O 1
ATOM 5505 N N . ASP A 1 732 ? 23.633 -16.297 -41.561 1.00 73.12 732 ASP A N 1
ATOM 5506 C CA . ASP A 1 732 ? 24.205 -15.904 -42.861 1.00 73.12 732 ASP A CA 1
ATOM 5507 C C . ASP A 1 732 ? 24.000 -14.420 -43.208 1.00 73.12 732 ASP A C 1
ATOM 5509 O O . ASP A 1 732 ? 24.334 -13.980 -44.305 1.00 73.12 732 ASP A O 1
ATOM 5513 N N . GLY A 1 733 ? 23.446 -13.639 -42.279 1.00 70.94 733 GLY A N 1
ATOM 5514 C CA . GLY A 1 733 ? 23.102 -12.233 -42.505 1.00 70.94 733 GLY A CA 1
ATOM 5515 C C . GLY A 1 733 ? 21.840 -12.039 -43.340 1.00 70.94 733 GLY A C 1
ATOM 5516 O O . GLY A 1 733 ? 21.534 -10.902 -43.708 1.00 70.94 733 GLY A O 1
ATOM 5517 N N . SER A 1 734 ? 21.094 -13.120 -43.614 1.00 78.44 734 SER A N 1
ATOM 5518 C CA . SER A 1 734 ? 19.717 -13.028 -44.096 1.00 78.44 734 SER A CA 1
ATOM 5519 C C . SER A 1 734 ? 18.881 -12.163 -43.158 1.00 78.44 734 SER A C 1
ATOM 5521 O O . SER A 1 734 ? 19.230 -11.929 -42.005 1.00 78.44 734 SER A O 1
ATOM 5523 N N . GLN A 1 735 ? 17.758 -11.665 -43.651 1.00 85.12 735 GLN A N 1
ATOM 5524 C CA . GLN A 1 735 ? 16.829 -10.872 -42.861 1.00 85.12 735 GLN A CA 1
ATOM 5525 C C . GLN A 1 735 ? 15.820 -11.792 -42.172 1.00 85.12 735 GLN A C 1
ATOM 5527 O O . GLN A 1 735 ? 15.201 -12.614 -42.839 1.00 85.12 735 GLN A O 1
ATOM 5532 N N . THR A 1 736 ? 15.659 -11.658 -40.856 1.00 86.62 736 THR A N 1
ATOM 5533 C CA . THR A 1 736 ? 14.531 -12.252 -40.127 1.00 86.62 736 THR A CA 1
ATOM 5534 C C . THR A 1 736 ? 13.506 -11.167 -39.898 1.00 86.62 736 THR A C 1
ATOM 5536 O O . THR A 1 736 ? 13.848 -10.089 -39.404 1.00 86.62 736 THR A O 1
ATOM 5539 N N . THR A 1 737 ? 12.260 -11.481 -40.235 1.00 89.56 737 THR A N 1
ATOM 5540 C CA . THR A 1 737 ? 11.109 -10.636 -39.946 1.00 89.56 737 THR A CA 1
ATOM 5541 C C . THR A 1 737 ? 10.083 -11.447 -39.164 1.00 89.56 737 THR A C 1
ATOM 5543 O O . THR A 1 737 ? 9.689 -12.543 -39.563 1.00 89.56 737 THR A O 1
ATOM 5546 N N . PHE A 1 738 ? 9.669 -10.897 -38.031 1.00 90.75 738 PHE A N 1
ATOM 5547 C CA . PHE A 1 738 ? 8.658 -11.450 -37.142 1.00 90.75 738 PHE A CA 1
ATOM 5548 C C . PHE A 1 738 ? 7.561 -10.410 -36.966 1.00 90.75 738 PHE A C 1
ATOM 5550 O O . PHE A 1 738 ? 7.879 -9.257 -36.674 1.00 90.75 738 PHE A O 1
ATOM 5557 N N . GLU A 1 739 ? 6.294 -10.786 -37.130 1.00 92.88 739 GLU A N 1
ATOM 5558 C CA . GLU A 1 739 ? 5.188 -9.843 -36.945 1.00 92.88 739 GLU A CA 1
ATOM 5559 C C . GLU A 1 739 ? 4.206 -10.295 -35.870 1.00 92.88 739 GLU A C 1
ATOM 5561 O O . GLU A 1 739 ? 3.912 -11.479 -35.738 1.00 92.88 739 GLU A O 1
ATOM 5566 N N . ILE A 1 740 ? 3.666 -9.338 -35.120 1.00 94.31 740 ILE A N 1
ATOM 5567 C CA . ILE A 1 740 ? 2.587 -9.544 -34.154 1.00 94.31 740 ILE A CA 1
ATOM 5568 C C . ILE A 1 740 ? 1.350 -8.847 -34.703 1.00 94.31 740 ILE A C 1
ATOM 5570 O O . ILE A 1 740 ? 1.327 -7.624 -34.829 1.00 94.31 740 ILE A O 1
ATOM 5574 N N . GLN A 1 741 ? 0.317 -9.616 -35.021 1.00 94.62 741 GLN A N 1
ATOM 5575 C CA . GLN A 1 741 ? -0.962 -9.098 -35.498 1.00 94.62 741 GLN A CA 1
ATOM 5576 C C . GLN A 1 741 ? -1.796 -8.523 -34.350 1.00 94.62 741 GLN A C 1
ATOM 5578 O O . GLN A 1 741 ? -2.375 -7.446 -34.473 1.00 94.62 741 GLN A O 1
ATOM 5583 N N . SER A 1 742 ? -1.851 -9.229 -33.225 1.00 95.00 742 SER A N 1
ATOM 5584 C CA . SER A 1 742 ? -2.567 -8.785 -32.030 1.00 95.00 742 SER A CA 1
ATOM 5585 C C . SER A 1 742 ? -1.941 -9.382 -30.781 1.00 95.00 742 SER A C 1
ATOM 5587 O O . SER A 1 742 ? -1.396 -10.484 -30.836 1.00 95.00 742 SER A O 1
ATOM 5589 N N . MET A 1 743 ? -2.069 -8.690 -29.655 1.00 94.50 743 MET A N 1
ATOM 5590 C CA . MET A 1 743 ? -1.639 -9.183 -28.350 1.00 94.50 743 MET A CA 1
ATOM 5591 C C . MET A 1 743 ? -2.648 -8.775 -27.279 1.00 94.50 743 MET A C 1
ATOM 5593 O O . MET A 1 743 ? -3.048 -7.620 -27.217 1.00 94.50 743 MET A O 1
ATOM 5597 N N . GLU A 1 744 ? -3.039 -9.701 -26.415 1.00 94.38 744 GLU A N 1
ATOM 5598 C CA . GLU A 1 744 ? -3.889 -9.443 -25.259 1.00 94.38 744 GLU A CA 1
ATOM 5599 C C . GLU A 1 744 ? -3.161 -9.872 -23.986 1.00 94.38 744 GLU A C 1
ATOM 5601 O O . GLU A 1 744 ? -2.768 -11.028 -23.838 1.00 94.38 744 GLU A O 1
ATOM 5606 N N . LEU A 1 745 ? -2.986 -8.937 -23.056 1.00 92.69 745 LEU A N 1
ATOM 5607 C CA . LEU A 1 745 ? -2.427 -9.176 -21.731 1.00 92.69 745 LEU A CA 1
ATOM 5608 C C . LEU A 1 745 ? -3.555 -9.149 -20.715 1.00 92.69 745 LEU A C 1
ATOM 5610 O O . LEU A 1 745 ? -4.355 -8.218 -20.718 1.00 92.69 745 LEU A O 1
ATOM 5614 N N . SER A 1 746 ? -3.613 -10.128 -19.819 1.00 91.31 746 SER A N 1
ATOM 5615 C CA . SER A 1 746 ? -4.603 -10.149 -18.745 1.00 91.31 746 SER A CA 1
ATOM 5616 C C . SER A 1 746 ? -3.992 -10.563 -17.413 1.00 91.31 746 SER A C 1
ATOM 5618 O O . SER A 1 746 ? -3.182 -11.484 -17.338 1.00 91.31 746 SER A O 1
ATOM 5620 N N . GLY A 1 747 ? -4.387 -9.890 -16.337 1.00 86.81 747 GLY A N 1
ATOM 5621 C CA . GLY A 1 747 ? -3.865 -10.147 -14.996 1.00 86.81 747 GLY A CA 1
ATOM 5622 C C . GLY A 1 747 ? -4.862 -9.766 -13.911 1.00 86.81 747 GLY A C 1
ATOM 5623 O O . GLY A 1 747 ? -5.737 -8.922 -14.117 1.00 86.81 747 GLY A O 1
ATOM 5624 N N . LYS A 1 748 ? -4.755 -10.418 -12.749 1.00 73.44 748 LYS A N 1
ATOM 5625 C CA . LYS A 1 748 ? -5.542 -10.072 -11.557 1.00 73.44 748 LYS A CA 1
ATOM 5626 C C . LYS A 1 748 ? -4.676 -9.258 -10.608 1.00 73.44 748 LYS A C 1
ATOM 5628 O O . LYS A 1 748 ? -3.677 -9.777 -10.120 1.00 73.44 748 LYS A O 1
ATOM 5633 N N . GLY A 1 749 ? -5.072 -8.027 -10.301 1.00 57.44 749 GLY A N 1
ATOM 5634 C CA . GLY A 1 749 ? -4.317 -7.185 -9.371 1.00 57.44 749 GLY A CA 1
ATOM 5635 C C . GLY A 1 749 ? -4.289 -5.709 -9.751 1.00 57.44 749 GLY A C 1
ATOM 5636 O O . GLY A 1 749 ? -5.127 -5.249 -10.525 1.00 57.44 749 GLY A O 1
ATOM 5637 N N . LYS A 1 750 ? -3.373 -4.964 -9.123 1.00 43.72 750 LYS A N 1
ATOM 5638 C CA . LYS A 1 750 ? -3.094 -3.559 -9.445 1.00 43.72 750 LYS A CA 1
ATOM 5639 C C . LYS A 1 750 ? -2.154 -3.449 -10.625 1.00 43.72 750 LYS A C 1
ATOM 5641 O O . LYS A 1 750 ? -1.166 -4.215 -10.614 1.00 43.72 750 LYS A O 1
#

Foldseek 3Di:
DDPVPDDDDPDDLLQFALCSLVVHDDDPLRVLSSVLQVLLCVLQVDGQDDDPDSNRSNVCLQDNQRDQSCVRPVPPQQLSRQLSNQSSDNDSVSHDPDPVSNVVSVVCVVVSHHPVNVVVVPPDPDDDDDDPDDDPVVVVVVVVVVVVVVVVVVVVPDDDDDDDDDDDDDDDDDDDDDDDDDDDDDDDDVVVVLVVVLVPADPDLVRSLVVLVVVLPDPVQVDPVSNVSSVVVNVVSVVVVVVVVVVVLVVLLVVLVVCLVVLVLVCNVVSLVVSCVVPVVCCPPPSSVVSVVSSVVSLVVVLVVLLVCLQVDQDLVVLVVSLVVLVVSPHDPVSNVVSVVSNVVSHVVNVVVVLVVLVVQLLVLLLVLLVVVVVCLVVLNLVCNLVSLVVSLVVRDHPLLNLLSVLSNVLSVLLVVLLVLLQVCCCPPQDWFQKQQQNDGFIWRWHGRDSFKTWIWTDDPPDTRDIDMDGPLRMGTPLQVSSVSSPPPDDPVSSLSSSLSNCVSNVNPCNVVSLVVCCVPSNSVSVVSSVVSVVPDDPAPFDWDDDPLKIKGKDQQQVVDPSNCVQKDFPQWHADDQGTKRKDLQAQDADDDPPDDDDGAPVSWGKMWGNDFDADFKKKKFWKAWAAQAAWKWKFKDFVLWTKTWIWGRYPQQIFTWIWIQDDVSGGIDTDGDDPDRDDDNPGTKMWMWGAHQQQQIFIDINNHTHDDDRVRRGDHHPTTMIIMMTGHDHPSDMTMMRIRMMMMMHGHD

=== Feature glossary ===
Legend for the data blocks above and below:

— What the protein is —

The amino-acid sequence is the protein's primary structure: the linear order of residues from the N-terminus to the C-terminus, written in one-letter code. Everything else here — the 3D coordinates, the secondary structure, the domain annotations — is ultimately a consequence of this string.

Database cross-references. InterPro integrates a dozen domain/family signature databases into unified entries with residue-range hits. GO terms attach function/process/location labels with evidence codes. CATH codes position the fold in a four-level structural taxonomy. Organism is the NCBI-taxonomy species name.

— Where its atoms are —

The mmCIF block holds the 3D Cartesian coordinates of each backbone atom (N, Cα, C, O) in ångströms. mmCIF is the PDB's canonical archive format — a tagged-loop text representation of the atomic model.

The six renders are orthographic views along the three Cartesian axes in both directions. Representation (cartoon, sticks, or surface) and color scheme (sequence-rainbow or by-chain) vary across proteins so the training set covers all the common visualization conventions.

— Local backbone conformation —

Secondary structure is the local, repeating backbone conformation. DSSP classifies it into eight states by reading the hydrogen-bond network: three helix types (H, G, I), two β types (E, B), two non-regular types (T, S), and unstructured coil (-).

SS3 is a coarse helix/strand/coil call (letters a/b/c) made by the P-SEA algorithm from inter-Cα distances and dihedrals. It is less detailed than DSSP but needs only Cα positions.

Backbone dihedral angles. Every residue except chain termini has a φ (preceding-C → N → Cα → C) and a ψ (N → Cα → C → next-N). They are reported in degrees following the IUPAC sign convention. Secondary structure is essentially a statement about which (φ, ψ) basin each residue occupies.

— Global shape and packing —

The geometric summary reports three shape descriptors. Rg (radius of gyration) measures how spread out the Cα atoms are about their centre of mass; compact globular proteins have small Rg, elongated or unfolded ones large. Cα contacts (<8 Å, |i−j|>4) count long-range residue pairs in spatial proximity — high for tightly packed folds, near zero for rods or random coil. The bounding-box extents give the protein's footprint along x, y, z in Å.

Solvent accessibility: the surface area of each residue that a 1.4 Å water probe can touch, in Å². When only backbone atoms are present the absolute values are lower than full-atom SASA (side chains contribute most of the area) and are flagged as backbone-only.

Plot images: a contact map (which residues are close in 3D, as an N×N binary image), a Ramachandran scatter (backbone torsion angles, revealing secondary-structure composition at a glance), and — for AlphaFold structures — a PAE heatmap (pairwise prediction confidence).

— Structural neighborhood —

Foldseek's 3Di representation compresses backbone geometry into a per-residue letter drawn from a learned twenty-state alphabet. It captures the tertiary interaction pattern around each residue — which residues are packed against it in space, regardless of where they are in sequence.

Structural nearest neighbors (via Foldseek easy-search vs the PDB). Reported per hit: target PDB id, E-value, and alignment TM-score. A TM-score above ~0.5 is the conventional threshold for 'same fold'.

— Confidence and disorder —

pLDDT (predicted Local Distance Difference Test) is AlphaFold's per-residue confidence score, ranging from 0 to 100. Values above 90 indicate high confidence (typically well-packed cores); 70–90 is confident; 50–70 low confidence; below 50 usually means the region is disordered or the prediction is unreliable there. AlphaFold stores pLDDT in the mmCIF B-factor column.

For experimental (PDB) structures, the B-factor (temperature factor) quantifies the positional spread of each atom in the crystal — a combination of thermal vibration and static disorder — in units of Å². High B-factors mark flexible loops or poorly resolved regions; low B-factors mark the rigid, well-ordered core.

Predicted Aligned Error (PAE) is an AlphaFold confidence matrix: entry (i, j) is the expected error in the position of residue j, in ångströms, when the prediction is superimposed on the true structure at residue i. Low PAE within a block of residues means that block is internally rigid and well-predicted; high PAE between two blocks means their relative placement is uncertain even if each block individually is confident.